Protein 7QCP (pdb70)

InterPro domains:
  IPR001173 Glycosyltransferase 2-like [PF00535] (43-149)
  IPR029044 Nucleotide-diphospho-sugar transferases [G3DSA:3.90.550.10] (3-314)
  IPR029044 Nucleotide-diphospho-sugar transferases [SSF53448] (42-276)
  IPR050256 Glycosyltransferase 2 [PTHR48090] (35-273)

Structure (mmCIF, N/CA/C/O backbone):
data_7QCP
#
_entry.id   7QCP
#
_cell.length_a   71.278
_cell.length_b   90.633
_cell.length_c   95.294
_cell.angle_alpha   90.000
_cell.angle_beta   90.000
_cell.angle_gamma   90.000
#
_symmetry.space_group_name_H-M   'P 21 21 21'
#
loop_
_entity.id
_entity.type
_entity.pdbx_description
1 polymer 'Glucosyl-3-phosphoglycerate synthase'
2 non-polymer 'L(+)-TARTARIC ACID'
3 water water
#
loop_
_atom_site.group_PDB
_atom_site.id
_atom_site.type_symbol
_atom_site.label_atom_id
_atom_site.label_alt_id
_atom_site.label_comp_id
_atom_site.label_asym_id
_atom_site.label_entity_id
_atom_site.label_seq_id
_atom_site.pdbx_PDB_ins_code
_atom_site.Cartn_x
_atom_site.Cartn_y
_atom_site.Cartn_z
_atom_site.occupancy
_atom_site.B_iso_or_equiv
_atom_site.auth_seq_id
_atom_site.auth_comp_id
_atom_site.auth_asym_id
_atom_site.auth_atom_id
_atom_site.pdbx_PDB_model_num
ATOM 1 N N . ASP A 1 6 ? 4.21667 80.51728 36.55874 1.000 44.64661 6 ASP A N 1
ATOM 2 C CA . ASP A 1 6 ? 5.43293 81.05336 35.96128 1.000 43.37868 6 ASP A CA 1
ATOM 3 C C . ASP A 1 6 ? 6.29295 79.93196 35.39834 1.000 39.04503 6 ASP A C 1
ATOM 4 O O . ASP A 1 6 ? 6.04246 78.75595 35.64786 1.000 38.33538 6 ASP A O 1
ATOM 13 N N . LEU A 1 7 ? 7.31660 80.31456 34.64623 1.000 35.88183 7 LEU A N 1
ATOM 14 C CA . LEU A 1 7 ? 8.23554 79.33493 34.08888 1.000 32.93690 7 LEU A CA 1
ATOM 15 C C . LEU A 1 7 ? 9.01472 78.62174 35.19342 1.000 28.41347 7 LEU A C 1
ATOM 16 O O . LEU A 1 7 ? 9.31195 79.19297 36.24480 1.000 29.83241 7 LEU A O 1
ATOM 32 N N . THR A 1 8 ? 9.36368 77.36363 34.93102 1.000 22.47380 8 THR A N 1
ATOM 33 C CA . THR A 1 8 ? 10.24642 76.58123 35.78331 1.000 19.39866 8 THR A CA 1
ATOM 34 C C . THR A 1 8 ? 11.68127 76.65691 35.25617 1.000 14.94312 8 THR A C 1
ATOM 35 O O . THR A 1 8 ? 11.94940 77.09838 34.13413 1.000 14.06606 8 THR A O 1
ATOM 46 N N . ALA A 1 9 ? 12.62055 76.16533 36.06805 1.000 14.39574 9 ALA A N 1
ATOM 47 C CA . ALA A 1 9 ? 13.99493 76.07890 35.59287 1.000 13.01496 9 ALA A CA 1
ATOM 48 C C . ALA A 1 9 ? 14.09802 75.17743 34.36678 1.000 12.51431 9 ALA A C 1
ATOM 49 O O . ALA A 1 9 ? 14.92949 75.43215 33.48143 1.000 12.35033 9 ALA A O 1
ATOM 56 N N . THR A 1 10 ? 13.28097 74.11486 34.30821 1.000 12.75959 10 THR A N 1
ATOM 57 C CA . THR A 1 10 ? 13.24878 73.25184 33.12941 1.000 12.89599 10 THR A CA 1
ATOM 58 C C . THR A 1 10 ? 12.77677 74.03077 31.90999 1.000 12.81789 10 THR A C 1
ATOM 59 O O . THR A 1 10 ? 13.34062 73.88521 30.81928 1.000 13.38341 10 THR A O 1
ATOM 70 N N . ASP A 1 11 ? 11.71933 74.83729 32.07104 1.000 13.16772 11 ASP A N 1
ATOM 71 C CA . ASP A 1 11 ? 11.20379 75.63269 30.95964 1.000 13.60382 11 ASP A CA 1
ATOM 72 C C . ASP A 1 11 ? 12.26860 76.58126 30.42409 1.000 12.82346 11 ASP A C 1
ATOM 73 O O . ASP A 1 11 ? 12.41338 76.75595 29.21009 1.000 13.90089 11 ASP A O 1
ATOM 82 N N . LEU A 1 12 ? 12.96816 77.27150 31.32497 1.000 12.03821 12 LEU A N 1
ATOM 83 C CA . LEU A 1 12 ? 13.96056 78.25494 30.90106 1.000 12.43927 12 LEU A CA 1
ATOM 84 C C . LEU A 1 12 ? 15.09346 77.59149 30.14147 1.000 11.40371 12 LEU A C 1
ATOM 85 O O . LEU A 1 12 ? 15.51780 78.08322 29.08471 1.000 12.06872 12 LEU A O 1
ATOM 101 N N . ALA A 1 13 ? 15.60587 76.47647 30.67132 1.000 10.33746 13 ALA A N 1
ATOM 102 C CA . ALA A 1 13 ? 16.65468 75.75237 29.96586 1.000 10.61230 13 ALA A CA 1
ATOM 103 C C . ALA A 1 13 ? 16.16810 75.25786 28.61536 1.000 10.60285 13 ALA A C 1
ATOM 104 O O . ALA A 1 13 ? 16.90255 75.33526 27.62937 1.000 11.46700 13 ALA A O 1
ATOM 111 N N . ARG A 1 14 ? 14.93501 74.73827 28.54382 1.000 11.42162 14 ARG A N 1
ATOM 112 C CA . ARG A 1 14 ? 14.41675 74.25883 27.26156 1.000 12.81491 14 ARG A CA 1
ATOM 113 C C . ARG A 1 14 ? 14.41054 75.36878 26.23039 1.000 13.86716 14 ARG A C 1
ATOM 114 O O . ARG A 1 14 ? 14.77901 75.16218 25.07361 1.000 14.66529 14 ARG A O 1
ATOM 135 N N . HIS A 1 15 ? 13.92122 76.53945 26.61700 1.000 14.61838 15 HIS A N 1
ATOM 136 C CA . HIS A 1 15 ? 13.79352 77.61852 25.65334 1.000 16.70154 15 HIS A CA 1
ATOM 137 C C . HIS A 1 15 ? 15.14257 77.96857 25.05068 1.000 14.87692 15 HIS A C 1
ATOM 138 O O . HIS A 1 15 ? 15.27746 78.09403 23.83125 1.000 15.62762 15 HIS A O 1
ATOM 152 N N . ARG A 1 16 ? 16.15984 78.12611 25.89218 1.000 13.77838 16 ARG A N 1
ATOM 153 C CA . ARG A 1 16 ? 17.46960 78.48768 25.37747 1.000 13.68502 16 ARG A CA 1
ATOM 154 C C . ARG A 1 16 ? 18.11684 77.33030 24.63042 1.000 12.44612 16 ARG A C 1
ATOM 155 O O . ARG A 1 16 ? 18.83280 77.54702 23.64858 1.000 12.90119 16 ARG A O 1
ATOM 176 N N . TRP A 1 17 ? 17.88882 76.09465 25.07687 1.000 10.99367 17 TRP A N 1
ATOM 177 C CA . TRP A 1 17 ? 18.42187 74.95375 24.34708 1.000 10.80914 17 TRP A CA 1
ATOM 178 C C . TRP A 1 17 ? 17.81799 74.87069 22.95172 1.000 11.28827 17 TRP A C 1
ATOM 179 O O . TRP A 1 17 ? 18.51812 74.57137 21.98484 1.000 11.65848 17 TRP A O 1
ATOM 200 N N . LEU A 1 18 ? 16.52199 75.14851 22.81454 1.000 11.90658 18 LEU A N 1
ATOM 201 C CA . LEU A 1 18 ? 15.92518 75.12339 21.48210 1.000 12.65683 18 LEU A CA 1
ATOM 202 C C . LEU A 1 18 ? 16.53076 76.20557 20.59591 1.000 13.34085 18 LEU A C 1
ATOM 203 O O . LEU A 1 18 ? 16.81038 75.97152 19.41511 1.000 14.35620 18 LEU A O 1
ATOM 219 N N A THR A 1 19 ? 16.77385 77.39754 21.13912 0.420 13.43732 19 THR A N 1
ATOM 220 N N B THR A 1 19 ? 16.73989 77.39603 21.16361 0.580 13.69719 19 THR A N 1
ATOM 221 C CA A THR A 1 19 ? 17.30901 78.45064 20.28196 0.420 13.90187 19 THR A CA 1
ATOM 222 C CA B THR A 1 19 ? 17.33672 78.49688 20.41734 0.580 14.64525 19 THR A CA 1
ATOM 223 C C A THR A 1 19 ? 18.76430 78.22091 19.89600 0.420 13.36566 19 THR A C 1
ATOM 224 C C B THR A 1 19 ? 18.70136 78.11504 19.86168 0.580 14.00128 19 THR A C 1
ATOM 225 O O A THR A 1 19 ? 19.21475 78.78928 18.89440 0.420 13.45055 19 THR A O 1
ATOM 226 O O B THR A 1 19 ? 19.02357 78.43846 18.71209 0.580 15.29568 19 THR A O 1
ATOM 247 N N . ASP A 1 20 ? 19.51358 77.42637 20.66149 1.000 13.03796 20 ASP A N 1
ATOM 248 C CA . ASP A 1 20 ? 20.92191 77.21823 20.36365 1.000 12.66624 20 ASP A CA 1
ATOM 249 C C . ASP A 1 20 ? 21.20370 75.86616 19.72957 1.000 11.00130 20 ASP A C 1
ATOM 250 O O . ASP A 1 20 ? 22.13501 75.75588 18.93070 1.000 11.63505 20 ASP A O 1
ATOM 260 N N . ASN A 1 21 ? 20.44023 74.83171 20.09559 1.000 10.28186 21 ASN A N 1
ATOM 261 C CA . ASN A 1 21 ? 20.79750 73.44398 19.81814 1.000 9.78728 21 ASN A CA 1
ATOM 262 C C . ASN A 1 21 ? 19.71819 72.67959 19.06090 1.000 9.28268 21 ASN A C 1
ATOM 263 O O . ASN A 1 21 ? 19.86268 71.46761 18.88065 1.000 9.81503 21 ASN A O 1
ATOM 274 N N . SER A 1 22 ? 18.67237 73.34746 18.57442 1.000 9.59446 22 SER A N 1
ATOM 275 C CA . SER A 1 22 ? 17.63960 72.68936 17.78519 1.000 9.71319 22 SER A CA 1
ATOM 276 C C . SER A 1 22 ? 17.45036 73.42356 16.46976 1.000 10.22410 22 SER A C 1
ATOM 277 O O . SER A 1 22 ? 17.40484 74.65669 16.45171 1.000 11.18099 22 SER A O 1
ATOM 285 N N . TRP A 1 23 ? 17.30111 72.67076 15.37954 1.000 9.91972 23 TRP A N 1
ATOM 286 C CA . TRP A 1 23 ? 17.10482 73.25110 14.05037 1.000 10.93390 23 TRP A CA 1
ATOM 287 C C . TRP A 1 23 ? 15.87022 72.64832 13.40227 1.000 11.71493 23 TRP A C 1
ATOM 288 O O . TRP A 1 23 ? 15.85983 71.46022 13.05767 1.000 12.41006 23 TRP A O 1
ATOM 309 N N A THR A 1 24 ? 14.85441 73.48933 13.20874 0.550 12.27714 24 THR A N 1
ATOM 310 N N B THR A 1 24 ? 14.83854 73.46407 13.19165 0.450 12.43330 24 THR A N 1
ATOM 311 C CA A THR A 1 24 ? 13.68082 73.11230 12.43122 0.550 12.91303 24 THR A CA 1
ATOM 312 C CA B THR A 1 24 ? 13.70077 73.00131 12.40430 0.450 13.19993 24 THR A CA 1
ATOM 313 C C A THR A 1 24 ? 13.97594 73.09160 10.93344 0.550 11.70278 24 THR A C 1
ATOM 314 C C B THR A 1 24 ? 13.93231 73.12535 10.90421 0.450 11.96621 24 THR A C 1
ATOM 315 O O A THR A 1 24 ? 13.35927 72.31785 10.19170 0.550 12.11432 24 THR A O 1
ATOM 316 O O B THR A 1 24 ? 13.21815 72.47962 10.12977 0.450 12.41511 24 THR A O 1
ATOM 337 N N . ARG A 1 25 ? 14.91262 73.91636 10.47515 1.000 11.20281 25 ARG A N 1
ATOM 338 C CA . ARG A 1 25 ? 15.28847 73.99848 9.06183 1.000 11.26978 25 ARG A CA 1
ATOM 339 C C . ARG A 1 25 ? 16.80435 73.80554 8.95804 1.000 12.72425 25 ARG A C 1
ATOM 340 O O . ARG A 1 25 ? 17.54178 74.75245 8.68556 1.000 15.11047 25 ARG A O 1
ATOM 362 N N . PRO A 1 26 ? 17.30530 72.55309 9.16205 1.000 12.11127 26 PRO A N 1
ATOM 363 C CA . PRO A 1 26 ? 18.75544 72.24949 9.06731 1.000 13.79112 26 PRO A CA 1
ATOM 364 C C . PRO A 1 26 ? 19.21648 72.19114 7.61432 1.000 14.68079 26 PRO A C 1
ATOM 365 O O . PRO A 1 26 ? 19.45655 71.11523 7.06410 1.000 16.92915 26 PRO A O 1
ATOM 376 N N . THR A 1 27 ? 19.34231 73.36799 6.97241 1.000 15.19745 27 THR A N 1
ATOM 377 C CA . THR A 1 27 ? 19.51485 73.49863 5.52865 1.000 17.73543 27 THR A CA 1
ATOM 378 C C . THR A 1 27 ? 20.98310 73.55371 5.06945 1.000 16.84188 27 THR A C 1
ATOM 379 O O . THR A 1 27 ? 21.25032 74.01693 3.95225 1.000 18.05359 27 THR A O 1
ATOM 390 N N . TRP A 1 28 ? 21.93319 73.09424 5.87881 1.000 15.93361 28 TRP A N 1
ATOM 391 C CA . TRP A 1 28 ? 23.33291 73.12136 5.46512 1.000 14.49352 28 TRP A CA 1
ATOM 392 C C . TRP A 1 28 ? 23.50118 72.36348 4.15898 1.000 14.82832 28 TRP A C 1
ATOM 393 O O . TRP A 1 28 ? 22.82236 71.36099 3.90599 1.000 16.06842 28 TRP A O 1
ATOM 414 N N . THR A 1 29 ? 24.44616 72.80909 3.34115 1.000 14.71667 29 THR A N 1
ATOM 415 C CA . THR A 1 29 ? 24.70427 72.10591 2.09476 1.000 14.97017 29 THR A CA 1
ATOM 416 C C . THR A 1 29 ? 25.70695 70.97366 2.30392 1.000 14.14130 29 THR A C 1
ATOM 417 O O . THR A 1 29 ? 26.58060 71.02705 3.17415 1.000 14.62635 29 THR A O 1
ATOM 428 N N . VAL A 1 30 ? 25.61217 69.96595 1.44115 1.000 14.73691 30 VAL A N 1
ATOM 429 C CA . VAL A 1 30 ? 26.59227 68.88596 1.47364 1.000 16.07294 30 VAL A CA 1
ATOM 430 C C . VAL A 1 30 ? 27.99929 69.44021 1.26914 1.000 15.95202 30 VAL A C 1
ATOM 431 O O . VAL A 1 30 ? 28.94759 69.03217 1.94755 1.000 16.54100 30 VAL A O 1
ATOM 444 N N . ALA A 1 31 ? 28.15465 70.39464 0.34608 1.000 16.09864 31 ALA A N 1
ATOM 445 C CA . ALA A 1 31 ? 29.47696 70.94944 0.07475 1.000 16.55060 31 ALA A CA 1
ATOM 446 C C . ALA A 1 31 ? 30.07009 71.62830 1.30435 1.000 16.53116 31 ALA A C 1
ATOM 447 O O . ALA A 1 31 ? 31.25916 71.45823 1.60912 1.000 17.48998 31 ALA A O 1
ATOM 454 N N . GLU A 1 32 ? 29.27619 72.42682 2.01878 1.000 15.91014 32 GLU A N 1
ATOM 455 C CA . GLU A 1 32 ? 29.86939 73.12607 3.15095 1.000 16.34239 32 GLU A CA 1
ATOM 456 C C . GLU A 1 32 ? 30.17055 72.16568 4.28859 1.000 15.02757 32 GLU A C 1
ATOM 457 O O . GLU A 1 32 ? 31.12653 72.37481 5.04255 1.000 15.74967 32 GLU A O 1
ATOM 469 N N . LEU A 1 33 ? 29.37676 71.10464 4.42931 1.000 14.13185 33 LEU A N 1
ATOM 470 C CA . LEU A 1 33 ? 29.67383 70.11811 5.45681 1.000 13.68289 33 LEU A CA 1
ATOM 471 C C . LEU A 1 33 ? 30.95221 69.36214 5.12137 1.000 14.05859 33 LEU A C 1
ATOM 472 O O . LEU A 1 33 ? 31.78953 69.12777 6.00062 1.000 14.74833 33 LEU A O 1
ATOM 488 N N . GLU A 1 34 ? 31.13859 68.97918 3.85482 1.000 15.09440 34 GLU A N 1
ATOM 489 C CA A GLU A 1 34 ? 32.39301 68.34370 3.45652 0.560 16.71857 34 GLU A CA 1
ATOM 490 C CA B GLU A 1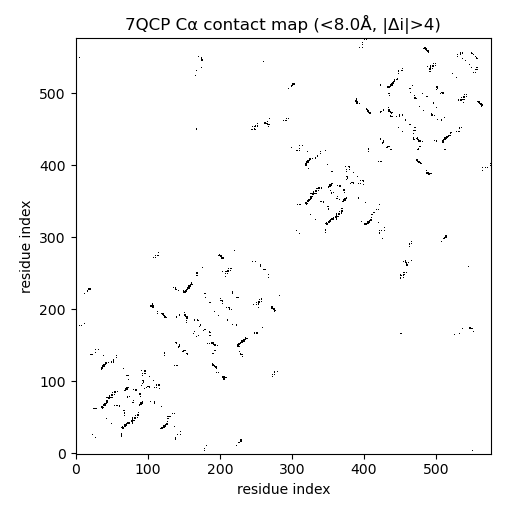 34 ? 32.39028 68.32205 3.51272 0.440 16.93888 34 GLU A CA 1
ATOM 491 C C . GLU A 1 34 ? 33.57799 69.23802 3.78382 1.000 17.04959 34 GLU A C 1
ATOM 492 O O . GLU A 1 34 ? 34.60532 68.77744 4.29551 1.000 18.19046 34 GLU A O 1
ATOM 515 N N . ALA A 1 35 ? 33.44879 70.53465 3.48289 1.000 17.57473 35 ALA A N 1
ATOM 516 C CA . ALA A 1 35 ? 34.54022 71.47303 3.72118 1.000 18.76621 35 ALA A CA 1
ATOM 517 C C . ALA A 1 35 ? 34.84225 71.64603 5.20329 1.000 19.38157 35 ALA A C 1
ATOM 518 O O . ALA A 1 35 ? 35.96102 72.02911 5.55315 1.000 21.72921 35 ALA A O 1
ATOM 525 N N . ALA A 1 36 ? 33.87936 71.37552 6.07640 1.000 17.26311 36 ALA A N 1
ATOM 526 C CA . ALA A 1 36 ? 34.07890 71.49721 7.51339 1.000 16.84215 36 ALA A CA 1
ATOM 527 C C . ALA A 1 36 ? 34.67784 70.25084 8.15401 1.000 16.03060 36 ALA A C 1
ATOM 528 O O . ALA A 1 36 ? 34.99975 70.28362 9.34521 1.000 17.33695 36 ALA A O 1
ATOM 535 N N . LYS A 1 37 ? 34.83042 69.15093 7.41176 1.000 15.91401 37 LYS A N 1
ATOM 536 C CA . LYS A 1 37 ? 35.28641 67.91474 8.03872 1.000 15.67026 37 LYS A CA 1
ATOM 537 C C . LYS A 1 37 ? 36.65945 68.08407 8.67243 1.000 17.14061 37 LYS A C 1
ATOM 538 O O . LYS A 1 37 ? 36.92542 67.52490 9.74363 1.000 17.93483 37 LYS A O 1
ATOM 557 N N . ALA A 1 38 ? 37.54147 68.85141 8.03450 1.000 19.11165 38 ALA A N 1
ATOM 558 C CA . ALA A 1 38 ? 38.84482 69.17334 8.60527 1.000 21.13520 38 ALA A CA 1
ATOM 559 C C . ALA A 1 38 ? 39.59058 67.91863 9.05286 1.000 21.86047 38 ALA A C 1
ATOM 560 O O . ALA A 1 38 ? 40.12863 67.84524 10.16039 1.000 23.76929 38 ALA A O 1
ATOM 567 N N . GLY A 1 39 ? 39.61307 66.91505 8.17721 1.000 21.07107 39 GLY A N 1
ATOM 568 C CA . GLY A 1 39 ? 40.32750 65.68527 8.44183 1.000 20.76711 39 GLY A CA 1
ATOM 569 C C . GLY A 1 39 ? 39.52585 64.62393 9.16322 1.000 19.47627 39 GLY A C 1
ATOM 570 O O . GLY A 1 39 ? 39.96305 63.46562 9.21373 1.000 21.50726 39 GLY A O 1
ATOM 574 N N . ARG A 1 40 ? 38.37702 64.97651 9.72994 1.000 17.76318 40 ARG A N 1
ATOM 575 C CA . ARG A 1 40 ? 37.51407 63.98544 10.35029 1.000 16.84082 40 ARG A CA 1
ATOM 576 C C . ARG A 1 40 ? 36.83037 63.15523 9.27722 1.000 15.64526 40 ARG A C 1
ATOM 577 O O . ARG A 1 40 ? 36.51907 63.63739 8.18724 1.000 16.95516 40 ARG A O 1
ATOM 598 N N . THR A 1 41 ? 36.57739 61.89533 9.60143 1.000 13.80333 41 THR A N 1
ATOM 599 C CA . THR A 1 41 ? 35.83072 61.00901 8.72221 1.000 12.83494 41 THR A CA 1
ATOM 600 C C . THR A 1 41 ? 34.48205 60.64569 9.33979 1.000 11.21912 41 THR A C 1
ATOM 601 O O . THR A 1 41 ? 34.27963 60.74242 10.55803 1.000 12.05772 41 THR A O 1
ATOM 612 N N . ILE A 1 42 ? 33.56279 60.21157 8.47882 1.000 10.64887 42 ILE A N 1
ATOM 613 C CA . ILE A 1 42 ? 32.17408 59.94997 8.85179 1.000 10.31630 42 ILE A CA 1
ATOM 614 C C . ILE A 1 42 ? 31.79735 58.53566 8.42581 1.000 9.89178 42 ILE A C 1
ATOM 615 O O . ILE A 1 42 ? 31.90813 58.18699 7.24179 1.000 10.44731 42 ILE A O 1
ATOM 631 N N . SER A 1 43 ? 31.34257 57.73286 9.38560 1.000 9.42259 43 SER A N 1
ATOM 632 C CA . SER A 1 43 ? 30.80906 56.39970 9.13565 1.000 9.55351 43 SER A CA 1
ATOM 633 C C . SER A 1 43 ? 29.30358 56.42486 9.33619 1.000 9.22310 43 SER A C 1
ATOM 634 O O . SER A 1 43 ? 28.81593 57.00749 10.30672 1.000 10.47860 43 SER A O 1
ATOM 642 N N . VAL A 1 44 ? 28.56597 55.77160 8.44058 1.000 9.37511 44 VAL A N 1
ATOM 643 C CA . VAL A 1 44 ? 27.12712 55.58152 8.57613 1.000 8.97655 44 VAL A CA 1
ATOM 644 C C . VAL A 1 44 ? 26.86462 54.09662 8.76755 1.000 8.85623 44 VAL A C 1
ATOM 645 O O . VAL A 1 44 ? 27.37063 53.26891 7.99893 1.000 10.44675 44 VAL A O 1
ATOM 658 N N . VAL A 1 45 ? 26.07895 53.77455 9.80141 1.000 8.88273 45 VAL A N 1
ATOM 659 C CA . VAL A 1 45 ? 25.75287 52.40977 10.19064 1.000 9.00628 45 VAL A CA 1
ATOM 660 C C . VAL A 1 45 ? 24.24287 52.23418 10.16489 1.000 8.88523 45 VAL A C 1
ATOM 661 O O . VAL A 1 45 ? 23.50960 52.99771 10.80616 1.000 9.67705 45 VAL A O 1
ATOM 674 N N . LEU A 1 46 ? 23.78898 51.20984 9.44591 1.000 8.83700 46 LEU A N 1
ATOM 675 C CA . LEU A 1 46 ? 22.39383 50.78972 9.42751 1.000 9.75434 46 LEU A CA 1
ATOM 676 C C . LEU A 1 46 ? 22.30400 49.46444 10.16530 1.000 10.14358 46 LEU A C 1
ATOM 677 O O . LEU A 1 46 ? 22.75386 48.43701 9.62794 1.000 10.62451 46 LEU A O 1
ATOM 693 N N . PRO A 1 47 ? 21.74642 49.41491 11.37263 1.000 9.64213 47 PRO A N 1
ATOM 694 C CA . PRO A 1 47 ? 21.50935 48.11167 12.00511 1.000 10.16496 47 PRO A CA 1
ATOM 695 C C . PRO A 1 47 ? 20.40809 47.40000 11.24703 1.000 10.83586 47 PRO A C 1
ATOM 696 O O . PRO A 1 47 ? 19.43759 48.03359 10.84059 1.000 12.50726 47 PRO A O 1
ATOM 707 N N . ALA A 1 48 ? 20.53457 46.08409 11.05945 1.000 11.40311 48 ALA A N 1
ATOM 708 C CA . ALA A 1 48 ? 19.50137 45.38429 10.30419 1.000 12.53428 48 ALA A CA 1
ATOM 709 C C . ALA A 1 48 ? 19.26384 43.96647 10.79786 1.000 12.44348 48 ALA A C 1
ATOM 710 O O . ALA A 1 48 ? 20.20983 43.20887 11.02076 1.000 13.32922 48 ALA A O 1
ATOM 717 N N . LEU A 1 49 ? 17.98668 43.59146 10.87860 1.000 13.38548 49 LEU A N 1
ATOM 718 C CA . LEU A 1 49 ? 17.57359 42.20668 11.12729 1.000 14.06074 49 LEU A CA 1
ATOM 719 C C . LEU A 1 49 ? 16.29525 41.97028 10.33716 1.000 13.64224 49 LEU A C 1
ATOM 720 O O . LEU A 1 49 ? 15.23763 42.49573 10.69508 1.000 14.78310 49 LEU A O 1
ATOM 736 N N . ASN A 1 50 ? 16.39251 41.19238 9.26603 1.000 13.08292 50 ASN A N 1
ATOM 737 C CA . ASN A 1 50 ? 15.23688 40.80781 8.45933 1.000 13.69688 50 ASN A CA 1
ATOM 738 C C . ASN A 1 50 ? 14.44379 42.02462 7.99100 1.000 13.93288 50 ASN A C 1
ATOM 739 O O . ASN A 1 50 ? 13.24394 42.15983 8.23493 1.000 15.55777 50 ASN A O 1
ATOM 750 N N . GLU A 1 51 ? 15.13604 42.89462 7.26447 1.000 13.53648 51 GLU A N 1
ATOM 751 C CA . GLU A 1 51 ? 14.56374 44.11955 6.71521 1.000 13.94198 51 GLU A CA 1
ATOM 752 C C . GLU A 1 51 ? 14.67516 44.14179 5.19294 1.000 13.19622 51 GLU A C 1
ATOM 753 O O . GLU A 1 51 ? 14.94022 45.18458 4.59194 1.000 13.26211 51 GLU A O 1
ATOM 765 N N . GLU A 1 52 ? 14.43092 42.99968 4.53823 1.000 13.62200 52 GLU A N 1
ATOM 766 C CA . GLU A 1 52 ? 14.74441 42.91112 3.11627 1.000 13.69451 52 GLU A CA 1
ATOM 767 C C . GLU A 1 52 ? 13.92825 43.87929 2.26770 1.000 14.15250 52 GLU A C 1
ATOM 768 O O . GLU A 1 52 ? 14.38378 44.27252 1.19138 1.000 14.34031 52 GLU A O 1
ATOM 780 N N . GLU A 1 53 ? 12.73089 44.27131 2.71253 1.000 15.19973 53 GLU A N 1
ATOM 781 C CA . GLU A 1 53 ? 11.90032 45.13002 1.87837 1.000 16.93115 53 GLU A CA 1
ATOM 782 C C . GLU A 1 53 ? 12.38943 46.56880 1.84324 1.000 15.32482 53 GLU A C 1
ATOM 783 O O . GLU A 1 53 ? 12.07992 47.28580 0.88592 1.000 17.06149 53 GLU A O 1
ATOM 795 N N . THR A 1 54 ? 13.13815 47.01384 2.85955 1.000 13.89315 54 THR A N 1
ATOM 796 C CA . THR A 1 54 ? 13.48355 48.42162 2.99704 1.000 13.32208 54 THR A CA 1
ATOM 797 C C . THR A 1 54 ? 14.97883 48.72560 3.01604 1.000 12.55147 54 THR A C 1
ATOM 798 O O . THR A 1 54 ? 15.35759 49.86549 2.72294 1.000 12.66341 54 THR A O 1
ATOM 809 N N . VAL A 1 55 ? 15.83991 47.76868 3.36232 1.000 12.07650 55 VAL A N 1
ATOM 810 C CA . VAL A 1 55 ? 17.24556 48.10604 3.60070 1.000 11.85722 55 VAL A CA 1
ATOM 811 C C . VAL A 1 55 ? 17.89078 48.71343 2.35835 1.000 11.78396 55 VAL A C 1
ATOM 812 O O . VAL A 1 55 ? 18.66026 49.67693 2.45670 1.000 12.06805 55 VAL A O 1
ATOM 825 N N . GLY A 1 56 ? 17.61964 48.14873 1.17992 1.000 12.41866 56 GLY A N 1
ATOM 826 C CA . GLY A 1 56 ? 18.23533 48.67273 -0.02584 1.000 13.16837 56 GLY A CA 1
ATOM 827 C C . GLY A 1 56 ? 17.83889 50.10710 -0.29969 1.000 12.94022 56 GLY A C 1
ATOM 828 O O . GLY A 1 56 ? 18.66892 50.91921 -0.71413 1.000 13.30256 56 GLY A O 1
ATOM 832 N N . GLY A 1 57 ? 16.55962 50.43038 -0.08706 1.000 13.79604 57 GLY A N 1
ATOM 833 C CA . GLY A 1 57 ? 16.09685 51.79219 -0.29186 1.000 13.66887 57 GLY A CA 1
ATOM 834 C C . GLY A 1 57 ? 16.77578 52.78160 0.63444 1.000 13.33514 57 GLY A C 1
ATOM 835 O O . GLY A 1 57 ? 17.07027 53.91066 0.23725 1.000 14.46139 57 GLY A O 1
ATOM 839 N N . VAL A 1 58 ? 17.04122 52.38130 1.88143 1.000 12.34818 58 VAL A N 1
ATOM 840 C CA . VAL A 1 58 ? 17.78032 53.27222 2.77369 1.000 11.85675 58 VAL A CA 1
ATOM 841 C C . VAL A 1 58 ? 19.20317 53.46364 2.26485 1.000 11.30963 58 VAL A C 1
ATOM 842 O O . VAL A 1 58 ? 19.69132 54.59310 2.13607 1.000 11.96369 58 VAL A O 1
ATOM 855 N N . VAL A 1 59 ? 19.88365 52.36149 1.94481 1.000 10.67542 59 VAL A N 1
ATOM 856 C CA . VAL A 1 59 ? 21.24513 52.44114 1.42137 1.000 11.04460 59 VAL A CA 1
ATOM 857 C C . VAL A 1 59 ? 21.30292 53.35975 0.21192 1.000 11.63674 59 VAL A C 1
ATOM 858 O O . VAL A 1 59 ? 22.20065 54.19926 0.08810 1.000 12.40668 59 VAL A O 1
ATOM 871 N N . GLU A 1 60 ? 20.34005 53.21530 -0.70046 1.000 12.74790 60 GLU A N 1
ATOM 872 C CA . GLU A 1 60 ? 20.34007 53.99845 -1.93042 1.000 14.34880 60 GLU A CA 1
ATOM 873 C C . GLU A 1 60 ? 20.29688 55.49747 -1.65929 1.000 13.69736 60 GLU A C 1
ATOM 874 O O . GLU A 1 60 ? 20.85442 56.27441 -2.44054 1.000 15.17157 60 GLU A O 1
ATOM 886 N N . THR A 1 61 ? 19.63466 55.93250 -0.58487 1.000 13.18438 61 THR A N 1
ATOM 887 C CA . THR A 1 61 ? 19.56400 57.36389 -0.31018 1.000 13.93771 61 THR A CA 1
ATOM 888 C C . THR A 1 61 ? 20.86170 57.92662 0.24443 1.000 13.77703 61 THR A C 1
ATOM 889 O O . THR A 1 61 ? 21.06148 59.14649 0.19086 1.000 15.39111 61 THR A O 1
ATOM 900 N N . ILE A 1 62 ? 21.74209 57.08304 0.76909 1.000 12.86280 62 ILE A N 1
ATOM 901 C CA . ILE A 1 62 ? 22.97746 57.53537 1.40433 1.000 12.39910 62 ILE A CA 1
ATOM 902 C C . ILE A 1 62 ? 24.15535 57.37428 0.45003 1.000 13.93988 62 ILE A C 1
ATOM 903 O O . ILE A 1 62 ? 25.12405 58.13871 0.50293 1.000 14.37201 62 ILE A O 1
ATOM 919 N N . ARG A 1 63 ? 24.07363 56.37218 -0.42141 1.000 14.63022 63 ARG A N 1
ATOM 920 C CA . ARG A 1 63 ? 25.17322 56.04348 -1.32638 1.000 16.31955 63 ARG A CA 1
ATOM 921 C C . ARG A 1 63 ? 25.72622 57.23110 -2.10449 1.000 16.15154 63 ARG A C 1
ATOM 922 O O . ARG A 1 63 ? 26.94568 57.26267 -2.33116 1.000 16.33658 63 ARG A O 1
ATOM 943 N N . PRO A 1 64 ? 24.93410 58.20441 -2.55403 1.000 16.91338 64 PRO A N 1
ATOM 944 C CA . PRO A 1 64 ? 25.52914 59.32345 -3.30457 1.000 17.47136 64 PRO A CA 1
ATOM 945 C C . PRO A 1 64 ? 26.54451 60.12177 -2.51062 1.000 16.31315 64 PRO A C 1
ATOM 946 O O . PRO A 1 64 ? 27.37508 60.81249 -3.11504 1.000 17.17282 64 PRO A O 1
ATOM 957 N N . LEU A 1 65 ? 26.48800 60.07194 -1.17862 1.000 14.88598 65 LEU A N 1
ATOM 958 C CA . LEU A 1 65 ? 27.43596 60.77682 -0.32884 1.000 13.92077 65 LEU A CA 1
ATOM 959 C C . LEU A 1 65 ? 28.73949 60.02782 -0.15230 1.000 14.09608 65 LEU A C 1
ATOM 960 O O . LEU A 1 65 ? 29.71576 60.59926 0.35357 1.000 13.93672 65 LEU A O 1
ATOM 976 N N . LEU A 1 66 ? 28.76276 58.76217 -0.52561 1.000 15.06800 66 LEU A N 1
ATOM 977 C CA . LEU A 1 66 ? 29.92734 57.93282 -0.30506 1.000 17.23267 66 LEU A CA 1
ATOM 978 C C . LEU A 1 66 ? 31.06582 58.44652 -1.17114 1.000 17.93983 66 LEU A C 1
ATOM 979 O O . LEU A 1 66 ? 30.88591 58.70963 -2.36664 1.000 20.15849 66 LEU A O 1
ATOM 995 N N . GLY A 1 67 ? 32.23047 58.63143 -0.56119 1.000 18.99437 67 GLY A N 1
ATOM 996 C CA . GLY A 1 67 ? 33.36313 59.20317 -1.25029 1.000 19.77222 67 GLY A CA 1
ATOM 997 C C . GLY A 1 67 ? 33.42347 60.71177 -1.19980 1.000 20.13371 67 GLY A C 1
ATOM 998 O O . GLY A 1 67 ? 34.37075 61.30016 -1.72888 1.000 22.18917 67 GLY A O 1
ATOM 1002 N N . GLY A 1 68 ? 32.43975 61.34843 -0.58899 1.000 16.90109 68 GLY A N 1
ATOM 1003 C CA . GLY A 1 68 ? 32.47977 62.76676 -0.32289 1.000 16.27826 68 GLY A CA 1
ATOM 1004 C C . GLY A 1 68 ? 32.24411 62.97570 1.15424 1.000 14.88758 68 GLY A C 1
ATOM 1005 O O . GLY A 1 68 ? 33.13677 62.76830 1.97655 1.000 16.04272 68 GLY A O 1
ATOM 1009 N N . LEU A 1 69 ? 31.02211 63.35797 1.50330 1.000 13.48743 69 LEU A N 1
ATOM 1010 C CA . LEU A 1 69 ? 30.71100 63.60143 2.90357 1.000 12.63882 69 LEU A CA 1
ATOM 1011 C C . LEU A 1 69 ? 30.88220 62.33689 3.73613 1.000 12.13880 69 LEU A C 1
ATOM 1012 O O . LEU A 1 69 ? 31.39317 62.38840 4.85858 1.000 12.45325 69 LEU A O 1
ATOM 1028 N N . VAL A 1 70 ? 30.44299 61.19828 3.21297 1.000 11.93533 70 VAL A N 1
ATOM 1029 C CA . VAL A 1 70 ? 30.43886 59.93300 3.94165 1.000 11.75735 70 VAL A CA 1
ATOM 1030 C C . VAL A 1 70 ? 31.63095 59.08970 3.50721 1.000 11.68646 70 VAL A C 1
ATOM 1031 O O . VAL A 1 70 ? 31.86548 58.88783 2.31089 1.000 12.80167 70 VAL A O 1
ATOM 1044 N N . ASP A 1 71 ? 32.37928 58.58303 4.48570 1.000 11.10470 71 ASP A N 1
ATOM 1045 C CA . ASP A 1 71 ? 33.55698 57.77473 4.21405 1.000 11.33647 71 ASP A CA 1
ATOM 1046 C C . ASP A 1 71 ? 33.28202 56.28315 4.20706 1.000 11.17140 71 ASP A C 1
ATOM 1047 O O . ASP A 1 71 ? 33.97140 55.54239 3.49796 1.000 12.91770 71 ASP A O 1
ATOM 1056 N N . GLU A 1 72 ? 32.29731 55.81676 4.96519 1.000 10.41587 72 GLU A N 1
ATOM 1057 C CA . GLU A 1 72 ? 31.91819 54.41379 4.88137 1.000 11.33303 72 GLU A CA 1
ATOM 1058 C C . GLU A 1 72 ? 30.44417 54.27105 5.21032 1.000 9.76861 72 GLU A C 1
ATOM 1059 O O . GLU A 1 72 ? 29.88401 55.02932 6.01088 1.000 10.36066 72 GLU A O 1
ATOM 1071 N N . LEU A 1 73 ? 29.82572 53.29482 4.54174 1.000 9.58161 73 LEU A N 1
ATOM 1072 C CA . LEU A 1 73 ? 28.39642 53.00574 4.64096 1.000 9.91847 73 LEU A CA 1
ATOM 1073 C C . LEU A 1 73 ? 28.27354 51.51202 4.90852 1.000 9.99506 73 LEU A C 1
ATOM 1074 O O . LEU A 1 73 ? 28.52935 50.69447 4.00923 1.000 11.04330 73 LEU A O 1
ATOM 1090 N N . ILE A 1 74 ? 27.91789 51.16182 6.15069 1.000 9.61978 74 ILE A N 1
ATOM 1091 C CA . ILE A 1 74 ? 27.93354 49.79386 6.64504 1.000 9.69491 74 ILE A CA 1
ATOM 1092 C C . ILE A 1 74 ? 26.53619 49.38900 7.07041 1.000 9.62509 74 ILE A C 1
ATOM 1093 O O . ILE A 1 74 ? 25.85699 50.13800 7.77743 1.000 10.75960 74 ILE A O 1
ATOM 1109 N N . VAL A 1 75 ? 26.11030 48.20896 6.63496 1.000 9.25784 75 VAL A N 1
ATOM 1110 C CA . VAL A 1 75 ? 24.94012 47.53691 7.19157 1.000 9.67208 75 VAL A CA 1
ATOM 1111 C C . VAL A 1 75 ? 25.45685 46.49208 8.16387 1.000 9.54431 75 VAL A C 1
ATOM 1112 O O . VAL A 1 75 ? 26.20472 45.58313 7.77605 1.000 10.32402 75 VAL A O 1
ATOM 1125 N N . LEU A 1 76 ? 25.11047 46.66167 9.43903 1.000 10.00117 76 LEU A N 1
ATOM 1126 C CA . LEU A 1 76 ? 25.53938 45.76740 10.51120 1.000 10.24526 76 LEU A CA 1
ATOM 1127 C C . LEU A 1 76 ? 24.40720 44.77132 10.69023 1.000 10.29864 76 LEU A C 1
ATOM 1128 O O . LEU A 1 76 ? 23.37506 45.07633 11.28667 1.000 10.86496 76 LEU A O 1
ATOM 1144 N N . ASP A 1 77 ? 24.56868 43.60085 10.09247 1.000 11.12952 77 ASP A N 1
ATOM 1145 C CA . ASP A 1 77 ? 23.50076 42.61614 10.08127 1.000 11.32648 77 ASP A CA 1
ATOM 1146 C C . ASP A 1 77 ? 23.52574 41.78807 11.35783 1.000 11.46399 77 ASP A C 1
ATOM 1147 O O . ASP A 1 77 ? 24.59021 41.42334 11.86028 1.000 12.73211 77 ASP A O 1
ATOM 1156 N N . SER A 1 78 ? 22.33187 41.48135 11.87544 1.000 12.42688 78 SER A N 1
ATOM 1157 C CA . SER A 1 78 ? 22.17458 40.80679 13.15874 1.000 13.63251 78 SER A CA 1
ATOM 1158 C C . SER A 1 78 ? 21.78457 39.33709 13.02142 1.000 14.73715 78 SER A C 1
ATOM 1159 O O . SER A 1 78 ? 21.31326 38.73898 13.98800 1.000 17.18296 78 SER A O 1
ATOM 1167 N N . GLY A 1 79 ? 21.97766 38.74184 11.84971 1.000 14.36976 79 GLY A N 1
ATOM 1168 C CA . GLY A 1 79 ? 21.65794 37.34071 11.62659 1.000 15.47246 79 GLY A CA 1
ATOM 1169 C C . GLY A 1 79 ? 20.39706 37.12562 10.81278 1.000 15.20327 79 GLY A C 1
ATOM 1170 O O . GLY A 1 79 ? 19.59510 36.23201 11.10461 1.000 16.47213 79 GLY A O 1
ATOM 1174 N N . SER A 1 80 ? 20.21110 37.94069 9.78246 1.000 13.85302 80 SER A N 1
ATOM 1175 C CA . SER A 1 80 ? 19.01088 37.84651 8.96393 1.000 13.63562 80 SER A CA 1
ATOM 1176 C C . SER A 1 80 ? 18.93782 36.51444 8.23467 1.000 14.71955 80 SER A C 1
ATOM 1177 O O . SER A 1 80 ? 19.94586 35.96057 7.79472 1.000 16.29053 80 SER A O 1
ATOM 1185 N N . THR A 1 81 ? 17.71388 36.03859 8.04657 1.000 15.08778 81 THR A N 1
ATOM 1186 C CA . THR A 1 81 ? 17.46146 34.85725 7.24215 1.000 16.67888 81 THR A CA 1
ATOM 1187 C C . THR A 1 81 ? 16.73220 35.17370 5.94543 1.000 16.49004 81 THR A C 1
ATOM 1188 O O . THR A 1 81 ? 16.55272 34.27131 5.12262 1.000 18.21077 81 THR A O 1
ATOM 1199 N N . ASP A 1 82 ? 16.31847 36.42225 5.74006 1.000 14.98968 82 ASP A N 1
ATOM 1200 C CA . ASP A 1 82 ? 15.74181 36.87016 4.48038 1.000 15.26005 82 ASP A CA 1
ATOM 1201 C C . ASP A 1 82 ? 16.86639 37.38556 3.58025 1.000 13.74867 82 ASP A C 1
ATOM 1202 O O . ASP A 1 82 ? 18.03039 37.04005 3.78415 1.000 14.38709 82 ASP A O 1
ATOM 1211 N N . ASP A 1 83 ? 16.54603 38.22399 2.58958 1.000 13.20581 83 ASP A N 1
ATOM 1212 C CA . ASP A 1 83 ? 17.54169 38.72081 1.64521 1.000 13.19077 83 ASP A CA 1
ATOM 1213 C C . ASP A 1 83 ? 18.14270 40.07607 2.05136 1.000 11.89655 83 ASP A C 1
ATOM 1214 O O . ASP A 1 83 ? 18.67039 40.79557 1.19306 1.000 11.98736 83 ASP A O 1
ATOM 1223 N N . THR A 1 84 ? 18.10591 40.42375 3.34028 1.000 11.86696 84 THR A N 1
ATOM 1224 C CA . THR A 1 84 ? 18.65007 41.70729 3.79030 1.000 11.37467 84 THR A CA 1
ATOM 1225 C C . THR A 1 84 ? 20.08740 41.91015 3.32691 1.000 10.79053 84 THR A C 1
ATOM 1226 O O . THR A 1 84 ? 20.44204 42.97179 2.79753 1.000 11.58294 84 THR A O 1
ATOM 1237 N N . GLU A 1 85 ? 20.94236 40.92449 3.56874 1.000 11.06317 85 GLU A N 1
ATOM 1238 C CA . GLU A 1 85 ? 22.36533 41.13119 3.33912 1.000 11.05234 85 GLU A CA 1
ATOM 1239 C C . GLU A 1 85 ? 22.66261 41.34336 1.85806 1.000 10.70680 85 GLU A C 1
ATOM 1240 O O . GLU A 1 85 ? 23.36251 42.29672 1.48731 1.000 10.81941 85 GLU A O 1
ATOM 1252 N N . ILE A 1 86 ? 22.12255 40.47998 0.98789 1.000 10.70147 86 ILE A N 1
ATOM 1253 C CA . ILE A 1 86 ? 22.45028 40.59527 -0.42541 1.000 10.92588 86 ILE A CA 1
ATOM 1254 C C . ILE A 1 86 ? 21.83048 41.84124 -1.03443 1.000 10.56296 86 ILE A C 1
ATOM 1255 O O . ILE A 1 86 ? 22.43636 42.47897 -1.90141 1.000 11.14835 86 ILE A O 1
ATOM 1271 N N . ARG A 1 87 ? 20.64630 42.24511 -0.56828 1.000 10.89442 87 ARG A N 1
ATOM 1272 C CA . ARG A 1 87 ? 20.06008 43.48713 -1.07295 1.000 11.13607 87 ARG A CA 1
ATOM 1273 C C . ARG A 1 87 ? 20.88205 44.70470 -0.64442 1.000 10.87175 87 ARG A C 1
ATOM 1274 O O . ARG A 1 87 ? 21.04143 45.65376 -1.42253 1.000 11.59709 87 ARG A O 1
ATOM 1295 N N . ALA A 1 88 ? 21.43172 44.68066 0.57545 1.000 10.46773 88 ALA A N 1
ATOM 1296 C CA . ALA A 1 88 ? 22.32419 45.74790 1.01985 1.000 10.43385 88 ALA A CA 1
ATOM 1297 C C . ALA A 1 88 ? 23.59837 45.78735 0.18471 1.000 10.00773 88 ALA A C 1
ATOM 1298 O O . ALA A 1 88 ? 24.08801 46.87069 -0.16029 1.000 11.25380 88 ALA A O 1
ATOM 1305 N N . MET A 1 89 ? 24.13587 44.61332 -0.16501 1.000 10.42069 89 MET A N 1
ATOM 1306 C CA . MET A 1 89 ? 25.31213 44.54897 -1.02857 1.000 10.48124 89 MET A CA 1
ATOM 1307 C C . MET A 1 89 ? 25.03241 45.17808 -2.38945 1.000 10.81851 89 MET A C 1
ATOM 1308 O O . MET A 1 89 ? 25.78422 46.03442 -2.86583 1.000 10.91992 89 MET A O 1
ATOM 1322 N N . ALA A 1 90 ? 23.96124 44.74152 -3.05016 1.000 10.90599 90 ALA A N 1
ATOM 1323 C CA . ALA A 1 90 ? 23.67067 45.24168 -4.38673 1.000 11.45848 90 ALA A CA 1
ATOM 1324 C C . ALA A 1 90 ? 23.39843 46.73720 -4.37117 1.000 11.31490 90 ALA A C 1
ATOM 1325 O O . ALA A 1 90 ? 23.71747 47.43763 -5.33830 1.000 12.29293 90 ALA A O 1
ATOM 1332 N N . ALA A 1 91 ? 22.81727 47.24919 -3.28702 1.000 11.03992 91 ALA A N 1
ATOM 1333 C CA . ALA A 1 91 ? 22.50984 48.67088 -3.18120 1.000 11.79778 91 ALA A CA 1
ATOM 1334 C C . ALA A 1 91 ? 23.73879 49.52261 -2.90154 1.000 11.91527 91 ALA A C 1
ATOM 1335 O O . ALA A 1 91 ? 23.65347 50.74938 -2.99174 1.000 12.72522 91 ALA A O 1
ATOM 1342 N N . GLY A 1 92 ? 24.86858 48.92567 -2.56094 1.000 11.72652 92 GLY A N 1
ATOM 1343 C CA . GLY A 1 92 ? 26.10971 49.65579 -2.43452 1.000 12.16682 92 GLY A CA 1
ATOM 1344 C C . GLY A 1 92 ? 26.67464 49.82861 -1.04342 1.000 10.92101 92 GLY A C 1
ATOM 1345 O O . GLY A 1 92 ? 27.50520 50.71313 -0.85388 1.000 11.90173 92 GLY A O 1
ATOM 1349 N N . ALA A 1 93 ? 26.28065 48.99927 -0.08178 1.000 10.44877 93 ALA A N 1
ATOM 1350 C CA . ALA A 1 93 ? 26.80389 49.04624 1.27685 1.000 10.22018 93 ALA A CA 1
ATOM 1351 C C . ALA A 1 93 ? 27.85009 47.95413 1.51340 1.000 9.74488 93 ALA A C 1
ATOM 1352 O O . ALA A 1 93 ? 27.95795 46.97934 0.75866 1.000 10.40082 93 ALA A O 1
ATOM 1359 N N . ARG A 1 94 ? 28.57459 48.10133 2.61955 1.000 10.01195 94 ARG A N 1
ATOM 1360 C CA . ARG A 1 94 ? 29.44434 47.07811 3.17902 1.000 9.30270 94 ARG A CA 1
ATOM 1361 C C . ARG A 1 94 ? 28.68328 46.33220 4.27469 1.000 9.97892 94 ARG A C 1
ATOM 1362 O O . ARG A 1 94 ? 28.33379 46.91440 5.30478 1.000 11.46371 94 ARG A O 1
ATOM 1383 N N . VAL A 1 95 ? 28.44796 45.04732 4.07496 1.000 9.88710 95 VAL A N 1
ATOM 1384 C CA . VAL A 1 95 ? 27.72272 44.23611 5.04037 1.000 10.16541 95 VAL A CA 1
ATOM 1385 C C . VAL A 1 95 ? 28.72357 43.57115 5.97436 1.000 10.33687 95 VAL A C 1
ATOM 1386 O O . VAL A 1 95 ? 29.64650 42.87842 5.52295 1.000 11.21812 95 VAL A O 1
ATOM 1399 N N . ILE A 1 96 ? 28.54047 43.78631 7.27528 1.000 10.15369 96 ILE A N 1
ATOM 1400 C CA . ILE A 1 96 ? 29.40114 43.23673 8.31533 1.000 10.79351 96 ILE A CA 1
ATOM 1401 C C . ILE A 1 96 ? 28.50838 42.57740 9.35847 1.000 11.03088 96 ILE A C 1
ATOM 1402 O O . ILE A 1 96 ? 27.53577 43.17527 9.82275 1.000 11.12996 96 ILE A O 1
ATOM 1418 N N . SER A 1 97 ? 28.81872 41.33321 9.71021 1.000 11.89593 97 SER A N 1
ATOM 1419 C CA . SER A 1 97 ? 28.05704 40.61251 10.71784 1.000 12.10279 97 SER A CA 1
ATOM 1420 C C . SER A 1 97 ? 28.50321 41.02407 12.11707 1.000 12.21504 97 SER A C 1
ATOM 1421 O O . SER A 1 97 ? 29.56889 41.60350 12.31811 1.000 12.13237 97 SER A O 1
ATOM 1429 N N . ARG A 1 98 ? 27.67047 40.69328 13.10284 1.000 12.32067 98 ARG A N 1
ATOM 1430 C CA . ARG A 1 98 ? 28.05525 40.92390 14.49357 1.000 12.15484 98 ARG A CA 1
ATOM 1431 C C . ARG A 1 98 ? 29.36915 40.22588 14.82097 1.000 13.06586 98 ARG A C 1
ATOM 1432 O O . ARG A 1 98 ? 30.20501 40.76367 15.56081 1.000 13.25665 98 ARG A O 1
ATOM 1453 N N . GLU A 1 99 ? 29.54332 39.00717 14.31300 1.000 13.93263 99 GLU A N 1
ATOM 1454 C CA . GLU A 1 99 ? 30.71404 38.20449 14.64259 1.000 15.29113 99 GLU A CA 1
ATOM 1455 C C . GLU A 1 99 ? 31.99058 38.77656 14.03754 1.000 15.82351 99 GLU A C 1
ATOM 1456 O O . GLU A 1 99 ? 33.05130 38.75556 14.67645 1.000 18.41588 99 GLU A O 1
ATOM 1468 N N . VAL A 1 100 ? 31.92524 39.26470 12.80236 1.000 14.84698 100 VAL A N 1
ATOM 1469 C CA . VAL A 1 100 ? 33.09706 39.88362 12.19443 1.000 15.59097 100 VAL A CA 1
ATOM 1470 C C . VAL A 1 100 ? 33.39118 41.23731 12.84147 1.000 15.24119 100 VAL A C 1
ATOM 1471 O O . VAL A 1 100 ? 34.55436 41.62572 13.00054 1.000 16.48501 100 VAL A O 1
ATOM 1484 N N . ALA A 1 101 ? 32.35157 41.97655 13.22757 1.000 13.38918 101 ALA A N 1
ATOM 1485 C CA . ALA A 1 101 ? 32.56331 43.28213 13.85082 1.000 13.04781 101 ALA A CA 1
ATOM 1486 C C . ALA A 1 101 ? 33.38060 43.18369 15.13209 1.000 13.98515 101 ALA A C 1
ATOM 1487 O O . ALA A 1 101 ? 34.20450 44.06106 15.42308 1.000 15.11997 101 ALA A O 1
ATOM 1494 N N . LEU A 1 102 ? 33.13219 42.15467 15.93125 1.000 14.00283 102 LEU A N 1
ATOM 1495 C CA . LEU A 1 102 ? 33.74844 42.03278 17.25313 1.000 15.44583 102 LEU A CA 1
ATOM 1496 C C . LEU A 1 102 ? 33.92418 40.55397 17.56400 1.000 17.27190 102 LEU A C 1
ATOM 1497 O O . LEU A 1 102 ? 33.11689 39.93932 18.27249 1.000 16.98686 102 LEU A O 1
ATOM 1513 N N . PRO A 1 103 ? 34.97137 39.93343 17.02309 1.000 19.68458 103 PRO A N 1
ATOM 1514 C CA . PRO A 1 103 ? 35.07991 38.47158 17.14182 1.000 22.00578 103 PRO A CA 1
ATOM 1515 C C . PRO A 1 103 ? 35.24774 37.96943 18.56541 1.000 24.00194 103 PRO A C 1
ATOM 1516 O O . PRO A 1 103 ? 34.84641 36.83533 18.85123 1.000 25.60696 103 PRO A O 1
ATOM 1527 N N . GLU A 1 104 ? 35.80925 38.77437 19.46880 1.000 24.98637 104 GLU A N 1
ATOM 1528 C CA . GLU A 1 104 ? 36.21414 38.29160 20.78533 1.000 27.39432 104 GLU A CA 1
ATOM 1529 C C . GLU A 1 104 ? 35.07376 38.21911 21.79417 1.000 26.96148 104 GLU A C 1
ATOM 1530 O O . GLU A 1 104 ? 35.30073 37.74693 22.91462 1.000 28.62273 104 GLU A O 1
ATOM 1542 N N . VAL A 1 105 ? 33.86740 38.65343 21.43921 1.000 25.38794 105 VAL A N 1
ATOM 1543 C CA . VAL A 1 105 ? 32.72548 38.64622 22.34592 1.000 23.80217 105 VAL A CA 1
ATOM 1544 C C . VAL A 1 105 ? 31.56930 37.93607 21.65463 1.000 22.35517 105 VAL A C 1
ATOM 1545 O O . VAL A 1 105 ? 31.22505 38.26634 20.51707 1.000 20.99127 105 VAL A O 1
ATOM 1558 N N . ALA A 1 106 ? 30.98420 36.94944 22.32851 1.000 22.76372 106 ALA A N 1
ATOM 1559 C CA . ALA A 1 106 ? 29.83047 36.26191 21.76270 1.000 22.95228 106 ALA A CA 1
ATOM 1560 C C . ALA A 1 106 ? 28.64499 37.22406 21.66773 1.000 22.24204 106 ALA A C 1
ATOM 1561 O O . ALA A 1 106 ? 28.40944 38.00498 22.58844 1.000 21.67145 106 ALA A O 1
ATOM 1568 N N . PRO A 1 107 ? 27.88519 37.20100 20.57180 1.000 22.06944 107 PRO A N 1
ATOM 1569 C CA . PRO A 1 107 ? 26.72646 38.09698 20.46917 1.000 21.75628 107 PRO A CA 1
ATOM 1570 C C . PRO A 1 107 ? 25.61273 37.75163 21.44975 1.000 21.98850 107 PRO A C 1
ATOM 1571 O O . PRO A 1 107 ? 25.46637 36.61404 21.90802 1.000 23.44903 107 PRO A O 1
ATOM 1582 N N . GLN A 1 108 ? 24.82317 38.76582 21.77304 1.000 21.89305 108 GLN A N 1
ATOM 1583 C CA . GLN A 1 108 ? 23.52059 38.60871 22.39964 1.000 22.50237 108 GLN A CA 1
ATOM 1584 C C . GLN A 1 108 ? 22.49867 39.36780 21.56898 1.000 20.73696 108 GLN A C 1
ATOM 1585 O O . GLN A 1 108 ? 22.87060 40.23376 20.77253 1.000 20.09416 108 GLN A O 1
ATOM 1599 N N . PRO A 1 109 ? 21.20895 39.04497 21.69784 1.000 20.22258 109 PRO A N 1
ATOM 1600 C CA . PRO A 1 109 ? 20.20731 39.64338 20.80315 1.000 19.93111 109 PRO A CA 1
ATOM 1601 C C . PRO A 1 109 ? 19.99055 41.12582 21.05961 1.000 17.80194 109 PRO A C 1
ATOM 1602 O O . PRO A 1 109 ? 20.26361 41.64834 22.13977 1.000 18.52700 109 PRO A O 1
ATOM 1613 N N . GLY A 1 110 ? 19.46541 41.79581 20.04214 1.000 17.84146 110 GLY A N 1
ATOM 1614 C CA . GLY A 1 110 ? 18.90561 43.12390 20.18708 1.000 16.69673 110 GLY A CA 1
ATOM 1615 C C . GLY A 1 110 ? 19.67960 44.18228 19.41546 1.000 15.46484 110 GLY A C 1
ATOM 1616 O O . GLY A 1 110 ? 20.84458 44.01057 19.05127 1.000 15.28290 110 GLY A O 1
ATOM 1620 N N . LYS A 1 111 ? 19.01429 45.32583 19.22346 1.000 15.25457 111 LYS A N 1
ATOM 1621 C CA A LYS A 1 111 ? 19.59638 46.39888 18.43597 0.520 15.48075 111 LYS A CA 1
ATOM 1622 C CA B LYS A 1 111 ? 19.60359 46.40418 18.42345 0.480 14.91697 111 LYS A CA 1
ATOM 1623 C C . LYS A 1 111 ? 20.79289 47.03377 19.13527 1.000 14.04175 111 LYS A C 1
ATOM 1624 O O . LYS A 1 111 ? 21.77462 47.40350 18.48744 1.000 13.67642 111 LYS A O 1
ATOM 1659 N N . GLY A 1 112 ? 20.71534 47.21969 20.45611 1.000 13.24597 112 GLY A N 1
ATOM 1660 C CA . GLY A 1 112 ? 21.82292 47.86331 21.14997 1.000 12.80958 112 GLY A CA 1
ATOM 1661 C C . GLY A 1 112 ? 23.13522 47.13342 20.93268 1.000 12.18846 112 GLY A C 1
ATOM 1662 O O . GLY A 1 112 ? 24.18750 47.75708 20.76380 1.000 11.72464 112 GLY A O 1
ATOM 1666 N N . GLU A 1 113 ? 23.08253 45.79963 20.91461 1.000 11.90227 113 GLU A N 1
ATOM 1667 C CA . GLU A 1 113 ? 24.27803 44.99783 20.66291 1.000 12.11139 113 GLU A CA 1
ATOM 1668 C C . GLU A 1 113 ? 24.89615 45.35912 19.32506 1.000 11.45876 113 GLU A C 1
ATOM 1669 O O . GLU A 1 113 ? 26.12301 45.43646 19.18590 1.000 11.83869 113 GLU A O 1
ATOM 1681 N N . VA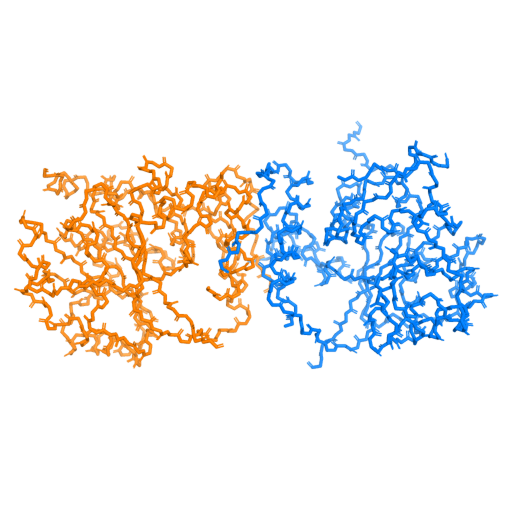L A 1 114 ? 24.04842 45.50163 18.31417 1.000 11.25120 114 VAL A N 1
ATOM 1682 C CA . VAL A 1 114 ? 24.50266 45.77249 16.95957 1.000 11.71525 114 VAL A CA 1
ATOM 1683 C C . VAL A 1 114 ? 25.19334 47.12607 16.88572 1.000 10.80880 114 VAL A C 1
ATOM 1684 O O . VAL A 1 114 ? 26.26021 47.26629 16.27856 1.000 11.17887 114 VAL A O 1
ATOM 1697 N N . LEU A 1 115 ? 24.57574 48.14778 17.46929 1.000 10.38851 115 LEU A N 1
ATOM 1698 C CA . LEU A 1 115 ? 25.18651 49.47236 17.41523 1.000 10.15408 115 LEU A CA 1
ATOM 1699 C C . LEU A 1 115 ? 26.49740 49.51338 18.18437 1.000 9.88376 115 LEU A C 1
ATOM 1700 O O . LEU A 1 115 ? 27.47018 50.12413 17.72875 1.000 10.56662 115 LEU A O 1
ATOM 1716 N N . TRP A 1 116 ? 26.55447 48.84785 19.33635 1.000 10.10969 116 TRP A N 1
ATOM 1717 C CA . TRP A 1 116 ? 27.79662 48.77574 20.09580 1.000 9.95751 116 TRP A CA 1
ATOM 1718 C C . TRP A 1 116 ? 28.89305 48.12520 19.25956 1.000 10.48542 116 TRP A C 1
ATOM 1719 O O . TRP A 1 116 ? 29.99971 48.66216 19.12106 1.000 10.90413 116 TRP A O 1
ATOM 1740 N N . ARG A 1 117 ? 28.59713 46.95685 18.68734 1.000 10.48890 117 ARG A N 1
ATOM 1741 C CA . ARG A 1 117 ? 29.58564 46.26139 17.87785 1.000 10.71524 117 ARG A CA 1
ATOM 1742 C C . ARG A 1 117 ? 30.03636 47.09713 16.68836 1.000 10.66058 117 ARG A C 1
ATOM 1743 O O . ARG A 1 117 ? 31.18741 46.99138 16.25720 1.000 11.55953 117 ARG A O 1
ATOM 1764 N N . SER A 1 118 ? 29.15124 47.92814 16.13283 1.000 10.04456 118 SER A N 1
ATOM 1765 C CA . SER A 1 118 ? 29.53499 48.74663 14.98841 1.000 10.44751 118 SER A CA 1
ATOM 1766 C C . SER A 1 118 ? 30.64774 49.72313 15.32592 1.000 10.66891 118 SER A C 1
ATOM 1767 O O . SER A 1 118 ? 31.36942 50.15265 14.41689 1.000 11.50279 118 SER A O 1
ATOM 1775 N N . LEU A 1 119 ? 30.81940 50.07838 16.59974 1.000 10.32789 119 LEU A N 1
ATOM 1776 C CA . LEU A 1 119 ? 31.92688 50.94240 16.97171 1.000 10.79939 119 LEU A CA 1
ATOM 1777 C C . LEU A 1 119 ? 33.26850 50.27608 16.72861 1.000 11.90256 119 LEU A C 1
ATOM 1778 O O . LEU A 1 119 ? 34.25896 50.97103 16.48929 1.000 12.49438 119 LEU A O 1
ATOM 1794 N N . ALA A 1 120 ? 33.33537 48.94468 16.82104 1.000 11.45145 120 ALA A N 1
ATOM 1795 C CA . ALA A 1 120 ? 34.56824 48.22245 16.54716 1.000 12.79832 120 ALA A CA 1
ATOM 1796 C C . ALA A 1 120 ? 34.78711 48.01513 15.05910 1.000 13.88636 120 ALA A C 1
ATOM 1797 O O . ALA A 1 120 ? 35.93369 47.84014 14.63997 1.000 18.06562 120 ALA A O 1
ATOM 1804 N N . ALA A 1 121 ? 33.72964 48.06584 14.25247 1.000 12.81308 121 ALA A N 1
ATOM 1805 C CA . ALA A 1 121 ? 33.79729 47.81061 12.82194 1.000 13.58906 121 ALA A CA 1
ATOM 1806 C C . ALA A 1 121 ? 33.97987 49.06513 11.98521 1.000 13.88029 121 ALA A C 1
ATOM 1807 O O . ALA A 1 121 ? 34.26942 48.95156 10.80312 1.000 17.35242 121 ALA A O 1
ATOM 1814 N N . THR A 1 122 ? 33.78790 50.24243 12.55535 1.000 12.39159 122 THR A N 1
ATOM 1815 C CA . THR A 1 122 ? 33.88262 51.51775 11.86391 1.000 11.00669 122 THR A CA 1
ATOM 1816 C C . THR A 1 122 ? 35.15894 52.22945 12.27239 1.000 11.30091 122 THR A C 1
ATOM 1817 O O . THR A 1 122 ? 35.74643 51.94751 13.32060 1.000 13.41234 122 THR A O 1
ATOM 1828 N N . THR A 1 123 ? 35.55840 53.19527 11.45242 1.000 11.33629 123 THR A N 1
ATOM 1829 C CA . THR A 1 123 ? 36.71198 54.02228 11.75012 1.000 12.87631 123 THR A CA 1
ATOM 1830 C C . THR A 1 123 ? 36.39719 55.51211 11.79692 1.000 11.90830 123 THR A C 1
ATOM 1831 O O . THR A 1 123 ? 37.29035 56.29232 12.13258 1.000 13.55958 123 THR A O 1
ATOM 1842 N N . GLY A 1 124 ? 35.16828 55.93539 11.50561 1.000 11.30493 124 GLY A N 1
ATOM 1843 C CA . GLY A 1 124 ? 34.88053 57.36011 11.44307 1.000 11.87052 124 GLY A CA 1
ATOM 1844 C C . GLY A 1 124 ? 34.98933 58.04139 12.79251 1.000 11.15813 124 GLY A C 1
ATOM 1845 O O . GLY A 1 124 ? 34.64488 57.48100 13.82553 1.000 11.43972 124 GLY A O 1
ATOM 1849 N N . ASP A 1 125 ? 35.45158 59.29643 12.76272 1.000 11.06318 125 ASP A N 1
ATOM 1850 C CA . ASP A 1 125 ? 35.42035 60.16356 13.93867 1.000 11.48570 125 ASP A CA 1
ATOM 1851 C C . ASP A 1 125 ? 34.00679 60.55734 14.33065 1.000 10.67347 125 ASP A C 1
ATOM 1852 O O . ASP A 1 125 ? 33.78489 60.94185 15.48739 1.000 11.55389 125 ASP A O 1
ATOM 1861 N N . ILE A 1 126 ? 33.07516 60.48542 13.39021 1.000 10.37846 126 ILE A N 1
ATOM 1862 C CA . ILE A 1 126 ? 31.65571 60.68399 13.60786 1.000 10.52311 126 ILE A CA 1
ATOM 1863 C C . ILE A 1 126 ? 30.96943 59.42024 13.10875 1.000 9.98053 126 ILE A C 1
ATOM 1864 O O . ILE A 1 126 ? 31.30248 58.92541 12.02409 1.000 10.78664 126 ILE A O 1
ATOM 1880 N N . ILE A 1 127 ? 30.02219 58.89806 13.89701 1.000 10.00976 127 ILE A N 1
ATOM 1881 C CA . ILE A 1 127 ? 29.23322 57.73342 13.52548 1.000 9.63794 127 ILE A CA 1
ATOM 1882 C C . ILE A 1 127 ? 27.76565 58.13956 13.49741 1.000 9.62418 127 ILE A C 1
ATOM 1883 O O . ILE A 1 127 ? 27.24839 58.71284 14.46612 1.000 10.24566 127 ILE A O 1
ATOM 1899 N N . VAL A 1 128 ? 27.10596 57.83314 12.38789 1.000 9.25441 128 VAL A N 1
ATOM 1900 C CA . VAL A 1 128 ? 25.70221 58.14334 12.15883 1.000 9.10197 128 VAL A CA 1
ATOM 1901 C C . VAL A 1 128 ? 24.93706 56.83388 12.11964 1.000 9.28917 128 VAL A C 1
ATOM 1902 O O . VAL A 1 128 ? 25.30617 55.93392 11.36524 1.000 10.88031 128 VAL A O 1
ATOM 1915 N N . PHE A 1 129 ? 23.84762 56.75265 12.86479 1.000 9.17105 129 PHE A N 1
ATOM 1916 C CA . PHE A 1 129 ? 22.96545 55.59256 12.87458 1.000 9.32824 129 PHE A CA 1
ATOM 1917 C C . PHE A 1 129 ? 21.65440 55.95566 12.19600 1.000 9.22799 129 PHE A C 1
ATOM 1918 O O . PHE A 1 129 ? 21.07515 57.00861 12.48058 1.000 9.81864 129 PHE A O 1
ATOM 1935 N N . ILE A 1 130 ? 21.20012 55.08964 11.29474 1.000 9.63480 130 ILE A N 1
ATOM 1936 C CA A ILE A 1 130 ? 19.93568 55.24296 10.57626 0.620 10.08984 130 ILE A CA 1
ATOM 1937 C CA B ILE A 1 130 ? 19.92905 55.24966 10.59787 0.380 9.96932 130 ILE A CA 1
ATOM 1938 C C . ILE A 1 130 ? 19.23997 53.88807 10.57480 1.000 9.98016 130 ILE A C 1
ATOM 1939 O O . ILE A 1 130 ? 19.85675 52.88619 10.21205 1.000 10.67017 130 ILE A O 1
ATOM 1969 N N . ASP A 1 131 ? 17.96424 53.84228 10.96139 1.000 10.63719 131 ASP A N 1
ATOM 1970 C CA . ASP A 1 131 ? 17.24233 52.57124 10.95058 1.000 10.9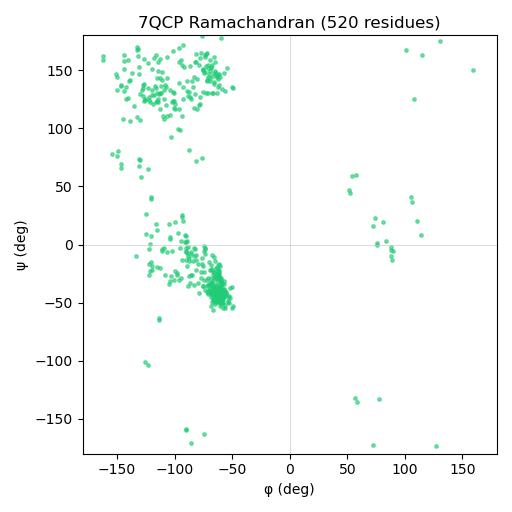7383 131 ASP A CA 1
ATOM 1971 C C . ASP A 1 131 ? 17.07186 52.03586 9.52557 1.000 11.35191 131 ASP A C 1
ATOM 1972 O O . ASP A 1 131 ? 16.90032 52.77893 8.55594 1.000 12.09631 131 ASP A O 1
ATOM 1981 N N . SER A 1 132 ? 17.07962 50.71108 9.40531 1.000 11.29938 132 SER A N 1
ATOM 1982 C CA A SER A 1 132 ? 16.98301 50.07337 8.10078 0.680 11.78745 132 SER A CA 1
ATOM 1983 C CA B SER A 1 132 ? 16.97940 50.05696 8.10640 0.320 11.88800 132 SER A CA 1
ATOM 1984 C C . SER A 1 132 ? 15.55501 49.73327 7.70414 1.000 12.26721 132 SER A C 1
ATOM 1985 O O . SER A 1 132 ? 15.35062 49.22224 6.59443 1.000 12.62584 132 SER A O 1
ATOM 1999 N N . ASP A 1 133 ? 14.57835 49.98872 8.58042 1.000 13.31839 133 ASP A N 1
ATOM 2000 C CA . ASP A 1 133 ? 13.17392 49.71179 8.32721 1.000 15.23874 133 ASP A CA 1
ATOM 2001 C C . ASP A 1 133 ? 12.42150 50.93543 7.83013 1.000 15.77781 133 ASP A C 1
ATOM 2002 O O . ASP A 1 133 ? 11.19382 50.89356 7.73050 1.000 17.67100 133 ASP A O 1
ATOM 2011 N N . LEU A 1 134 ? 13.12692 52.01154 7.50050 1.000 15.21567 134 LEU A N 1
ATOM 2012 C CA . LEU A 1 134 ? 12.46025 53.23503 7.08425 1.000 15.94775 134 LEU A CA 1
ATOM 2013 C C . LEU A 1 134 ? 11.88995 53.06725 5.68848 1.000 18.42288 134 LEU A C 1
ATOM 2014 O O . LEU A 1 134 ? 12.58610 52.63186 4.76493 1.000 18.13729 134 LEU A O 1
ATOM 2030 N N . ILE A 1 135 ? 10.61945 53.43262 5.53735 1.000 22.21008 135 ILE A N 1
ATOM 2031 C CA . ILE A 1 135 ? 9.94327 53.29635 4.25493 1.000 26.19157 135 ILE A CA 1
ATOM 2032 C C . ILE A 1 135 ? 10.24420 54.48332 3.35443 1.000 28.22024 135 ILE A C 1
ATOM 2033 O O . ILE A 1 135 ? 10.33176 54.33796 2.12979 1.000 30.04683 135 ILE A O 1
ATOM 2049 N N . ASP A 1 136 ? 10.37644 55.67610 3.93308 1.000 28.16301 136 ASP A N 1
ATOM 2050 C CA . ASP A 1 136 ? 10.55362 56.91403 3.17900 1.000 30.88310 136 ASP A CA 1
ATOM 2051 C C . ASP A 1 136 ? 11.83234 57.61008 3.62602 1.000 28.02206 136 ASP A C 1
ATOM 2052 O O . ASP A 1 136 ? 11.78553 58.71542 4.18095 1.000 29.29354 136 ASP A O 1
ATOM 2061 N N . PRO A 1 137 ? 12.99564 57.00362 3.40048 1.000 23.20514 137 PRO A N 1
ATOM 2062 C CA . PRO A 1 137 ? 14.23701 57.70918 3.72965 1.000 21.42234 137 PRO A CA 1
ATOM 2063 C C . PRO A 1 137 ? 14.47837 58.85288 2.75194 1.000 20.34199 137 PRO A C 1
ATOM 2064 O O . PRO A 1 137 ? 14.17140 58.75089 1.56510 1.000 21.44020 137 PRO A O 1
ATOM 2075 N N . ASP A 1 138 ? 15.02599 59.94361 3.26186 1.000 19.73409 138 ASP A N 1
ATOM 2076 C CA A ASP A 1 138 ? 15.34759 61.12288 2.48199 0.690 18.89594 138 ASP A CA 1
ATOM 2077 C CA B ASP A 1 138 ? 15.34670 61.13559 2.49290 0.310 19.10958 138 ASP A CA 1
ATOM 2078 C C . ASP A 1 138 ? 16.85843 61.28284 2.38738 1.000 17.54037 138 ASP A C 1
ATOM 2079 O O . ASP A 1 138 ? 17.55546 61.07974 3.38184 1.000 15.94719 138 ASP A O 1
ATOM 2095 N N . PRO A 1 139 ? 17.39591 61.64966 1.21457 1.000 16.91118 139 PRO A N 1
ATOM 2096 C CA . PRO A 1 139 ? 18.85978 61.73393 1.07681 1.000 16.57053 139 PRO A CA 1
ATOM 2097 C C . PRO A 1 139 ? 19.53877 62.75167 1.96953 1.000 14.13626 139 PRO A C 1
ATOM 2098 O O . PRO A 1 139 ? 20.76129 62.65482 2.14764 1.000 14.05672 139 PRO A O 1
ATOM 2109 N N . MET A 1 140 ? 18.82230 63.72023 2.53417 1.000 13.78503 140 MET A N 1
ATOM 2110 C CA . MET A 1 140 ? 19.46853 64.71188 3.39036 1.000 13.66809 140 MET A CA 1
ATOM 2111 C C . MET A 1 140 ? 19.51669 64.32106 4.86922 1.000 11.97763 140 MET A C 1
ATOM 2112 O O . MET A 1 140 ? 19.98443 65.12303 5.68863 1.000 11.95757 140 MET A O 1
ATOM 2126 N N . PHE A 1 141 ? 19.12259 63.09454 5.23149 1.000 11.97646 141 PHE A N 1
ATOM 2127 C CA . PHE A 1 141 ? 19.21186 62.69366 6.63845 1.000 11.43419 141 PHE A CA 1
ATOM 2128 C C . PHE A 1 141 ? 20.63501 62.83823 7.17826 1.000 10.76387 141 PHE A C 1
ATOM 2129 O O . PHE A 1 141 ? 20.85102 63.43734 8.23873 1.000 11.03418 141 PHE A O 1
ATOM 2146 N N . VAL A 1 142 ? 21.61699 62.21868 6.51299 1.000 10.96478 142 VAL A N 1
ATOM 2147 C CA . VAL A 1 142 ? 22.98154 62.23720 7.04785 1.000 11.15877 142 VAL A CA 1
ATOM 2148 C C . VAL A 1 142 ? 23.52508 63.65721 7.14376 1.000 11.06380 142 VAL A C 1
ATOM 2149 O O . VAL A 1 142 ? 24.05042 64.02710 8.20848 1.000 10.93383 142 VAL A O 1
ATOM 2162 N N . PRO A 1 143 ? 23.43141 64.49032 6.10721 1.000 11.68255 143 PRO A N 1
ATOM 2163 C CA . PRO A 1 143 ? 23.88774 65.87947 6.24219 1.000 11.71785 143 PRO A CA 1
ATOM 2164 C C . PRO A 1 143 ? 23.27410 66.60572 7.43364 1.000 11.14651 143 PRO A C 1
ATOM 2165 O O . PRO A 1 143 ? 23.97236 67.31047 8.17186 1.000 11.83187 143 PRO A O 1
ATOM 2176 N N . LYS A 1 144 ? 21.96915 66.45592 7.63231 1.000 10.64763 144 LYS A N 1
ATOM 2177 C CA . LYS A 1 144 ? 21.31081 67.15409 8.73287 1.000 10.26673 144 LYS A CA 1
ATOM 2178 C C . LYS A 1 144 ? 21.81460 66.66180 10.08278 1.000 10.05544 144 LYS A C 1
ATOM 2179 O O . LYS A 1 144 ? 22.00279 67.45365 11.01592 1.000 10.69187 144 LYS A O 1
ATOM 2198 N N . LEU A 1 145 ? 22.02691 65.35665 10.21539 1.000 9.92123 145 LEU A N 1
ATOM 2199 C CA . LEU A 1 145 ? 22.48383 64.79694 11.48692 1.000 9.43756 145 LEU A CA 1
ATOM 2200 C C . LEU A 1 145 ? 23.90776 65.21474 11.82572 1.000 9.56838 145 LEU A C 1
ATOM 2201 O O . LEU A 1 145 ? 24.23046 65.39346 13.00330 1.000 10.47554 145 LEU A O 1
ATOM 2217 N N . VAL A 1 146 ? 24.78253 65.35623 10.82263 1.000 9.88861 146 VAL A N 1
ATOM 2218 C CA . VAL A 1 146 ? 26.17226 65.69306 11.11589 1.000 10.53005 146 VAL A CA 1
ATOM 2219 C C . VAL A 1 146 ? 26.41962 67.18633 11.21532 1.000 10.57262 146 VAL A C 1
ATOM 2220 O O . VAL A 1 146 ? 27.46800 67.59118 11.73601 1.000 11.35834 146 VAL A O 1
ATOM 2233 N N . GLY A 1 147 ? 25.48358 68.01721 10.76723 1.000 10.53217 147 GLY A N 1
ATOM 2234 C CA . GLY A 1 147 ? 25.68988 69.44915 10.76314 1.000 11.40517 147 GLY A CA 1
ATOM 2235 C C . GLY A 1 147 ? 26.16748 69.99986 12.09106 1.000 11.67358 147 GLY A C 1
ATOM 2236 O O . GLY A 1 147 ? 27.17936 70.70653 12.15263 1.000 12.77516 147 GLY A O 1
ATOM 2240 N N . PRO A 1 148 ? 25.43305 69.73449 13.17954 1.000 10.61578 148 PRO A N 1
ATOM 2241 C CA . PRO A 1 148 ? 25.85669 70.31011 14.46878 1.000 11.28004 148 PRO A CA 1
ATOM 2242 C C . PRO A 1 148 ? 27.18188 69.76177 14.96021 1.000 11.69231 148 PRO A C 1
ATOM 2243 O O . PRO A 1 148 ? 27.89573 70.44854 15.70563 1.000 13.21694 148 PRO A O 1
ATOM 2254 N N . LEU A 1 149 ? 27.51666 68.52455 14.59004 1.000 11.83173 149 LEU A N 1
ATOM 2255 C CA . LEU A 1 149 ? 28.81330 67.96822 14.97463 1.000 12.58768 149 LEU A CA 1
ATOM 2256 C C . LEU A 1 149 ? 29.95077 68.65661 14.23880 1.000 13.99124 149 LEU A C 1
ATOM 2257 O O . LEU A 1 149 ? 31.03445 68.84236 14.80390 1.000 15.74976 149 LEU A O 1
ATOM 2273 N N . LEU A 1 150 ? 29.72824 69.04920 12.98819 1.000 13.57768 150 LEU A N 1
ATOM 2274 C CA . LEU A 1 150 ? 30.79033 69.63867 12.18937 1.000 14.84834 150 LEU A CA 1
ATOM 2275 C C . LEU A 1 150 ? 30.89463 71.13453 12.37662 1.000 17.77254 150 LEU A C 1
ATOM 2276 O O . LEU A 1 150 ? 31.98274 71.69582 12.20919 1.000 19.24467 150 LEU A O 1
ATOM 2292 N N . LEU A 1 151 ? 29.79324 71.78704 12.72617 1.000 19.12829 151 LEU A N 1
ATOM 2293 C CA . LEU A 1 151 ? 29.74370 73.23470 12.77789 1.000 21.62875 151 LEU A CA 1
ATOM 2294 C C . LEU A 1 151 ? 29.52088 73.82344 14.16845 1.000 23.52652 151 LEU A C 1
ATOM 2295 O O . LEU A 1 151 ? 29.81443 75.00683 14.35599 1.000 25.18672 151 LEU A O 1
ATOM 2311 N N . SER A 1 152 ? 29.01699 73.06586 15.14394 1.000 23.45108 152 SER A N 1
ATOM 2312 C CA . SER A 1 152 ? 28.63239 73.63384 16.44109 1.000 24.40058 152 SER A CA 1
ATOM 2313 C C . SER A 1 152 ? 29.53503 73.14478 17.56606 1.000 25.36102 152 SER A C 1
ATOM 2314 O O . SER A 1 152 ? 29.50120 71.96407 17.93759 1.000 26.16621 152 SER A O 1
ATOM 2322 N N . GLU A 1 153 ? 30.25396 74.06762 18.18086 1.000 25.61850 153 GLU A N 1
ATOM 2323 C CA . GLU A 1 153 ? 31.19339 73.67850 19.21538 1.000 26.69828 153 GLU A CA 1
ATOM 2324 C C . GLU A 1 153 ? 30.47100 73.00706 20.37380 1.000 21.76442 153 GLU A C 1
ATOM 2325 O O . GLU A 1 153 ? 29.37630 73.41586 20.79087 1.000 21.26184 153 GLU A O 1
ATOM 2337 N N . GLY A 1 154 ? 31.07078 71.93270 20.86149 1.000 19.04025 154 GLY A N 1
ATOM 2338 C CA . GLY A 1 154 ? 30.62622 71.30944 22.07917 1.000 15.86882 154 GLY A CA 1
ATOM 2339 C C . GLY A 1 154 ? 29.55493 70.26461 21.91663 1.000 13.23988 154 GLY A C 1
ATOM 2340 O O . GLY A 1 154 ? 29.18238 69.63896 22.91140 1.000 12.93635 154 GLY A O 1
ATOM 2344 N N . VAL A 1 155 ? 29.03869 70.05754 20.71171 1.000 11.89377 155 VAL A N 1
ATOM 2345 C CA . VAL A 1 155 ? 27.97090 69.08427 20.49900 1.000 10.83551 155 VAL A CA 1
ATOM 2346 C C . VAL A 1 155 ? 28.58809 67.72716 20.19393 1.000 10.40048 155 VAL A C 1
ATOM 2347 O O . VAL A 1 155 ? 29.47767 67.61547 19.34688 1.000 11.46921 155 VAL A O 1
ATOM 2360 N N . HIS A 1 156 ? 28.09482 66.68939 20.88009 1.000 9.72553 156 HIS A N 1
ATOM 2361 C CA . HIS A 1 156 ? 28.56282 65.32598 20.68595 1.000 10.02117 156 HIS A CA 1
ATOM 2362 C C . HIS A 1 156 ? 27.48698 64.34908 20.24934 1.000 9.41121 156 HIS A C 1
ATOM 2363 O O . HIS A 1 156 ? 27.84165 63.24801 19.82256 1.000 10.00950 156 HIS A O 1
ATOM 2377 N N . LEU A 1 157 ? 26.20303 64.69359 20.37535 1.000 8.84909 157 LEU A N 1
ATOM 2378 C CA . LEU A 1 157 ? 25.10037 63.80445 20.04597 1.000 8.22494 157 LEU A CA 1
ATOM 2379 C C . LEU A 1 157 ? 24.01150 64.62151 19.37384 1.000 8.82326 157 LEU A C 1
ATOM 2380 O O . LEU A 1 157 ? 23.56371 65.62964 19.93541 1.000 9.48746 157 LEU A O 1
ATOM 2396 N N . VAL A 1 158 ? 23.57832 64.18816 18.18899 1.000 8.59003 158 VAL A N 1
ATOM 2397 C CA . VAL A 1 158 ? 22.53075 64.86907 17.43570 1.000 8.10277 158 VAL A CA 1
ATOM 2398 C C . VAL A 1 158 ? 21.38879 63.89848 17.21159 1.000 8.74661 158 VAL A C 1
ATOM 2399 O O . VAL A 1 158 ? 21.59013 62.84469 16.59799 1.000 9.47625 158 VAL A O 1
ATOM 2412 N N . LYS A 1 159 ? 20.19117 64.26779 17.66424 1.000 8.58217 159 LYS A N 1
ATOM 2413 C CA . LYS A 1 159 ? 18.99034 63.45387 17.52439 1.000 8.61405 159 LYS A CA 1
ATOM 2414 C C . LYS A 1 159 ? 18.13494 63.98243 16.37243 1.000 9.06872 159 LYS A C 1
ATOM 2415 O O . LYS A 1 159 ? 17.72624 65.14784 16.37463 1.000 10.23567 159 LYS A O 1
ATOM 2434 N N . GLY A 1 160 ? 17.82177 63.12837 15.39996 1.000 9.03051 160 GLY A N 1
ATOM 2435 C CA . GLY A 1 160 ? 16.93471 63.51780 14.31407 1.000 9.45680 160 GLY A CA 1
ATOM 2436 C C . GLY A 1 160 ? 15.48405 63.26046 14.66414 1.000 9.94995 160 GLY A C 1
ATOM 2437 O O . GLY A 1 160 ? 15.12336 62.14736 15.06517 1.000 11.18575 160 GLY A O 1
ATOM 2441 N N . PHE A 1 161 ? 14.64646 64.28917 14.50912 1.000 10.27134 161 PHE A N 1
ATOM 2442 C CA . PHE A 1 161 ? 13.22002 64.17284 14.75569 1.000 10.61539 161 PHE A CA 1
ATOM 2443 C C . PHE A 1 161 ? 12.43583 64.43593 13.47850 1.000 11.56902 161 PHE A C 1
ATOM 2444 O O . PHE A 1 161 ? 12.93980 65.03359 12.52141 1.000 12.37432 161 PHE A O 1
ATOM 2461 N N . TYR A 1 162 ? 11.19046 63.97171 13.47433 1.000 12.54341 162 TYR A N 1
ATOM 2462 C CA . TYR A 1 162 ? 10.29869 64.16664 12.34640 1.000 13.26542 162 TYR A CA 1
ATOM 2463 C C . TYR A 1 162 ? 9.12373 65.03811 12.74848 1.000 16.12968 162 TYR A C 1
ATOM 2464 O O . TYR A 1 162 ? 8.59643 64.92667 13.85395 1.000 16.58990 162 TYR A O 1
ATOM 2482 N N . ARG A 1 163 ? 8.69663 65.88458 11.82670 1.000 20.35333 163 ARG A N 1
ATOM 2483 C CA . ARG A 1 163 ? 7.39196 66.50524 11.93392 1.000 25.37851 163 ARG A CA 1
ATOM 2484 C C . ARG A 1 163 ? 6.33441 65.50749 11.49109 1.000 27.34350 163 ARG A C 1
ATOM 2485 O O . ARG A 1 163 ? 6.60409 64.58198 10.72096 1.000 27.07536 163 ARG A O 1
ATOM 2506 N N . ARG A 1 164 ? 5.13486 65.69036 11.99507 1.000 30.64790 164 ARG A N 1
ATOM 2507 C CA . ARG A 1 164 ? 4.06537 64.77142 11.67233 1.000 34.87575 164 ARG A CA 1
ATOM 2508 C C . ARG A 1 164 ? 3.01816 65.47841 10.82241 1.000 38.20484 164 ARG A C 1
ATOM 2509 O O . ARG A 1 164 ? 2.75432 66.66731 11.03327 1.000 38.87563 164 ARG A O 1
ATOM 2530 N N . PRO A 1 165 ? 2.41469 64.78810 9.84354 1.000 40.44040 165 PRO A N 1
ATOM 2531 C CA . PRO A 1 165 ? 1.41320 65.45030 8.99901 1.000 41.79130 165 PRO A CA 1
ATOM 2532 C C . PRO A 1 165 ? 0.15754 65.83516 9.77497 1.000 42.52096 165 PRO A C 1
ATOM 2533 O O . PRO A 1 165 ? 0.07702 65.53428 10.96782 1.000 42.92045 165 PRO A O 1
ATOM 2544 N N . GLY A 1 177 ? 0.57821 55.91105 17.25951 1.000 38.91690 177 GLY A N 1
ATOM 2545 C CA . GLY A 1 177 ? 1.80608 56.59152 16.89446 1.000 37.21426 177 GLY A CA 1
ATOM 2546 C C . GLY A 1 177 ? 2.41961 57.39390 18.02828 1.000 34.61087 177 GLY A C 1
ATOM 2547 O O . GLY A 1 177 ? 1.76284 58.24648 18.62512 1.000 35.95548 177 GLY A O 1
ATOM 2550 N N . GLY A 1 178 ? 3.68936 57.11826 18.32105 1.000 29.78246 178 GLY A N 1
ATOM 2551 C CA . GLY A 1 178 ? 4.40738 57.85833 19.33886 1.000 23.28723 178 GLY A CA 1
ATOM 2552 C C . GLY A 1 178 ? 3.99010 57.55899 20.76138 1.000 18.65924 178 GLY A C 1
ATOM 2553 O O . GLY A 1 178 ? 4.32299 58.32578 21.67204 1.000 17.60245 178 GLY A O 1
ATOM 2557 N N . ARG A 1 179 ? 3.27923 56.45105 20.98393 1.000 16.95797 179 ARG A N 1
ATOM 2558 C CA . ARG A 1 179 ? 2.72539 56.17853 22.30386 1.000 15.63879 179 ARG A CA 1
ATOM 2559 C C . ARG A 1 179 ? 3.80873 55.88749 23.32680 1.000 13.59601 179 ARG A C 1
ATOM 2560 O O . ARG A 1 179 ? 3.68725 56.30153 24.48068 1.000 13.75361 179 ARG A O 1
ATOM 2564 N N . VAL A 1 180 ? 4.83986 55.13191 22.95933 1.000 12.88759 180 VAL A N 1
ATOM 2565 C CA . VAL A 1 180 ? 5.88332 54.88185 23.94297 1.000 12.29710 180 VAL A CA 1
ATOM 2566 C C . VAL A 1 180 ? 6.61030 56.17762 24.27151 1.000 11.34186 180 VAL A C 1
ATOM 2567 O O . VAL A 1 180 ? 6.93923 56.44901 25.43224 1.000 11.45513 180 VAL A O 1
ATOM 2580 N N . THR A 1 181 ? 6.85541 57.00789 23.26152 1.000 11.62333 181 THR A N 1
ATOM 2581 C CA . THR A 1 181 ? 7.53565 58.27414 23.50127 1.000 11.43203 181 THR A CA 1
ATOM 2582 C C . THR A 1 181 ? 6.72506 59.16724 24.43206 1.000 11.21495 181 THR A C 1
ATOM 2583 O O . THR A 1 181 ? 7.26412 59.74305 25.38835 1.000 11.45585 181 THR A O 1
ATOM 2594 N N . GLU A 1 182 ? 5.43080 59.32023 24.15607 1.000 11.64175 182 GLU A N 1
ATOM 2595 C CA . GLU A 1 182 ? 4.64109 60.31181 24.87859 1.000 11.75383 182 GLU A CA 1
ATOM 2596 C C . GLU A 1 182 ? 4.08159 59.79592 26.19275 1.000 11.26661 182 GLU A C 1
ATOM 2597 O O . GLU A 1 182 ? 3.82755 60.59814 27.08960 1.000 11.39785 182 GLU A O 1
ATOM 2609 N N . LEU A 1 183 ? 3.87627 58.48778 26.33902 1.000 10.71752 183 LEU A N 1
ATOM 2610 C CA . LEU A 1 183 ? 3.33025 57.94685 27.57643 1.000 10.90180 183 LEU A CA 1
ATOM 2611 C C . LEU A 1 183 ? 4.40031 57.40994 28.50847 1.000 10.25726 183 LEU A C 1
ATOM 2612 O O . LEU A 1 183 ? 4.16606 57.34890 29.71862 1.000 11.14140 183 LEU A O 1
ATOM 2628 N N . VAL A 1 184 ? 5.55163 56.98367 27.97819 1.000 10.41406 184 VAL A N 1
ATOM 2629 C CA . VAL A 1 184 ? 6.58188 56.31711 28.77374 1.000 10.16164 184 VAL A CA 1
ATOM 2630 C C . VAL A 1 184 ? 7.84549 57.15824 28.86527 1.000 9.88032 184 VAL A C 1
ATOM 2631 O O . VAL A 1 184 ? 8.22663 57.60408 29.94701 1.000 10.43457 184 VAL A O 1
ATOM 2644 N N . ALA A 1 185 ? 8.50191 57.40309 27.73298 1.000 10.03053 185 ALA A N 1
ATOM 2645 C CA . ALA A 1 185 ? 9.81299 58.03065 27.77656 1.000 10.34757 185 ALA A CA 1
ATOM 2646 C C . ALA A 1 185 ? 9.75003 59.46659 28.28501 1.000 9.87401 185 ALA A C 1
ATOM 2647 O O . ALA A 1 185 ? 10.49703 59.83721 29.20047 1.000 10.36546 185 ALA A O 1
ATOM 2654 N N A ARG A 1 186 ? 8.90996 60.31349 27.67096 0.610 10.12507 186 ARG A N 1
ATOM 2655 N N B ARG A 1 186 ? 8.86673 60.28656 27.72165 0.390 10.10316 186 ARG A N 1
ATOM 2656 C CA A ARG A 1 186 ? 8.88190 61.71353 28.09184 0.610 10.34538 186 ARG A CA 1
ATOM 2657 C CA B ARG A 1 186 ? 8.87628 61.69947 28.08200 0.390 10.18897 186 ARG A CA 1
ATOM 2658 C C A ARG A 1 186 ? 8.40418 61.85809 29.52899 0.610 10.13653 186 ARG A C 1
ATOM 2659 C C B ARG A 1 186 ? 8.35421 61.92176 29.50487 0.390 9.98373 186 ARG A C 1
ATOM 2660 O O A ARG A 1 186 ? 9.05209 62.58722 30.30136 0.610 9.78733 186 ARG A O 1
ATOM 2661 O O B ARG A 1 186 ? 8.91110 62.75836 30.22834 0.390 9.75790 186 ARG A O 1
ATOM 2702 N N . PRO A 1 187 ? 7.33266 61.18784 29.97006 1.000 9.75492 187 PRO A N 1
ATOM 2703 C CA . PRO A 1 187 ? 6.93036 61.33981 31.37874 1.000 9.87341 187 PRO A CA 1
ATOM 2704 C C . PRO A 1 187 ? 7.97883 60.84625 32.36016 1.000 9.16671 187 PRO A C 1
ATOM 2705 O O . PRO A 1 187 ? 8.16461 61.45954 33.41593 1.000 9.66488 187 PRO A O 1
ATOM 2716 N N . LEU A 1 188 ? 8.67846 59.74982 32.05425 1.000 9.22697 188 LEU A N 1
ATOM 2717 C CA . LEU A 1 188 ? 9.73062 59.29306 32.95346 1.000 9.30314 188 LEU A CA 1
ATOM 2718 C C . LEU A 1 188 ? 10.90142 60.26701 32.97698 1.000 8.78907 188 LEU A C 1
ATOM 2719 O O . LEU A 1 188 ? 11.48301 60.52161 34.03794 1.000 9.40980 188 LEU A O 1
ATOM 2735 N N . LEU A 1 189 ? 11.27771 60.82479 31.82076 1.000 8.96681 189 LEU A N 1
ATOM 2736 C CA . LEU A 1 189 ? 12.31168 61.85646 31.81963 1.000 8.64784 189 LEU A CA 1
ATOM 2737 C C . LEU A 1 189 ? 11.85796 63.07461 32.61570 1.000 8.82363 189 LEU A C 1
ATOM 2738 O O . LEU A 1 189 ? 12.65155 63.66513 33.34948 1.000 9.09292 189 LEU A O 1
ATOM 2754 N N . ALA A 1 190 ? 10.58298 63.45764 32.50233 1.000 9.33882 190 ALA A N 1
ATOM 2755 C CA . ALA A 1 190 ? 10.09728 64.57723 33.29845 1.000 9.32823 190 ALA A CA 1
ATOM 2756 C C . ALA A 1 190 ? 10.34945 64.33258 34.78017 1.000 9.05406 190 ALA A C 1
ATOM 2757 O O . ALA A 1 190 ? 10.77558 65.23955 35.49942 1.000 10.17916 190 ALA A O 1
ATOM 2764 N N . ALA A 1 191 ? 10.09963 63.10791 35.24895 1.000 9.55100 191 ALA A N 1
ATOM 2765 C CA . ALA A 1 191 ? 10.29968 62.76188 36.65203 1.000 9.76728 191 ALA A CA 1
ATOM 2766 C C . ALA A 1 191 ? 11.78060 62.70091 37.03813 1.000 9.24776 191 ALA A C 1
ATOM 2767 O O . ALA A 1 191 ? 12.15227 63.16215 38.12856 1.000 10.30594 191 ALA A O 1
ATOM 2774 N N . LEU A 1 192 ? 12.62791 62.10511 36.18011 1.000 9.01568 192 LEU A N 1
ATOM 2775 C CA . LEU A 1 192 ? 13.97927 61.68122 36.54239 1.000 9.30042 192 LEU A CA 1
ATOM 2776 C C . LEU A 1 192 ? 15.09059 62.58131 36.01126 1.000 8.68332 192 LEU A C 1
ATOM 2777 O O . LEU A 1 192 ? 16.14641 62.68346 36.65472 1.000 9.51164 192 LEU A O 1
ATOM 2793 N N . ARG A 1 193 ? 14.89369 63.16193 34.82343 1.000 8.76383 193 ARG A N 1
ATOM 2794 C CA . ARG A 1 193 ? 15.89504 63.99033 34.14642 1.000 9.07724 193 ARG A CA 1
ATOM 2795 C C . ARG A 1 193 ? 15.13822 65.06658 33.37265 1.000 8.62016 193 ARG A C 1
ATOM 2796 O O . ARG A 1 193 ? 15.16155 65.10284 32.13980 1.000 8.85087 193 ARG A O 1
ATOM 2817 N N . PRO A 1 194 ? 14.45645 65.97942 34.07228 1.000 8.80358 194 PRO A N 1
ATOM 2818 C CA . PRO A 1 194 ? 13.49840 66.84888 33.36601 1.000 9.16368 194 PRO A CA 1
ATOM 2819 C C . PRO A 1 194 ? 14.10926 67.72319 32.29366 1.000 8.86714 194 PRO A C 1
ATOM 2820 O O . PRO A 1 194 ? 13.41275 68.06162 31.33659 1.000 9.46735 194 PRO A O 1
ATOM 2831 N N . GLU A 1 195 ? 15.37762 68.11264 32.39299 1.000 8.58832 195 GLU A N 1
ATOM 2832 C CA . GLU A 1 195 ? 15.93120 68.90358 31.29276 1.000 8.81283 195 GLU A CA 1
ATOM 2833 C C . GLU A 1 195 ? 15.81487 68.18438 29.95455 1.000 9.34322 195 GLU A C 1
ATOM 2834 O O . GLU A 1 195 ? 15.68760 68.84214 28.91403 1.000 9.83129 195 GLU A O 1
ATOM 2846 N N . LEU A 1 196 ? 15.88215 66.84570 29.95786 1.000 9.02436 196 LEU A N 1
ATOM 2847 C CA . LEU A 1 196 ? 15.85517 66.08292 28.71919 1.000 9.05492 196 LEU A CA 1
ATOM 2848 C C . LEU A 1 196 ? 14.48627 66.01320 28.06999 1.000 9.38544 196 LEU A C 1
ATOM 2849 O O . LEU A 1 196 ? 14.39639 65.51005 26.94023 1.000 10.10098 196 LEU A O 1
ATOM 2865 N N . THR A 1 197 ? 13.43093 66.52955 28.71102 1.000 9.81964 197 THR A N 1
ATOM 2866 C CA . THR A 1 197 ? 12.14228 66.60628 28.03825 1.000 10.68406 197 THR A CA 1
ATOM 2867 C C . THR A 1 197 ? 12.16993 67.59396 26.87703 1.000 12.13004 197 THR A C 1
ATOM 2868 O O . THR A 1 197 ? 11.22135 67.61085 26.09391 1.000 14.06522 197 THR A O 1
ATOM 2879 N N . CYS A 1 198 ? 13.24246 68.38790 26.72572 1.000 11.73545 198 CYS A N 1
ATOM 2880 C CA . CYS A 1 198 ? 13.40307 69.24883 25.55548 1.000 12.89740 198 CYS A CA 1
ATOM 2881 C C . CYS A 1 198 ? 13.58906 68.45255 24.26498 1.000 11.85036 198 CYS A C 1
ATOM 2882 O O . CYS A 1 198 ? 13.32827 68.97821 23.17652 1.000 12.88710 198 CYS A O 1
ATOM 2890 N N . VAL A 1 199 ? 14.05192 67.21056 24.35010 1.000 10.83315 199 VAL A N 1
ATOM 2891 C CA . VAL A 1 199 ? 14.31025 66.39464 23.17028 1.000 10.14857 199 VAL A CA 1
ATOM 2892 C C . VAL A 1 199 ? 12.98025 65.84292 22.65935 1.000 10.36676 199 VAL A C 1
ATOM 2893 O O . VAL A 1 199 ? 12.26498 65.14006 23.37789 1.000 11.50330 199 VAL A O 1
ATOM 2906 N N . LEU A 1 200 ? 12.62800 66.18146 21.41929 1.000 10.54685 200 LEU A N 1
ATOM 2907 C CA . LEU A 1 200 ? 11.29063 65.86212 20.93184 1.000 11.69515 200 LEU A CA 1
ATOM 2908 C C . LEU A 1 200 ? 11.07083 64.36379 20.79941 1.000 12.43815 200 LEU A C 1
ATOM 2909 O O . LEU A 1 200 ? 10.00231 63.85976 21.16141 1.000 14.22590 200 LEU A O 1
ATOM 2925 N N . GLN A 1 201 ? 12.04950 63.64032 20.26904 1.000 11.67697 201 GLN A N 1
ATOM 2926 C CA . GLN A 1 201 ? 11.89602 62.21748 19.94658 1.000 10.91347 201 GLN A CA 1
ATOM 2927 C C . GLN A 1 201 ? 13.08044 61.43795 20.51906 1.000 10.50598 201 GLN A C 1
ATOM 2928 O O . GLN A 1 201 ? 13.97730 60.99928 19.79113 1.000 10.74995 201 GLN A O 1
ATOM 2942 N N . PRO A 1 202 ? 13.10925 61.25321 21.84543 1.000 10.10339 202 PRO A N 1
ATOM 2943 C CA . PRO A 1 202 ? 14.26871 60.61819 22.48621 1.000 10.47288 202 PRO A CA 1
ATOM 2944 C C . PRO A 1 202 ? 14.52030 59.18667 22.03925 1.000 10.36486 202 PRO A C 1
ATOM 2945 O O . PRO A 1 202 ? 15.66680 58.72516 22.11481 1.000 11.77585 202 PRO A O 1
ATOM 2956 N N . LEU A 1 203 ? 13.49197 58.47712 21.58799 1.000 10.30983 203 LEU A N 1
ATOM 2957 C CA . LEU A 1 203 ? 13.63269 57.08719 21.17681 1.000 10.73981 203 LEU A CA 1
ATOM 2958 C C . LEU A 1 203 ? 13.99671 56.94392 19.70541 1.000 11.26887 203 LEU A C 1
ATOM 2959 O O . LEU A 1 203 ? 14.11957 55.81542 19.22169 1.000 12.77811 203 LEU A O 1
ATOM 2975 N N . GLY A 1 204 ? 14.19691 58.04821 18.98539 1.000 10.93939 204 GLY A N 1
ATOM 2976 C CA . GLY A 1 204 ? 14.43398 57.96429 17.55231 1.000 10.82283 204 GLY A CA 1
ATOM 2977 C C . GLY A 1 204 ? 15.69348 57.19288 17.20944 1.000 10.42278 204 GLY A C 1
ATOM 2978 O O . GLY A 1 204 ? 16.70090 57.24980 17.91071 1.000 10.48619 204 GLY A O 1
ATOM 2982 N N . GLY A 1 205 ? 15.63402 56.48003 16.08401 1.000 10.30665 205 GLY A N 1
ATOM 2983 C CA . GLY A 1 205 ? 16.72996 55.67587 15.59121 1.000 10.17196 205 GLY A CA 1
ATOM 2984 C C . GLY A 1 205 ? 17.69601 56.37217 14.66793 1.000 10.23481 205 GLY A C 1
ATOM 2985 O O . GLY A 1 205 ? 18.68783 55.76196 14.25269 1.000 11.18930 205 GLY A O 1
ATOM 2989 N N . GLU A 1 206 ? 17.44442 57.63509 14.32813 1.000 9.30767 206 GLU A N 1
ATOM 2990 C CA . GLU A 1 206 ? 18.32130 58.40746 13.45417 1.000 9.57920 206 GLU A CA 1
ATOM 2991 C C . GLU A 1 206 ? 19.05599 59.41531 14.32802 1.000 8.91834 206 GLU A C 1
ATOM 2992 O O . GLU A 1 206 ? 18.44081 60.34972 14.85673 1.000 9.57339 206 GLU A O 1
ATOM 3004 N N . TYR A 1 207 ? 20.35574 59.22446 14.49652 1.000 9.05414 207 TYR A N 1
ATOM 3005 C CA . TYR A 1 207 ? 21.15026 60.09168 15.35358 1.000 9.13972 207 TYR A CA 1
ATOM 3006 C C . TYR A 1 207 ? 22.61591 59.90820 15.00930 1.000 8.81459 207 TYR A C 1
ATOM 3007 O O . TYR A 1 207 ? 23.00247 58.92585 14.38403 1.000 10.68143 207 TYR A O 1
ATOM 3025 N N . ALA A 1 208 ? 23.42990 60.86203 15.42576 1.000 9.36516 208 ALA A N 1
ATOM 3026 C CA . ALA A 1 208 ? 24.85819 60.82976 15.15493 1.000 9.35731 208 ALA A CA 1
ATOM 3027 C C . ALA A 1 208 ? 25.61765 61.23231 16.40948 1.000 8.99976 208 ALA A C 1
ATOM 3028 O O . ALA A 1 208 ? 25.14414 62.06472 17.19227 1.000 9.98023 208 ALA A O 1
ATOM 3035 N N . GLY A 1 209 ? 26.80192 60.65816 16.59143 1.000 9.32085 209 GLY A N 1
ATOM 3036 C CA . GLY A 1 209 ? 27.64036 61.01729 17.70951 1.000 9.85492 209 GLY A CA 1
ATOM 3037 C C . GLY A 1 209 ? 29.10645 61.00708 17.33864 1.000 9.73233 209 GLY A C 1
ATOM 3038 O O . GLY A 1 209 ? 29.52044 60.40236 16.34853 1.000 10.67237 209 GLY A O 1
ATOM 3042 N N . THR A 1 210 ? 29.89920 61.65164 18.17790 1.000 9.90244 210 THR A N 1
ATOM 3043 C CA . THR A 1 210 ? 31.33801 61.55256 18.02344 1.000 10.24874 210 THR A CA 1
ATOM 3044 C C . THR A 1 210 ? 31.84437 60.20300 18.52155 1.000 10.28009 210 THR A C 1
ATOM 3045 O O . THR A 1 210 ? 31.28148 59.59459 19.43713 1.000 10.48079 210 THR A O 1
ATOM 3056 N N . ARG A 1 211 ? 32.94203 59.74505 17.91568 1.000 11.09732 211 ARG A N 1
ATOM 3057 C CA . ARG A 1 211 ? 33.59239 58.54127 18.41060 1.000 11.30069 211 ARG A CA 1
ATOM 3058 C C . ARG A 1 211 ? 34.02184 58.72977 19.85460 1.000 11.56740 211 ARG A C 1
ATOM 3059 O O . ARG A 1 211 ? 33.90319 57.81310 20.66745 1.000 12.07024 211 ARG A O 1
ATOM 3080 N N . GLU A 1 212 ? 34.53482 59.91090 20.18904 1.000 11.94435 212 GLU A N 1
ATOM 3081 C CA . GLU A 1 212 ? 34.98638 60.15394 21.55514 1.000 13.43446 212 GLU A CA 1
ATOM 3082 C C . GLU A 1 212 ? 33.86496 59.91386 22.56521 1.000 12.22432 212 GLU A C 1
ATOM 3083 O O . GLU A 1 212 ? 34.09370 59.31850 23.62567 1.000 13.56592 212 GLU A O 1
ATOM 3095 N N . LEU A 1 213 ? 32.65705 60.39396 22.27932 1.000 10.90498 213 LEU A N 1
ATOM 3096 C CA . LEU A 1 213 ? 31.53047 60.11794 23.16530 1.000 10.75664 213 LEU A CA 1
ATOM 3097 C C . LEU A 1 213 ? 31.15171 58.64551 23.12620 1.000 10.62556 213 LEU A C 1
ATOM 3098 O O . LEU A 1 213 ? 31.05017 57.98939 24.16918 1.000 11.05032 213 LEU A O 1
ATOM 3114 N N . LEU A 1 214 ? 30.92130 58.11146 21.92766 1.000 10.40571 214 LEU A N 1
ATOM 3115 C CA . LEU A 1 214 ? 30.29117 56.80185 21.82941 1.000 10.41021 214 LEU A CA 1
ATOM 3116 C C . LEU A 1 214 ? 31.17476 55.67687 22.35818 1.000 11.16056 214 LEU A C 1
ATOM 3117 O O . LEU A 1 214 ? 30.64258 54.69353 22.87811 1.000 11.70933 214 LEU A O 1
ATOM 3133 N N . MET A 1 215 ? 32.50434 55.78374 22.22659 1.000 10.97893 215 MET A N 1
ATOM 3134 C CA . MET A 1 215 ? 33.40794 54.76259 22.75927 1.000 12.03919 215 MET A CA 1
ATOM 3135 C C . MET A 1 215 ? 33.45194 54.76366 24.27892 1.000 12.01520 215 MET A C 1
ATOM 3136 O O . MET A 1 215 ? 33.97709 53.81200 24.86737 1.000 13.57821 215 MET A O 1
ATOM 3150 N N . SER A 1 216 ? 32.94996 55.82435 24.92100 1.000 12.42316 216 SER A N 1
ATOM 3151 C CA . SER A 1 216 ? 33.16108 56.04280 26.34696 1.000 13.81487 216 SER A CA 1
ATOM 3152 C C . SER A 1 216 ? 31.95639 55.68689 27.20442 1.000 13.29856 216 SER A C 1
ATOM 3153 O O . SER A 1 216 ? 32.06094 55.72999 28.43675 1.000 14.80668 216 SER A O 1
ATOM 3161 N N . VAL A 1 217 ? 30.83043 55.32912 26.59987 1.000 12.52277 217 VAL A N 1
ATOM 3162 C CA . VAL A 1 217 ? 29.60817 55.05633 27.34341 1.000 12.62089 217 VAL A CA 1
ATOM 3163 C C . VAL A 1 217 ? 29.23656 53.58389 27.20590 1.000 12.47528 217 VAL A C 1
ATOM 3164 O O . VAL A 1 217 ? 29.48015 52.96459 26.15727 1.000 12.92220 217 VAL A O 1
ATOM 3177 N N . PRO A 1 218 ? 28.60110 52.99543 28.21102 1.000 13.43880 218 PRO A N 1
ATOM 3178 C CA . PRO A 1 218 ? 28.02124 51.66363 28.02922 1.000 13.87115 218 PRO A CA 1
ATOM 3179 C C . PRO A 1 218 ? 26.88865 51.73662 27.01994 1.000 13.17877 218 PRO A C 1
ATOM 3180 O O . PRO A 1 218 ? 26.36660 52.81310 26.72317 1.000 13.76977 218 PRO A O 1
ATOM 3191 N N . PHE A 1 219 ? 26.52860 50.58251 26.45866 1.000 12.31171 219 PHE A N 1
ATOM 3192 C CA . PHE A 1 219 ? 25.39964 50.47595 25.53928 1.000 11.81458 219 PHE A CA 1
ATOM 3193 C C . PHE A 1 219 ? 24.33253 49.58052 26.14814 1.000 11.89308 219 PHE A C 1
ATOM 3194 O O . PHE A 1 219 ? 24.60174 48.42059 26.48574 1.000 12.95588 219 PHE A O 1
ATOM 3211 N N . ALA A 1 220 ? 23.13029 50.12534 26.28268 1.000 12.41504 220 ALA A N 1
ATOM 3212 C CA . ALA A 1 220 ? 22.00220 49.36376 26.75168 1.000 13.46597 220 ALA A CA 1
ATOM 3213 C C . ALA A 1 220 ? 21.52500 48.38901 25.67907 1.000 13.77315 220 ALA A C 1
ATOM 3214 O O . ALA A 1 220 ? 21.69942 48.61632 24.47395 1.000 14.19359 220 ALA A O 1
ATOM 3221 N N . PRO A 1 221 ? 20.89795 47.30277 26.09362 1.000 15.38873 221 PRO A N 1
ATOM 3222 C CA . PRO A 1 221 ? 20.47010 46.28489 25.14035 1.000 16.30818 221 PRO A CA 1
ATOM 3223 C C . PRO A 1 221 ? 19.15049 46.63128 24.47095 1.000 16.35851 221 PRO A C 1
ATOM 3224 O O . PRO A 1 221 ? 18.34068 47.40860 24.97403 1.000 16.22188 221 PRO A O 1
ATOM 3235 N N . GLY A 1 222 ? 18.95742 46.03393 23.30461 1.000 17.26746 222 GLY A N 1
ATOM 3236 C CA . GLY A 1 222 ? 17.63890 45.99794 22.69164 1.000 17.25614 222 GLY A CA 1
ATOM 3237 C C . GLY A 1 222 ? 17.04695 47.37436 22.47644 1.000 16.86848 222 GLY A C 1
ATOM 3238 O O . GLY A 1 222 ? 17.68873 48.28462 21.93714 1.000 17.43102 222 GLY A O 1
ATOM 3242 N N . TYR A 1 223 ? 15.78671 47.52102 22.88721 1.000 14.87614 223 TYR A N 1
ATOM 3243 C CA . TYR A 1 223 ? 15.02221 48.75145 22.72336 1.000 15.44735 223 TYR A CA 1
ATOM 3244 C C . TYR A 1 223 ? 15.45682 49.85834 23.66105 1.000 14.05936 223 TYR A C 1
ATOM 3245 O O . TYR A 1 223 ? 14.87189 50.94958 23.60176 1.000 15.66675 223 TYR A O 1
ATOM 3263 N N . GLY A 1 224 ? 16.41716 49.60192 24.54805 1.000 13.51269 224 GLY A N 1
ATOM 3264 C CA . GLY A 1 224 ? 16.88609 50.63882 25.43770 1.000 12.85806 224 GLY A CA 1
ATOM 3265 C C . GLY A 1 224 ? 18.01920 51.46647 24.89261 1.000 11.86176 224 GLY A C 1
ATOM 3266 O O . GLY A 1 224 ? 18.37597 52.46647 25.51331 1.000 12.08072 224 GLY A O 1
ATOM 3270 N N . VAL A 1 225 ? 18.59779 51.10927 23.74380 1.000 11.24473 225 VAL A N 1
ATOM 3271 C CA . VAL A 1 225 ? 19.87243 51.71151 23.35889 1.000 11.01663 225 VAL A CA 1
ATOM 3272 C C . VAL A 1 225 ? 19.74567 53.22201 23.17397 1.000 10.44209 225 VAL A C 1
ATOM 3273 O O . VAL A 1 225 ? 20.61506 53.98087 23.61822 1.000 11.02975 225 VAL A O 1
ATOM 3286 N N . GLU A 1 226 ? 18.69690 53.68312 22.48448 1.000 10.50441 226 GLU A N 1
ATOM 3287 C CA . GLU A 1 226 ? 18.62468 55.10992 22.15626 1.000 11.40016 226 GLU A CA 1
ATOM 3288 C C . GLU A 1 226 ? 18.51787 55.96563 23.40873 1.000 11.39447 226 GLU A C 1
ATOM 3289 O O . GLU A 1 226 ? 19.23269 56.96772 23.55729 1.000 11.73238 226 GLU A O 1
ATOM 3301 N N . ILE A 1 227 ? 17.59851 55.61313 24.30720 1.000 12.22882 227 ILE A N 1
ATOM 3302 C CA A ILE A 1 227 ? 17.40435 56.43748 25.49144 0.640 12.70416 227 ILE A CA 1
ATOM 3303 C CA B ILE A 1 227 ? 17.38944 56.40847 25.51357 0.360 12.62114 227 ILE A CA 1
ATOM 3304 C C . ILE A 1 227 ? 18.57711 56.28353 26.45118 1.000 11.51232 227 ILE A C 1
ATOM 3305 O O . ILE A 1 227 ? 18.93172 57.23643 27.15289 1.000 11.54300 227 ILE A O 1
ATOM 3335 N N . GLY A 1 228 ? 19.22223 55.11690 26.47725 1.000 11.40468 228 GLY A N 1
ATOM 3336 C CA . GLY A 1 228 ? 20.39745 54.96348 27.31340 1.000 10.92011 228 GLY A CA 1
ATOM 3337 C C . GLY A 1 228 ? 21.52103 55.88264 26.88498 1.000 9.79847 228 GLY A C 1
ATOM 3338 O O . GLY A 1 228 ? 22.18452 56.51246 27.71547 1.000 10.14327 228 GLY A O 1
ATOM 3342 N N . LEU A 1 229 ? 21.73544 55.99707 25.57240 1.000 9.77110 229 LEU A N 1
ATOM 3343 C CA . LEU A 1 229 ? 22.77883 56.88526 25.07786 1.000 9.63698 229 LEU A CA 1
ATOM 3344 C C . LEU A 1 229 ? 22.44237 58.33914 25.38843 1.000 9.44444 229 LEU A C 1
ATOM 3345 O O . LEU A 1 229 ? 23.32380 59.12702 25.76027 1.000 9.56163 229 LEU A O 1
ATOM 3361 N N . LEU A 1 230 ? 21.17164 58.70855 25.25231 1.000 9.69938 230 LEU A N 1
ATOM 3362 C CA . LEU A 1 230 ? 20.76531 60.07922 25.54258 1.000 9.06486 230 LEU A CA 1
ATOM 3363 C C . LEU A 1 230 ? 21.04294 60.43184 26.99789 1.000 9.20277 230 LEU A C 1
ATOM 3364 O O . LEU A 1 230 ? 21.62018 61.48673 27.29931 1.000 9.65115 230 LEU A O 1
ATOM 3380 N N . VAL A 1 231 ? 20.63312 59.56147 27.91593 1.000 9.35145 231 VAL A N 1
ATOM 3381 C CA . VAL A 1 231 ? 20.81014 59.83186 29.33667 1.000 9.24793 231 VAL A CA 1
ATOM 3382 C C . VAL A 1 231 ? 22.27680 59.76969 29.73780 1.000 9.43153 231 VAL A C 1
ATOM 3383 O O . VAL A 1 231 ? 22.74692 60.60902 30.51309 1.000 10.00116 231 VAL A O 1
ATOM 3396 N N . ASP A 1 232 ? 23.03965 58.79806 29.21941 1.000 9.75308 232 ASP A N 1
ATOM 3397 C CA . ASP A 1 232 ? 24.45355 58.75476 29.56832 1.000 10.13380 232 ASP A CA 1
ATOM 3398 C C . ASP A 1 232 ? 25.18390 59.99032 29.06203 1.000 9.68913 232 ASP A C 1
ATOM 3399 O O . ASP A 1 232 ? 26.06636 60.51354 29.74142 1.000 10.15582 232 ASP A O 1
ATOM 3408 N N . THR A 1 233 ? 24.81841 60.49180 27.87959 1.000 9.72702 233 THR A N 1
ATOM 3409 C CA . THR A 1 233 ? 25.43326 61.70656 27.36556 1.000 9.46851 233 THR A CA 1
ATOM 3410 C C . THR A 1 233 ? 25.09209 62.88740 28.26649 1.000 9.11786 233 THR A C 1
ATOM 3411 O O . THR A 1 233 ? 25.96452 63.67475 28.63750 1.000 9.83338 233 THR A O 1
ATOM 3422 N N . TYR A 1 234 ? 23.81330 63.01443 28.63800 1.000 8.77660 234 TYR A N 1
ATOM 3423 C CA . TYR A 1 234 ? 23.37997 64.09030 29.52387 1.000 8.93466 234 TYR A CA 1
ATOM 3424 C C . TYR A 1 234 ? 24.08669 64.02904 30.86599 1.000 8.64973 234 TYR A C 1
ATOM 3425 O O . TYR A 1 234 ? 24.53533 65.05409 31.39551 1.000 9.41454 234 TYR A O 1
ATOM 3443 N N . ASP A 1 235 ? 24.19783 62.83580 31.44353 1.000 9.21277 235 ASP A N 1
ATOM 3444 C CA . ASP A 1 235 ? 24.77870 62.74397 32.77518 1.000 9.76292 235 ASP A CA 1
ATOM 3445 C C . ASP A 1 235 ? 26.25191 63.11238 32.75315 1.000 10.53902 235 ASP A C 1
ATOM 3446 O O . ASP A 1 235 ? 26.79553 63.55293 33.77043 1.000 12.46011 235 ASP A O 1
ATOM 3455 N N . ARG A 1 236 ? 26.91180 62.94710 31.61828 1.000 10.56505 236 ARG A N 1
ATOM 3456 C CA . ARG A 1 236 ? 28.31947 63.29088 31.48012 1.000 13.05512 236 ARG A CA 1
ATOM 3457 C C . ARG A 1 236 ? 28.56987 64.73320 31.06174 1.000 12.08633 236 ARG A C 1
ATOM 3458 O O . ARG A 1 236 ? 29.54451 65.33872 31.51613 1.000 15.17522 236 ARG A O 1
ATOM 3479 N N . LEU A 1 237 ? 27.71015 65.29431 30.20779 1.000 10.07401 237 LEU A N 1
ATOM 3480 C CA . LEU A 1 237 ? 27.99424 66.55056 29.51778 1.000 10.12087 237 LEU A CA 1
ATOM 3481 C C . LEU A 1 237 ? 26.84780 67.54945 29.55482 1.000 9.96575 237 LEU A C 1
ATOM 3482 O O . LEU A 1 237 ? 27.04755 68.70967 29.15779 1.000 10.42307 237 LEU A O 1
ATOM 3498 N N . GLY A 1 238 ? 25.66662 67.14494 30.00616 1.000 9.56084 238 GLY A N 1
ATOM 3499 C CA . GLY A 1 238 ? 24.51514 68.02589 30.06044 1.000 9.51619 238 GLY A CA 1
ATOM 3500 C C . GLY A 1 238 ? 23.92282 68.34511 28.69082 1.000 9.05884 238 GLY A C 1
ATOM 3501 O O . GLY A 1 238 ? 24.28155 67.78020 27.65719 1.000 9.77171 238 GLY A O 1
ATOM 3505 N N . LEU A 1 239 ? 22.96295 69.28732 28.71721 1.000 9.11563 239 LEU A N 1
ATOM 3506 C CA . LEU A 1 239 ? 22.24880 69.66668 27.50192 1.000 8.80984 239 LEU A CA 1
ATOM 3507 C C . LEU A 1 239 ? 23.16269 70.26509 26.44608 1.000 8.66930 239 LEU A C 1
ATOM 3508 O O . LEU A 1 239 ? 22.84444 70.19124 25.25462 1.000 9.38845 239 LEU A O 1
ATOM 3524 N N . ASP A 1 240 ? 24.25709 70.91493 26.84960 1.000 8.93956 240 ASP A N 1
ATOM 3525 C CA . ASP A 1 240 ? 25.06236 71.64018 25.87103 1.000 9.55419 240 ASP A CA 1
ATOM 3526 C C . ASP A 1 240 ? 25.58853 70.71135 24.78236 1.000 9.62657 240 ASP A C 1
ATOM 3527 O O . ASP A 1 240 ? 25.83532 71.15526 23.65425 1.000 10.80488 240 ASP A O 1
ATOM 3536 N N . ALA A 1 241 ? 25.79173 69.43813 25.10704 1.000 9.31783 241 ALA A N 1
ATOM 3537 C CA . ALA A 1 241 ? 26.39377 68.47108 24.19564 1.000 9.86865 241 ALA A CA 1
ATOM 3538 C C . ALA A 1 241 ? 25.38478 67.77103 23.30188 1.000 8.69914 241 ALA A C 1
ATOM 3539 O O . ALA A 1 241 ? 25.79462 66.95879 22.47049 1.000 9.66085 241 ALA A O 1
ATOM 3546 N N . ILE A 1 242 ? 24.09790 68.05555 23.45278 1.000 8.58065 242 ILE A N 1
ATOM 3547 C CA . ILE A 1 242 ? 23.03975 67.35634 22.73933 1.000 8.42953 242 ILE A CA 1
ATOM 3548 C C . ILE A 1 242 ? 22.33042 68.35346 21.83587 1.000 8.81256 242 ILE A C 1
ATOM 3549 O O . ILE A 1 242 ? 22.01490 69.46342 22.26747 1.000 9.34924 242 ILE A O 1
ATOM 3565 N N . ALA A 1 243 ? 22.07497 67.96219 20.59244 1.000 8.65565 243 ALA A N 1
ATOM 3566 C CA . ALA A 1 243 ? 21.34478 68.79430 19.64928 1.000 8.50058 243 ALA A CA 1
ATOM 3567 C C . ALA A 1 243 ? 20.26044 67.95812 18.98865 1.000 8.54036 243 ALA A C 1
ATOM 3568 O O . ALA A 1 243 ? 20.24983 66.72924 19.08914 1.000 8.95660 243 ALA A O 1
ATOM 3575 N N . GLN A 1 244 ? 19.34806 68.62057 18.27434 1.000 8.73339 244 GLN A N 1
ATOM 3576 C CA . GLN A 1 244 ? 18.34293 67.90538 17.49838 1.000 8.77112 244 GLN A CA 1
ATOM 3577 C C . GLN A 1 244 ? 18.07062 68.66123 16.20501 1.000 8.64983 244 GLN A C 1
ATOM 3578 O O . GLN A 1 244 ? 18.20537 69.88713 16.13575 1.000 9.63797 244 GLN A O 1
ATOM 3592 N N . VAL A 1 245 ? 17.69077 67.90769 15.18129 1.000 8.50955 245 VAL A N 1
ATOM 3593 C CA . VAL A 1 245 ? 17.45043 68.44882 13.84350 1.000 9.13909 245 VAL A CA 1
ATOM 3594 C C . VAL A 1 245 ? 16.20848 67.80675 13.24101 1.000 9.64631 245 VAL A C 1
ATOM 3595 O O . VAL A 1 245 ? 15.98169 66.60239 13.38336 1.000 10.22109 245 VAL A O 1
ATOM 3608 N N . ASN A 1 246 ? 15.42636 68.60896 12.52937 1.000 10.51251 246 ASN A N 1
ATOM 3609 C CA . ASN A 1 246 ? 14.22278 68.14547 11.84955 1.000 11.07163 246 ASN A CA 1
ATOM 3610 C C . ASN A 1 246 ? 14.59453 67.48072 10.53524 1.000 11.38623 246 ASN A C 1
ATOM 3611 O O . ASN A 1 246 ? 15.12547 68.12910 9.63005 1.000 12.65691 246 ASN A O 1
ATOM 3622 N N . LEU A 1 247 ? 14.29816 66.19385 10.42643 1.000 11.76795 247 LEU A N 1
ATOM 3623 C CA . LEU A 1 247 ? 14.59114 65.41180 9.23858 1.000 12.92035 247 LEU A CA 1
ATOM 3624 C C . LEU A 1 247 ? 13.49110 65.46597 8.19517 1.000 15.24497 247 LEU A C 1
ATOM 3625 O O . LEU A 1 247 ? 13.70485 64.99488 7.06956 1.000 18.09627 247 LEU A O 1
ATOM 3641 N N . GLY A 1 248 ? 12.32973 65.99162 8.54092 1.000 15.44630 248 GLY A N 1
ATOM 3642 C CA . GLY A 1 248 ? 11.22453 66.12802 7.62240 1.000 17.67421 248 GLY A CA 1
ATOM 3643 C C . GLY A 1 248 ? 9.96999 65.51371 8.17622 1.000 18.04880 248 GLY A C 1
ATOM 3644 O O . GLY A 1 248 ? 9.90480 65.09633 9.33152 1.000 17.20977 248 GLY A O 1
ATOM 3648 N N . VAL A 1 249 ? 8.93907 65.46437 7.34787 1.000 20.90612 249 VAL A N 1
ATOM 3649 C CA . VAL A 1 249 ? 7.64045 64.95865 7.77093 1.000 24.76267 249 VAL A CA 1
ATOM 3650 C C . VAL A 1 249 ? 7.61716 63.45478 7.56070 1.000 27.62237 249 VAL A C 1
ATOM 3651 O O . VAL A 1 249 ? 7.97526 62.96118 6.48619 1.000 29.69007 249 VAL A O 1
ATOM 3664 N N . ARG A 1 250 ? 7.18886 62.72552 8.58417 1.000 28.31710 250 ARG A N 1
ATOM 3665 C CA . ARG A 1 250 ? 7.01383 61.28604 8.48863 1.000 30.40893 250 ARG A CA 1
ATOM 3666 C C . ARG A 1 250 ? 5.83328 60.89742 9.36297 1.000 33.16975 250 ARG A C 1
ATOM 3667 O O . ARG A 1 250 ? 5.69701 61.39147 10.48489 1.000 32.97849 250 ARG A O 1
ATOM 3671 N N . ALA A 1 251 ? 4.97917 60.02310 8.84486 1.000 36.68746 251 ALA A N 1
ATOM 3672 C CA . ALA A 1 251 ? 3.86762 59.52435 9.63646 1.000 40.01616 251 ALA A CA 1
ATOM 3673 C C . ALA A 1 251 ? 4.36778 58.50902 10.65659 1.000 42.81391 251 ALA A C 1
ATOM 3674 O O . ALA A 1 251 ? 5.36681 57.81735 10.44000 1.000 42.45436 251 ALA A O 1
ATOM 3681 N N . HIS A 1 252 ? 3.66601 58.43236 11.78455 1.000 45.80585 252 HIS A N 1
ATOM 3682 C CA . HIS A 1 252 ? 4.01554 57.45604 12.80609 1.000 48.70394 252 HIS A CA 1
ATOM 3683 C C . HIS A 1 252 ? 3.86942 56.04386 12.25478 1.000 50.80910 252 HIS A C 1
ATOM 3684 O O . HIS A 1 252 ? 2.95144 55.75164 11.48321 1.000 51.04789 252 HIS A O 1
ATOM 3698 N N . ARG A 1 253 ? 4.78667 55.16568 12.65072 1.000 52.26043 253 ARG A N 1
ATOM 3699 C CA . ARG A 1 253 ? 4.66265 53.75036 12.33555 1.000 53.36303 253 ARG A CA 1
ATOM 3700 C C . ARG A 1 253 ? 3.70190 53.09533 13.31869 1.000 53.59652 253 ARG A C 1
ATOM 3701 O O . ARG A 1 253 ? 3.68358 53.43087 14.50612 1.000 53.95120 253 ARG A O 1
ATOM 3705 N N . ASN A 1 254 ? 2.89633 52.16120 12.81654 1.000 53.05569 254 ASN A N 1
ATOM 3706 C CA . ASN A 1 254 ? 1.84892 51.51403 13.60826 1.000 52.13133 254 ASN A CA 1
ATOM 3707 C C . ASN A 1 254 ? 2.33293 50.12144 14.00259 1.000 50.39320 254 ASN A C 1
ATOM 3708 O O . ASN A 1 254 ? 2.15230 49.14938 13.26831 1.000 50.83876 254 ASN A O 1
ATOM 3712 N N . ARG A 1 255 ? 2.96565 50.02284 15.22004 1.000 48.01149 255 ARG A N 1
ATOM 3713 C CA . ARG A 1 255 ? 3.45247 48.73639 15.69567 1.000 45.42510 255 ARG A CA 1
ATOM 3714 C C . ARG A 1 255 ? 2.40230 48.06101 16.57482 1.000 43.20408 255 ARG A C 1
ATOM 3715 O O . ARG A 1 255 ? 1.56357 48.73456 17.18182 1.000 42.78515 255 ARG A O 1
ATOM 3736 N N . PRO A 1 256 ? 2.42650 46.73385 16.67558 1.000 41.62113 256 PRO A N 1
ATOM 3737 C CA . PRO A 1 256 ? 1.45835 46.04916 17.53825 1.000 40.15909 256 PRO A CA 1
ATOM 3738 C C . PRO A 1 256 ? 1.72113 46.34994 19.00347 1.000 38.23275 256 PRO A C 1
ATOM 3739 O O . PRO A 1 256 ? 2.85044 46.63045 19.41370 1.000 36.82589 256 PRO A O 1
ATOM 3750 N N . LEU A 1 257 ? 0.65427 46.27768 19.80193 1.000 38.20429 257 LEU A N 1
ATOM 3751 C CA . LEU A 1 257 ? 0.76882 46.66684 21.20373 1.000 38.07553 257 LEU A CA 1
ATOM 3752 C C . LEU A 1 257 ? 1.78602 45.80676 21.94132 1.000 36.19684 257 LEU A C 1
ATOM 3753 O O . LEU A 1 257 ? 2.48372 46.29586 22.83470 1.000 34.64178 257 LEU A O 1
ATOM 3769 N N . THR A 1 258 ? 1.87489 44.51765 21.60426 1.000 35.47702 258 THR A N 1
ATOM 3770 C CA . THR A 1 258 ? 2.81899 43.66078 22.31595 1.000 34.99618 258 THR A CA 1
ATOM 3771 C C . THR A 1 258 ? 4.25155 44.13692 22.10542 1.000 31.70375 258 THR A C 1
ATOM 3772 O O . THR A 1 258 ? 5.06120 44.11369 23.03892 1.000 31.31382 258 THR A O 1
ATOM 3783 N N . ASP A 1 259 ? 4.57655 44.58647 20.88843 1.000 29.10827 259 ASP A N 1
ATOM 3784 C CA . ASP A 1 259 ? 5.90091 45.14323 20.63383 1.000 27.32981 259 ASP A CA 1
ATOM 3785 C C . ASP A 1 259 ? 6.09090 46.45691 21.37579 1.000 22.60923 259 ASP A C 1
ATOM 3786 O O . ASP A 1 259 ? 7.16313 46.71058 21.93554 1.000 21.75792 259 ASP A O 1
ATOM 3795 N N . LEU A 1 260 ? 5.06750 47.31257 21.38091 1.000 19.37455 260 LEU A N 1
ATOM 3796 C CA . LEU A 1 260 ? 5.17066 48.56219 22.12687 1.000 17.23308 260 LEU A CA 1
ATOM 3797 C C . LEU A 1 260 ? 5.35933 48.30353 23.61452 1.000 15.74284 260 LEU A C 1
ATOM 3798 O O . LEU A 1 260 ? 6.13266 49.00168 24.27453 1.000 15.06065 260 LEU A O 1
ATOM 3814 N N . ALA A 1 261 ? 4.66140 47.30799 24.16677 1.000 16.37469 261 ALA A N 1
ATOM 3815 C CA . ALA A 1 261 ? 4.82130 47.02073 25.58897 1.000 17.17259 261 ALA A CA 1
ATOM 3816 C C . ALA A 1 261 ? 6.22264 46.50245 25.89842 1.000 16.50507 261 ALA A C 1
ATOM 3817 O O . ALA A 1 261 ? 6.80243 46.86651 26.92753 1.000 16.72177 261 ALA A O 1
ATOM 3824 N N . ALA A 1 262 ? 6.78207 45.65014 25.02967 1.000 17.64327 262 ALA A N 1
ATOM 3825 C CA . ALA A 1 262 ? 8.15760 45.20039 25.22482 1.000 18.31303 262 ALA A CA 1
ATOM 3826 C C . ALA A 1 262 ? 9.13271 46.36667 25.13214 1.000 16.97279 262 ALA A C 1
ATOM 3827 O O . ALA A 1 262 ? 10.08988 46.45411 25.91048 1.000 18.11764 262 ALA A O 1
ATOM 3834 N N A MET A 1 263 ? 8.92956 47.25008 24.14719 0.560 16.60458 263 MET A N 1
ATOM 3835 N N B MET A 1 263 ? 8.89731 47.28338 24.19812 0.440 15.71660 263 MET A N 1
ATOM 3836 C CA A MET A 1 263 ? 9.73595 48.46186 24.04567 0.560 16.70946 263 MET A CA 1
ATOM 3837 C CA B MET A 1 263 ? 9.73715 48.46946 24.11278 0.440 14.92943 263 MET A CA 1
ATOM 3838 C C A MET A 1 263 ? 9.68551 49.23205 25.35219 0.560 14.30254 263 MET A C 1
ATOM 3839 C C B MET A 1 263 ? 9.60836 49.31603 25.37157 0.440 13.49836 263 MET A C 1
ATOM 3840 O O A MET A 1 263 ? 10.71878 49.60751 25.92011 0.560 14.24135 263 MET A O 1
ATOM 3841 O O B MET A 1 263 ? 10.60258 49.84810 25.88323 0.440 13.39415 263 MET A O 1
ATOM 3868 N N A SER A 1 264 ? 8.47271 49.49114 25.83430 0.560 12.55986 264 SER A N 1
ATOM 3869 N N B SER A 1 264 ? 8.38465 49.46303 25.87858 0.440 12.61402 264 SER A N 1
ATOM 3870 C CA A SER A 1 264 ? 8.31502 50.26177 27.05578 0.560 11.83671 264 SER A CA 1
ATOM 3871 C CA B SER A 1 264 ? 8.17492 50.24376 27.09128 0.440 12.29258 264 SER A CA 1
ATOM 3872 C C A SER A 1 264 ? 9.05098 49.61223 28.21734 0.560 11.79088 264 SER A C 1
ATOM 3873 C C B SER A 1 264 ? 8.91064 49.63191 28.27644 0.440 11.80813 264 SER A C 1
ATOM 3874 O O A SER A 1 264 ? 9.78258 50.27805 28.95457 0.560 11.71441 264 SER A O 1
ATOM 3875 O O B SER A 1 264 ? 9.52921 50.34472 29.07130 0.440 11.51621 264 SER A O 1
ATOM 3890 N N . ARG A 1 265 ? 8.85445 48.30647 28.40835 1.000 12.29157 265 ARG A N 1
ATOM 3891 C CA . ARG A 1 265 ? 9.48718 47.63715 29.53866 1.000 12.43263 265 ARG A CA 1
ATOM 3892 C C . ARG A 1 265 ? 10.99969 47.81155 29.52139 1.000 12.38713 265 ARG A C 1
ATOM 3893 O O . ARG A 1 265 ? 11.62074 47.99607 30.57643 1.000 12.30496 265 ARG A O 1
ATOM 3915 N N . GLN A 1 266 ? 11.61485 47.74316 28.33698 1.000 12.47774 266 GLN A N 1
ATOM 3916 C CA . GLN A 1 266 ? 13.06110 47.92000 28.23906 1.000 13.05609 266 GLN A CA 1
ATOM 3917 C C . GLN A 1 266 ? 13.47418 49.38320 28.38615 1.000 12.28218 266 GLN A C 1
ATOM 3918 O O . GLN A 1 266 ? 14.52674 49.67264 28.96816 1.000 12.75651 266 GLN A O 1
ATOM 3932 N N . VAL A 1 267 ? 12.67601 50.31841 27.86716 1.000 11.75924 267 VAL A N 1
ATOM 3933 C CA . VAL A 1 267 ? 12.93420 51.73392 28.13017 1.000 11.75164 267 VAL A CA 1
ATOM 3934 C C . VAL A 1 267 ? 12.94610 51.99915 29.63366 1.000 11.02601 267 VAL A C 1
ATOM 3935 O O . VAL A 1 267 ? 13.82522 52.69499 30.15681 1.000 10.94766 267 VAL A O 1
ATOM 3948 N N . ILE A 1 268 ? 11.96393 51.44395 30.34863 1.000 11.04798 268 ILE A N 1
ATOM 3949 C CA . ILE A 1 268 ? 11.91827 51.56109 31.80959 1.000 10.91667 268 ILE A CA 1
ATOM 3950 C C . ILE A 1 268 ? 13.17656 50.98461 32.43851 1.000 10.47110 268 ILE A C 1
ATOM 3951 O O . ILE A 1 268 ? 13.80749 51.62383 33.28513 1.000 10.47083 268 ILE A O 1
ATOM 3967 N N . ALA A 1 269 ? 13.55094 49.75852 32.04711 1.000 11.04364 269 ALA A N 1
ATOM 3968 C CA . ALA A 1 269 ? 14.71701 49.12870 32.65022 1.000 11.62471 269 ALA A CA 1
ATOM 3969 C C . ALA A 1 269 ? 15.96142 49.96760 32.43971 1.000 10.91940 269 ALA A C 1
ATOM 3970 O O . ALA A 1 269 ? 16.77444 50.13094 33.35560 1.000 11.84357 269 ALA A O 1
ATOM 3977 N N . THR A 1 270 ? 16.14441 50.48429 31.22361 1.000 10.88747 270 THR A N 1
ATOM 3978 C CA . THR A 1 270 ? 17.33936 51.25249 30.91009 1.000 10.89389 270 THR A CA 1
ATOM 3979 C C . THR A 1 270 ? 17.36010 52.58773 31.65373 1.000 11.01077 270 THR A C 1
ATOM 3980 O O . THR A 1 270 ? 18.39809 52.98442 32.20155 1.000 11.68086 270 THR A O 1
ATOM 3991 N N . LEU A 1 271 ? 16.22374 53.28413 31.71657 1.000 10.41382 271 LEU A N 1
ATOM 3992 C CA . LEU A 1 271 ? 16.17718 54.51568 32.49354 1.000 10.74722 271 LEU A CA 1
ATOM 3993 C C . LEU A 1 271 ? 16.44959 54.24511 33.96109 1.000 10.32809 271 LEU A C 1
ATOM 3994 O O . LEU A 1 271 ? 17.20838 54.97855 34.61150 1.000 11.30022 271 LEU A O 1
ATOM 4010 N N . PHE A 1 272 ? 15.82866 53.19920 34.50774 1.000 10.37716 272 PHE A N 1
ATOM 4011 C CA . PHE A 1 272 ? 16.01654 52.89698 35.91833 1.000 10.32330 272 PHE A CA 1
ATOM 4012 C C . PHE A 1 272 ? 17.48028 52.60712 36.23042 1.000 11.00247 272 PHE A C 1
ATOM 4013 O O . PHE A 1 272 ? 18.00335 53.05774 37.25678 1.000 12.10773 272 PHE A O 1
ATOM 4030 N N . SER A 1 273 ? 18.15987 51.86049 35.34805 1.000 11.64281 273 SER A N 1
ATOM 4031 C CA . SER A 1 273 ? 19.55532 51.51406 35.59104 1.000 13.83512 273 SER A CA 1
ATOM 4032 C C . SER A 1 273 ? 20.45871 52.74198 35.60985 1.000 13.66505 273 SER A C 1
ATOM 4033 O O . SER A 1 273 ? 21.50895 52.72770 36.26479 1.000 16.59059 273 SER A O 1
ATOM 4041 N N . ARG A 1 274 ? 20.08987 53.80054 34.88861 1.000 12.79143 274 ARG A N 1
ATOM 4042 C CA . ARG A 1 274 ? 20.89351 55.01596 34.86524 1.000 13.14091 274 ARG A CA 1
ATOM 4043 C C . ARG A 1 274 ? 20.51943 55.99766 35.95215 1.000 12.72481 274 ARG A C 1
ATOM 4044 O O . ARG A 1 274 ? 21.31671 56.88439 36.27347 1.000 14.80625 274 ARG A O 1
ATOM 4065 N N . CYS A 1 275 ? 19.32984 55.86062 36.52409 1.000 11.89832 275 CYS A N 1
ATOM 4066 C CA . CYS A 1 275 ? 18.76823 56.87901 37.40083 1.000 12.18685 275 CYS A CA 1
ATOM 4067 C C . CYS A 1 275 ? 18.58578 56.39096 38.82979 1.000 13.59386 275 CYS A C 1
ATOM 4068 O O . CYS A 1 275 ? 17.85044 57.01095 39.59098 1.000 14.82096 275 CYS A O 1
ATOM 4076 N N . GLY A 1 276 ? 19.24961 55.30521 39.21276 1.000 13.87896 276 GLY A N 1
ATOM 4077 C CA . GLY A 1 276 ? 19.26917 54.90880 40.60803 1.000 14.08268 276 GLY A CA 1
ATOM 4078 C C . GLY A 1 276 ? 18.05623 54.14767 41.08551 1.000 13.22623 276 GLY A C 1
ATOM 4079 O O . GLY A 1 276 ? 17.81675 54.08133 42.30134 1.000 14.59751 276 GLY A O 1
ATOM 4083 N N . VAL A 1 277 ? 17.27844 53.56649 40.18562 1.000 12.05326 277 VAL A N 1
ATOM 4084 C CA . VAL A 1 277 ? 16.07444 52.82220 40.54328 1.000 12.23497 277 VAL A CA 1
ATOM 4085 C C . VAL A 1 277 ? 16.36995 51.34812 40.30209 1.000 12.82035 277 VAL A C 1
ATOM 4086 O O . VAL A 1 277 ? 16.76874 50.97915 39.18881 1.000 13.86714 277 VAL A O 1
ATOM 4099 N N . PRO A 1 278 ? 16.19474 50.48466 41.29285 1.000 13.37232 278 PRO A N 1
ATOM 4100 C CA . PRO A 1 278 ? 16.34600 49.05783 41.04301 1.000 14.75993 278 PRO A CA 1
ATOM 4101 C C . PRO A 1 278 ? 15.16068 48.53698 40.22611 1.000 14.46177 278 PRO A C 1
ATOM 4102 O O . PRO A 1 278 ? 14.09206 49.15533 40.13926 1.000 16.06637 278 PRO A O 1
ATOM 4113 N N . ASP A 1 279 ? 15.35492 47.35215 39.67001 1.000 17.30885 279 ASP A N 1
ATOM 4114 C CA . ASP A 1 279 ? 14.42038 46.76730 38.72262 1.000 17.15717 279 ASP A CA 1
ATOM 4115 C C . ASP A 1 279 ? 14.39682 45.27208 38.97760 1.000 16.45208 279 ASP A C 1
ATOM 4116 O O . ASP A 1 279 ? 15.44985 44.65526 39.13103 1.000 16.75596 279 ASP A O 1
ATOM 4125 N N . SER A 1 280 ? 13.19862 44.71728 39.06469 1.000 17.99745 280 SER A N 1
ATOM 4126 C CA . SER A 1 280 ? 13.03459 43.31869 39.40737 1.000 17.13804 280 SER A CA 1
ATOM 4127 C C . SER A 1 280 ? 13.64553 42.36689 38.40174 1.000 17.29090 280 SER A C 1
ATOM 4128 O O . SER A 1 280 ? 13.83202 41.19492 38.73927 1.000 18.24964 280 SER A O 1
ATOM 4136 N N . GLY A 1 281 ? 13.88399 42.81508 37.16986 1.000 19.14214 281 GLY A N 1
ATOM 4137 C CA . GLY A 1 281 ? 14.24165 41.94114 36.07566 1.000 21.12743 281 GLY A CA 1
ATOM 4138 C C . GLY A 1 281 ? 13.08777 41.15464 35.49874 1.000 21.29947 281 GLY A C 1
ATOM 4139 O O . GLY A 1 281 ? 13.29451 40.38017 34.55502 1.000 24.46770 281 GLY A O 1
ATOM 4143 N N . VAL A 1 282 ? 11.88103 41.35302 36.01083 1.000 20.15641 282 VAL A N 1
ATOM 4144 C CA . VAL A 1 282 ? 10.70793 40.60610 35.57002 1.000 21.73975 282 VAL A CA 1
ATOM 4145 C C . VAL A 1 282 ? 10.15424 41.26165 34.31095 1.000 23.65062 282 VAL A C 1
ATOM 4146 O O . VAL A 1 282 ? 9.73662 42.42155 34.33308 1.000 22.61989 282 VAL A O 1
ATOM 4159 N N . GLY A 1 283 ? 10.14978 40.51681 33.20769 1.000 27.76118 283 GLY A N 1
ATOM 4160 C CA . GLY A 1 283 ? 9.61749 41.01196 31.95829 1.000 32.57235 283 GLY A CA 1
ATOM 4161 C C . GLY A 1 283 ? 8.10383 41.01952 31.95550 1.000 37.37573 283 GLY A C 1
ATOM 4162 O O . GLY A 1 283 ? 7.43996 40.62556 32.91558 1.000 38.06236 283 GLY A O 1
ATOM 4166 N N . LEU A 1 284 ? 7.55274 41.47910 30.83646 1.000 41.35983 284 LEU A N 1
ATOM 4167 C CA . LEU A 1 284 ? 6.11135 41.64517 30.72116 1.000 45.38219 284 LEU A CA 1
ATOM 4168 C C . LEU A 1 284 ? 5.40058 40.32081 30.95705 1.000 49.16636 284 LEU A C 1
ATOM 4169 O O . LEU A 1 284 ? 5.79360 39.28201 30.41796 1.000 48.99892 284 LEU A O 1
ATOM 4173 N N . THR A 1 285 ? 4.35090 40.36383 31.77182 1.000 52.90813 285 THR A N 1
ATOM 4174 C CA . THR A 1 285 ? 3.51231 39.20072 32.03083 1.000 56.37774 285 THR A CA 1
ATOM 4175 C C . THR A 1 285 ? 2.34181 39.23648 31.05563 1.000 58.82788 285 THR A C 1
ATOM 4176 O O . THR A 1 285 ? 1.46761 40.10340 31.15561 1.000 59.19913 285 THR A O 1
ATOM 4187 N N . GLN A 1 286 ? 2.32752 38.30403 30.11138 1.000 60.61929 286 GLN A N 1
ATOM 4188 C CA . GLN A 1 286 ? 1.24276 38.20429 29.14942 1.000 62.23434 286 GLN A CA 1
ATOM 4189 C C . GLN A 1 286 ? 0.19637 37.20621 29.63432 1.000 63.54650 286 GLN A C 1
ATOM 4190 O O . GLN A 1 286 ? 0.46347 36.34534 30.47654 1.000 63.76232 286 GLN A O 1
ATOM 4194 N N . PHE A 1 287 ? -1.01103 37.34007 29.09378 1.000 64.37642 287 PHE A N 1
ATOM 4195 C CA . PHE A 1 287 ? -2.08049 36.38446 29.35808 1.000 65.03440 287 PHE A CA 1
ATOM 4196 C C . PHE A 1 287 ? -2.60780 35.83174 28.03896 1.000 65.57615 287 PHE A C 1
ATOM 4197 O O . PHE A 1 287 ? -2.16714 36.24334 26.96608 1.000 65.89720 287 PHE A O 1
ATOM 4214 N N . ASP A 1 305 ? 23.93192 45.52348 30.24045 1.000 25.70415 305 ASP A N 1
ATOM 4215 C CA . ASP A 1 305 ? 24.59283 46.48857 29.36360 1.000 23.52541 305 ASP A CA 1
ATOM 4216 C C . ASP A 1 305 ? 25.95199 45.99378 28.91825 1.000 20.77538 305 ASP A C 1
ATOM 4217 O O . ASP A 1 305 ? 26.60304 45.21368 29.59975 1.000 22.77607 305 ASP A O 1
ATOM 4226 N N . ARG A 1 306 ? 26.36680 46.45933 27.76258 1.000 16.12254 306 ARG A N 1
ATOM 4227 C CA . ARG A 1 306 ? 27.72741 46.25377 27.30583 1.000 15.02256 306 ARG A CA 1
ATOM 4228 C C . ARG A 1 306 ? 28.60692 47.40342 27.78929 1.000 14.59462 306 ARG A C 1
ATOM 4229 O O . ARG A 1 306 ? 28.15839 48.55586 27.84468 1.000 14.92541 306 ARG A O 1
ATOM 4250 N N . PRO A 1 307 ? 29.83273 47.11046 28.19450 1.000 15.53931 307 PRO A N 1
ATOM 4251 C CA . PRO A 1 307 ? 30.70706 48.15171 28.71519 1.000 15.68992 307 PRO A CA 1
ATOM 4252 C C . PRO A 1 307 ? 31.16859 49.06838 27.59881 1.000 14.59833 307 PRO A C 1
ATOM 4253 O O . PRO A 1 307 ? 31.06465 48.72470 26.40921 1.000 14.66186 307 PRO A O 1
ATOM 4264 N N . PRO A 1 308 ? 31.70349 50.23695 27.94587 1.000 14.18719 308 PRO A N 1
ATOM 4265 C CA . PRO A 1 308 ? 32.25863 51.12248 26.91850 1.000 13.79375 308 PRO A CA 1
ATOM 4266 C C . PRO A 1 308 ? 33.22274 50.37753 26.00647 1.000 14.22558 308 PRO A C 1
ATOM 4267 O O . PRO A 1 308 ? 34.07718 49.61506 26.46359 1.000 15.47806 308 PRO A O 1
ATOM 4278 N N . MET A 1 309 ? 33.09414 50.62291 24.70013 1.000 13.33714 309 MET A N 1
ATOM 4279 C CA . MET A 1 309 ? 33.96537 49.95994 23.73971 1.000 14.04405 309 MET A CA 1
ATOM 4280 C C . MET A 1 309 ? 35.43486 50.30967 23.95502 1.000 15.42977 309 MET A C 1
ATOM 4281 O O . MET A 1 309 ? 36.30410 49.52844 23.55575 1.000 16.09414 309 MET A O 1
ATOM 4295 N N A ASN A 1 310 ? 35.72385 51.45517 24.58723 0.420 16.74407 310 ASN A N 1
ATOM 4296 N N B ASN A 1 310 ? 35.74565 51.44408 24.58528 0.580 16.04932 310 ASN A N 1
ATOM 4297 C CA A ASN A 1 310 ? 37.09821 51.79321 24.94775 0.420 18.53757 310 ASN A CA 1
ATOM 4298 C CA B ASN A 1 310 ? 37.14961 51.74190 24.85881 0.580 17.61584 310 ASN A CA 1
ATOM 4299 C C A ASN A 1 310 ? 37.77231 50.67076 25.72440 0.420 19.07319 310 ASN A C 1
ATOM 4300 C C B ASN A 1 310 ? 37.77101 50.79924 25.88715 0.580 18.62343 310 ASN A C 1
ATOM 4301 O O A ASN A 1 310 ? 38.99778 50.51744 25.65586 0.420 19.29304 310 ASN A O 1
ATOM 4302 O O B ASN A 1 310 ? 38.97545 50.90792 26.14675 0.580 19.16450 310 ASN A O 1
ATOM 4323 N N . THR A 1 311 ? 36.99946 49.88122 26.47294 1.000 19.50657 311 THR A N 1
ATOM 4324 C CA . THR A 1 311 ? 37.58951 48.80807 27.26386 1.000 20.96748 311 THR A CA 1
ATOM 4325 C C . THR A 1 311 ? 38.11572 47.66897 26.40173 1.000 21.76580 311 THR A C 1
ATOM 4326 O O . THR A 1 311 ? 38.84492 46.81412 26.91886 1.000 23.49396 311 THR A O 1
ATOM 4338 N N . LEU A 1 312 ? 37.77374 47.63889 25.11534 1.000 21.64762 312 LEU A N 1
ATOM 4339 C CA . LEU A 1 312 ? 38.16510 46.56788 24.21156 1.000 21.98928 312 LEU A CA 1
ATOM 4340 C C . LEU A 1 312 ? 38.95878 47.04026 23.00536 1.000 23.98513 312 LEU A C 1
ATOM 4341 O O . LEU A 1 312 ? 39.72716 46.25164 22.44701 1.000 24.77043 312 LEU A O 1
ATOM 4357 N N . ARG A 1 313 ? 38.78902 48.29535 22.58735 1.000 25.97900 313 ARG A N 1
ATOM 4358 C CA . ARG A 1 313 ? 39.39666 48.81362 21.37114 1.000 29.05619 313 ARG A CA 1
ATOM 4359 C C . ARG A 1 313 ? 39.79017 50.26560 21.59820 1.000 32.57693 313 ARG A C 1
ATOM 4360 O O . ARG A 1 313 ? 39.25106 50.94337 22.47273 1.000 33.02728 313 ARG A O 1
ATOM 4381 N N . GLY A 1 314 ? 40.73735 50.74178 20.79790 1.000 36.06041 314 GLY A N 1
ATOM 4382 C CA . GLY A 1 314 ? 41.13905 52.13755 20.85106 1.000 38.57946 314 GLY A CA 1
ATOM 4383 C C . GLY A 1 314 ? 42.03936 52.46249 22.02834 1.000 40.25500 314 GLY A C 1
ATOM 4384 O O . GLY A 1 314 ? 42.30377 51.60775 22.87441 1.000 41.09910 314 GLY A O 1
ATOM 4388 N N . HIS A 1 322 ? 36.19957 66.35721 29.43490 1.000 43.88046 322 HIS A N 1
ATOM 4389 C CA . HIS A 1 322 ? 35.97030 66.50486 30.86964 1.000 43.49058 322 HIS A CA 1
ATOM 4390 C C . HIS A 1 322 ? 34.83221 67.47850 31.15888 1.000 40.27356 322 HIS A C 1
ATOM 4391 O O . HIS A 1 322 ? 34.66252 68.48021 30.46384 1.000 40.66207 322 HIS A O 1
ATOM 4404 N N . HIS A 1 323 ? 34.06056 67.17179 32.21026 1.000 36.11398 323 HIS A N 1
ATOM 4405 C CA . HIS A 1 323 ? 32.86949 67.93931 32.59646 1.000 32.17759 323 HIS A CA 1
ATOM 4406 C C . HIS A 1 323 ? 32.74256 67.79868 34.11834 1.000 30.63906 323 HIS A C 1
ATOM 4407 O O . HIS A 1 323 ? 31.90968 67.05598 34.64604 1.000 30.40391 323 HIS A O 1
ATOM 4421 N N . HIS A 1 324 ? 33.58720 68.54242 34.83019 1.000 28.87010 324 HIS A N 1
ATOM 4422 C CA . HIS A 1 324 ? 33.86425 68.24964 36.23176 1.000 28.99303 324 HIS A CA 1
ATOM 4423 C C . HIS A 1 324 ? 32.69125 68.58844 37.13791 1.000 27.57953 324 HIS A C 1
ATOM 4424 O O . HIS A 1 324 ? 32.02091 69.61046 36.97035 1.000 25.65224 324 HIS A O 1
ATOM 4438 N N . HIS A 1 325 ? 32.46782 67.73066 38.12632 1.000 28.38976 325 HIS A N 1
ATOM 4439 C CA . HIS A 1 325 ? 31.55562 68.03076 39.22112 1.000 29.01982 325 HIS A CA 1
ATOM 4440 C C . HIS A 1 325 ? 32.25536 68.61998 40.43470 1.000 29.35583 325 HIS A C 1
ATOM 4441 O O . HIS A 1 325 ? 31.59662 68.86317 41.45127 1.000 27.47493 325 HIS A O 1
ATOM 4455 N N . HIS A 1 326 ? 33.56189 68.85330 40.35433 1.000 31.78437 326 HIS A N 1
ATOM 4456 C CA . HIS A 1 326 ? 34.31846 69.49377 41.41616 1.000 36.03003 326 HIS A CA 1
ATOM 4457 C C . HIS A 1 326 ? 35.18281 70.58577 40.81019 1.000 37.35701 326 HIS A C 1
ATOM 4458 O O . HIS A 1 326 ? 35.31798 70.70004 39.58935 1.000 35.86454 326 HIS A O 1
ATOM 4472 N N . HIS A 1 327 ? 35.76779 71.39384 41.68581 1.000 39.88930 327 HIS A N 1
ATOM 4473 C CA . HIS A 1 327 ? 36.47390 72.59288 41.26760 1.000 43.00544 327 HIS A CA 1
ATOM 4474 C C . HIS A 1 327 ? 37.72057 72.77682 42.12442 1.000 43.82881 327 HIS A C 1
ATOM 4475 O O . HIS A 1 327 ? 37.68629 72.55433 43.33507 1.000 43.75769 327 HIS A O 1
ATOM 4490 N N . THR B 1 10 ? 7.23208 32.07296 40.04628 1.000 54.00737 10 THR B N 1
ATOM 4491 C CA . THR B 1 10 ? 6.83312 33.45353 39.79303 1.000 54.05838 10 THR B CA 1
ATOM 4492 C C . THR B 1 10 ? 5.39530 33.49804 39.29323 1.000 54.04637 10 THR B C 1
ATOM 4493 O O . THR B 1 10 ? 4.53768 34.16168 39.88050 1.000 53.99146 10 THR B O 1
ATOM 4497 N N . ASP B 1 11 ? 5.13525 32.78905 38.19514 1.000 53.78098 11 ASP B N 1
ATOM 4498 C CA . ASP B 1 11 ? 3.77647 32.68998 37.68249 1.000 53.43252 11 ASP B CA 1
ATOM 4499 C C . ASP B 1 11 ? 2.94428 31.67042 38.44613 1.000 51.36251 11 ASP B C 1
ATOM 4500 O O . ASP B 1 11 ? 1.71502 31.69223 38.33942 1.000 51.60088 11 ASP B O 1
ATOM 4509 N N . LEU B 1 12 ? 3.58167 30.77714 39.20594 1.000 48.93122 12 LEU B N 1
ATOM 4510 C CA . LEU B 1 12 ? 2.83040 29.93693 40.13209 1.000 46.19950 12 LEU B CA 1
ATOM 4511 C C . LEU B 1 12 ? 2.04906 30.79835 41.11672 1.000 42.73318 12 LEU B C 1
ATOM 4512 O O . LEU B 1 12 ? 0.86816 30.54521 41.38199 1.000 42.34522 12 LEU B O 1
ATOM 4516 N N . ALA B 1 13 ? 2.69503 31.83035 41.66222 1.000 39.55743 13 ALA B N 1
ATOM 4517 C CA . ALA B 1 13 ? 1.99860 32.77991 42.52455 1.000 36.61038 13 ALA B CA 1
ATOM 4518 C C . ALA B 1 13 ? 0.86818 33.47216 41.77255 1.000 33.00353 13 ALA B C 1
ATOM 4519 O O . ALA B 1 13 ? -0.25115 33.60269 42.28386 1.000 30.49369 13 ALA B O 1
ATOM 4526 N N . ARG B 1 14 ? 1.14958 33.94005 40.55685 1.000 32.25439 14 ARG B N 1
ATOM 4527 C CA . ARG B 1 14 ? 0.10012 34.56092 39.76003 1.000 32.79635 14 ARG B CA 1
ATOM 4528 C C . ARG B 1 14 ? -0.98858 33.55525 39.41246 1.000 31.11945 14 ARG B C 1
ATOM 4529 O O . ARG B 1 14 ? -2.17266 33.91069 39.37444 1.000 29.39383 14 ARG B O 1
ATOM 4550 N N . HIS B 1 15 ? -0.61243 32.29200 39.19444 1.000 31.76905 15 HIS B N 1
ATOM 4551 C CA . HIS B 1 15 ? -1.59344 31.26001 38.87137 1.000 32.25190 15 HIS B CA 1
ATOM 4552 C C . HIS B 1 15 ? -2.51874 30.97989 40.05086 1.000 29.02125 15 HIS B C 1
ATOM 4553 O O . HIS B 1 15 ? -3.74011 30.88674 39.88179 1.000 28.85945 15 HIS B O 1
ATOM 4567 N N . ARG B 1 16 ? -1.95461 30.80500 41.24938 1.000 26.48744 16 ARG B N 1
ATOM 4568 C CA . ARG B 1 16 ? -2.78557 30.54000 42.42110 1.000 25.33910 16 ARG B CA 1
ATOM 4569 C C . ARG B 1 16 ? -3.73207 31.70586 42.69516 1.000 19.97886 16 ARG B C 1
ATOM 4570 O O . ARG B 1 16 ? -4.90900 31.50120 43.02100 1.000 19.27898 16 ARG B O 1
ATOM 4591 N N . TRP B 1 17 ? -3.24047 32.93940 42.56091 1.000 17.40377 17 TRP B N 1
ATOM 4592 C CA . TRP B 1 17 ? -4.09366 34.09219 42.81709 1.000 15.53410 17 TRP B CA 1
ATOM 4593 C C . TRP B 1 17 ? -5.22780 34.16590 41.80900 1.000 15.27463 17 TRP B C 1
ATOM 4594 O O . TRP B 1 17 ? -6.36891 34.45284 42.17638 1.000 14.99932 17 TRP B O 1
ATOM 4615 N N . LEU B 1 18 ? -4.94855 33.91241 40.53215 1.000 15.95212 18 LEU B N 1
ATOM 4616 C CA . LEU B 1 18 ? -6.03736 33.95426 39.56215 1.000 17.87429 18 LEU B CA 1
ATOM 4617 C C . LEU B 1 18 ? -7.07744 32.89091 39.88711 1.000 18.69853 18 LEU B C 1
ATOM 4618 O O . LEU B 1 18 ? -8.28731 33.12665 39.76715 1.000 20.12096 18 LEU B O 1
ATOM 4634 N N . THR B 1 19 ? -6.62145 31.71444 40.31794 1.000 18.97182 19 THR B N 1
ATOM 4635 C CA . THR B 1 19 ? -7.53666 30.61825 40.60515 1.000 19.83455 19 THR B CA 1
ATOM 4636 C C . THR B 1 19 ? -8.49430 30.96163 41.73923 1.000 17.61969 19 THR B C 1
ATOM 4637 O O . THR B 1 19 ? -9.67567 30.59535 41.69553 1.000 19.28113 19 THR B O 1
ATOM 4648 N N . ASP B 1 20 ? -8.00606 31.65658 42.76387 1.000 16.08745 20 ASP B N 1
ATOM 4649 C CA . ASP B 1 20 ? -8.78212 31.89182 43.97435 1.000 16.38348 20 ASP B CA 1
ATOM 4650 C C . ASP B 1 20 ? -9.36927 33.28996 44.07204 1.000 13.76218 20 ASP B C 1
ATOM 4651 O O . ASP B 1 20 ? -10.40577 33.46028 44.72005 1.000 14.71051 20 ASP B O 1
ATOM 4660 N N . ASN B 1 21 ? -8.74202 34.28239 43.44136 1.000 11.98555 21 ASN B N 1
ATOM 4661 C CA . ASN B 1 21 ? -9.06814 35.68584 43.67137 1.000 10.96085 21 ASN B CA 1
ATOM 4662 C C . ASN B 1 21 ? -9.51643 36.42098 42.41802 1.000 10.68534 21 ASN B C 1
ATOM 4663 O O . ASN B 1 21 ? -9.70046 37.64149 42.46923 1.000 10.71905 21 ASN B O 1
ATOM 4674 N N . SER B 1 22 ? -9.70759 35.72425 41.30668 1.000 11.04089 22 SER B N 1
ATOM 4675 C CA . SER B 1 22 ? -10.17897 36.33811 40.07516 1.000 10.95439 22 SER B CA 1
ATOM 4676 C C . SER B 1 22 ? -11.39434 35.57422 39.57442 1.000 11.32398 22 SER B C 1
ATOM 4677 O O . SER B 1 22 ? -11.39796 34.34336 39.54821 1.000 11.98406 22 SER B O 1
ATOM 4685 N N . TRP B 1 23 ? -12.41973 36.31210 39.16741 1.000 10.76166 23 TRP B N 1
ATOM 4686 C CA . TRP B 1 23 ? -13.66322 35.73235 38.66591 1.000 11.75170 23 TRP B CA 1
ATOM 4687 C C . TRP B 1 23 ? -13.97641 36.32553 37.30040 1.000 12.11897 23 TRP B C 1
ATOM 4688 O O . TRP B 1 23 ? -14.32911 37.50692 37.19768 1.000 13.01854 23 TRP B O 1
ATOM 4709 N N A THR B 1 24 ? -13.90007 35.49319 36.26300 0.580 12.78430 24 THR B N 1
ATOM 4710 N N B THR B 1 24 ? -13.89269 35.50009 36.25376 0.420 12.53052 24 THR B N 1
ATOM 4711 C CA A THR B 1 24 ? -14.30593 35.91866 34.93485 0.580 13.49800 24 THR B CA 1
ATOM 4712 C CA B THR B 1 24 ? -14.31964 35.94646 34.93616 0.420 12.90324 24 THR B CA 1
ATOM 4713 C C A THR B 1 24 ? -15.81009 35.80767 34.72262 0.580 12.06690 24 THR B C 1
ATOM 4714 C C B THR B 1 24 ? -15.82415 35.83336 34.74095 0.420 11.78844 24 THR B C 1
ATOM 4715 O O A THR B 1 24 ? -16.34816 36.50033 33.85107 0.580 13.33275 24 THR B O 1
ATOM 4716 O O B THR B 1 24 ? -16.37749 36.54743 33.89638 0.420 12.67369 24 THR B O 1
ATOM 4737 N N . ARG B 1 25 ? -16.49627 34.96057 35.49131 1.000 11.24709 25 ARG B N 1
ATOM 4738 C CA . ARG B 1 25 ? -17.94159 34.76866 35.36642 1.000 11.47392 25 ARG B CA 1
ATOM 4739 C C . ARG B 1 25 ? -18.55946 34.63812 36.74967 1.000 13.27807 25 ARG B C 1
ATOM 4740 O O . ARG B 1 25 ? -19.07951 33.58435 37.12582 1.000 15.72374 25 ARG B O 1
ATOM 4762 N N . PRO B 1 26 ? -18.55093 35.69590 37.52567 1.000 14.94936 26 PRO B N 1
ATOM 4763 C CA . PRO B 1 26 ? -19.13611 35.59854 38.87383 1.000 16.88560 26 PRO B CA 1
ATOM 4764 C C . PRO B 1 26 ? -20.59647 35.13603 38.83660 1.000 17.09133 26 PRO B C 1
ATOM 4765 O O . PRO B 1 26 ? -21.40100 35.64980 38.07081 1.000 19.56071 26 PRO B O 1
ATOM 4776 N N . THR B 1 27 ? -20.94400 34.15167 39.67720 1.000 18.33972 27 THR B N 1
ATOM 4777 C CA . THR B 1 27 ? -22.29440 33.59111 39.64501 1.000 18.99722 27 THR B CA 1
ATOM 4778 C C . THR B 1 27 ? -23.27313 34.30501 40.57056 1.000 18.96293 27 THR B C 1
ATOM 4779 O O . THR B 1 27 ? -24.47538 34.03112 40.50398 1.000 20.83804 27 THR B O 1
ATOM 4790 N N . TRP B 1 28 ? -22.80999 35.24173 41.38668 1.000 18.11315 28 TRP B N 1
ATOM 4791 C CA . TRP B 1 28 ? -23.60061 35.69092 42.52327 1.000 15.76629 28 TRP B CA 1
ATOM 4792 C C . TRP B 1 28 ? -24.87673 36.41270 42.11083 1.000 15.35081 28 TRP B C 1
ATOM 4793 O O . TRP B 1 28 ? -24.89071 37.23974 41.19507 1.000 17.24700 28 TRP B O 1
ATOM 4814 N N . THR B 1 29 ? -25.94284 36.13645 42.84563 1.000 14.97978 29 THR B N 1
ATOM 4815 C CA . THR B 1 29 ? -27.18978 36.87371 42.73643 1.000 15.06137 29 THR B CA 1
ATOM 4816 C C . THR B 1 29 ? -27.25586 37.96031 43.80354 1.000 15.00991 29 THR B C 1
ATOM 4817 O O . THR B 1 29 ? -26.61904 37.87585 44.85473 1.000 14.67571 29 THR B O 1
ATOM 4828 N N . VAL B 1 30 ? -28.06680 38.98021 43.52545 1.000 14.76203 30 VAL B N 1
ATOM 4829 C CA . VAL B 1 30 ? -28.31207 40.02019 44.51666 1.000 15.08167 30 VAL B CA 1
ATOM 4830 C C . VAL B 1 30 ? -28.83180 39.41429 45.81693 1.000 15.27222 30 VAL B C 1
ATOM 4831 O O . VAL B 1 30 ? -28.41224 39.80566 46.91181 1.000 16.21311 30 VAL B O 1
ATOM 4844 N N . ALA B 1 31 ? -29.75551 38.45255 45.72265 1.000 16.42961 31 ALA B N 1
ATOM 4845 C CA . ALA B 1 31 ? -30.33970 37.88856 46.93774 1.000 17.50456 31 ALA B CA 1
ATOM 4846 C C . ALA B 1 31 ? -29.28832 37.18806 47.78554 1.000 17.33630 31 ALA B C 1
ATOM 4847 O O . ALA B 1 31 ? -29.28358 37.31012 49.01692 1.000 18.62436 31 ALA B O 1
ATOM 4854 N N . GLU B 1 32 ? -28.40599 36.42703 47.14157 1.000 17.05942 32 GLU B N 1
ATOM 4855 C CA . GLU B 1 32 ? -27.35638 35.72132 47.86075 1.000 17.08828 32 GLU B CA 1
ATOM 4856 C C . GLU B 1 32 ? -26.42143 36.70609 48.55510 1.000 15.51302 32 GLU B C 1
ATOM 4857 O O . GLU B 1 32 ? -25.98676 36.48052 49.69217 1.000 16.37215 32 GLU B O 1
ATOM 4869 N N . LEU B 1 33 ? -26.11332 37.81743 47.89148 1.000 14.53676 33 LEU B N 1
ATOM 4870 C CA . LEU B 1 33 ? -25.22094 38.80851 48.48912 1.000 14.18889 33 LEU B CA 1
ATOM 4871 C C . LEU B 1 33 ? -25.89652 39.54130 49.64571 1.000 14.95305 33 LEU B C 1
ATOM 4872 O O . LEU B 1 33 ? -25.27399 39.77662 50.68704 1.000 15.04489 33 LEU B O 1
ATOM 4888 N N . GLU B 1 34 ? -27.17209 39.89423 49.49543 1.000 16.42841 34 GLU B N 1
ATOM 4889 C CA . GLU B 1 34 ? -27.88664 40.50113 50.61221 1.000 18.24733 34 GLU B CA 1
ATOM 4890 C C . GLU B 1 34 ? -27.86293 39.59308 51.82938 1.000 18.62435 34 GLU B C 1
ATOM 4891 O O . GLU B 1 34 ? -27.65980 40.05836 52.95872 1.000 19.79926 34 GLU B O 1
ATOM 4903 N N . ALA B 1 35 ? -28.06837 38.29191 51.61644 1.000 19.35964 35 ALA B N 1
ATOM 4904 C CA . ALA B 1 35 ? -28.11086 37.34801 52.72246 1.000 19.79831 35 ALA B CA 1
ATOM 4905 C C . ALA B 1 35 ? -26.75490 37.17630 53.38973 1.000 20.11565 35 ALA B C 1
ATOM 4906 O O . ALA B 1 35 ? -26.69742 36.68180 54.52146 1.000 22.10295 35 ALA B O 1
ATOM 4913 N N . ALA B 1 36 ? -25.67315 37.56894 52.72336 1.000 18.60526 36 ALA B N 1
ATOM 4914 C CA . ALA B 1 36 ? -24.32830 37.44709 53.26745 1.000 18.78187 36 ALA B CA 1
ATOM 4915 C C . ALA B 1 36 ? -23.83678 38.71593 53.95212 1.000 18.03105 36 ALA B C 1
ATOM 4916 O O . ALA B 1 36 ? -22.72454 38.71856 54.48945 1.000 19.09671 36 ALA B O 1
ATOM 4923 N N . LYS B 1 37 ? -24.61747 39.79913 53.94313 1.000 16.93882 37 LYS B N 1
ATOM 4924 C CA . LYS B 1 37 ? -24.12386 41.06226 54.49833 1.000 16.76112 37 LYS B CA 1
ATOM 4925 C C . LYS B 1 37 ? -23.76339 40.93151 55.97504 1.000 17.82600 37 LYS B C 1
ATOM 4926 O O . LYS B 1 37 ? -22.80331 41.55583 56.43913 1.000 18.58350 37 LYS B O 1
ATOM 4945 N N . ALA B 1 38 ? -24.51428 40.12956 56.73057 1.000 19.74016 38 ALA B N 1
ATOM 4946 C CA . ALA B 1 38 ? -24.18383 39.84596 58.12829 1.000 21.86786 38 ALA B CA 1
ATOM 4947 C C . ALA B 1 38 ? -23.97227 41.12880 58.92668 1.000 22.43831 38 ALA B C 1
ATOM 4948 O O . ALA B 1 38 ? -23.02655 41.25389 59.71039 1.000 24.11825 38 ALA B O 1
ATOM 4955 N N . GLY B 1 39 ? -24.86575 42.09254 58.72440 1.000 21.71134 39 GLY B N 1
ATOM 4956 C CA . GLY B 1 39 ? -24.83076 43.33427 59.46501 1.000 21.65468 39 GLY B CA 1
ATOM 4957 C C . GLY B 1 39 ? -23.95920 44.41866 58.86776 1.000 20.96513 39 GLY B C 1
ATOM 4958 O O . GLY B 1 39 ? -24.02107 45.56233 59.33337 1.000 22.47701 39 GLY B O 1
ATOM 4962 N N . ARG B 1 40 ? -23.15408 44.09885 57.85740 1.000 18.71972 40 ARG B N 1
ATOM 4963 C CA . ARG B 1 40 ? -22.34585 45.09969 57.18125 1.000 17.16821 40 ARG B CA 1
ATOM 4964 C C . ARG B 1 40 ? -23.23450 45.94509 56.28176 1.000 16.42130 40 ARG B C 1
ATOM 4965 O O . ARG B 1 40 ? -24.22568 45.46572 55.72751 1.000 17.75952 40 ARG B O 1
ATOM 4986 N N . THR B 1 41 ? -22.87089 47.21344 56.13057 1.000 14.49567 41 THR B N 1
ATOM 4987 C CA . THR B 1 41 ? -23.57958 48.10333 55.22541 1.000 14.19384 41 THR B CA 1
ATOM 4988 C C . THR B 1 41 ? -22.66100 48.51524 54.08852 1.000 12.34228 41 THR B C 1
ATOM 4989 O O . THR B 1 41 ? -21.43100 48.45368 54.19637 1.000 12.54488 41 THR B O 1
ATOM 5000 N N . ILE B 1 42 ? -23.28675 48.90456 52.97887 1.000 11.53546 42 ILE B N 1
ATOM 5001 C CA . ILE B 1 42 ? -22.59338 49.16759 51.72194 1.000 11.36855 42 ILE B CA 1
ATOM 5002 C C . ILE B 1 42 ? -22.94341 50.57269 51.25330 1.000 10.80819 42 ILE B C 1
ATOM 5003 O O . ILE B 1 42 ? -24.12441 50.89085 51.06404 1.000 11.80715 42 ILE B O 1
ATOM 5019 N N . SER B 1 43 ? -21.91613 51.39664 51.03648 1.000 10.59218 43 SER B N 1
ATOM 5020 C CA . SER B 1 43 ? -22.06235 52.71553 50.44444 1.000 10.42689 43 SER B CA 1
ATOM 5021 C C . SER B 1 43 ? -21.51031 52.69606 49.02792 1.000 10.22488 43 SER B C 1
ATOM 5022 O O . SER B 1 43 ? -20.42447 52.16605 48.79337 1.000 11.64967 43 SER B O 1
ATOM 5030 N N . VAL B 1 44 ? -22.23364 53.29267 48.08713 1.000 10.07740 44 VAL B N 1
ATOM 5031 C CA . VAL B 1 44 ? -21.76339 53.45165 46.71559 1.000 10.17358 44 VAL B CA 1
ATOM 5032 C C . VAL B 1 44 ? -21.52909 54.93200 46.46156 1.000 10.02868 44 VAL B C 1
ATOM 5033 O O . VAL B 1 44 ? -22.40830 55.75895 46.73114 1.000 11.02768 44 VAL B O 1
ATOM 5046 N N . VAL B 1 45 ? -20.34934 55.25176 45.93007 1.000 10.02947 45 VAL B N 1
ATOM 5047 C CA . VAL B 1 45 ? -19.90355 56.61744 45.68833 1.000 9.87996 45 VAL B CA 1
ATOM 5048 C C . VAL B 1 45 ? -19.50771 56.75499 44.23053 1.000 9.69411 45 VAL B C 1
ATOM 5049 O O . VAL B 1 45 ? -18.66044 55.99816 43.73510 1.000 10.15891 45 VAL B O 1
ATOM 5062 N N . LEU B 1 46 ? -20.11470 57.73398 43.55329 1.000 10.42884 46 LEU B N 1
ATOM 5063 C CA . LEU B 1 46 ? -19.77607 58.07752 42.17804 1.000 11.56163 46 LEU B CA 1
ATOM 5064 C C . LEU B 1 46 ? -19.08882 59.43394 42.17857 1.000 11.43279 46 LEU B C 1
ATOM 5065 O O . LEU B 1 46 ? -19.75357 60.45110 42.43790 1.000 12.24485 46 LEU B O 1
ATOM 5081 N N . PRO B 1 47 ? -17.79512 59.52557 41.89142 1.000 11.44445 47 PRO B N 1
ATOM 5082 C CA . PRO B 1 47 ? -17.17945 60.84551 41.72287 1.000 11.83281 47 PRO B CA 1
ATOM 5083 C C . PRO B 1 47 ? -17.70788 61.46900 40.44721 1.000 12.63400 47 PRO B C 1
ATOM 5084 O O . PRO B 1 47 ? -17.90051 60.76852 39.45743 1.000 13.23690 47 PRO B O 1
ATOM 5095 N N . ALA B 1 48 ? -17.92261 62.78459 40.44709 1.000 13.05674 48 ALA B N 1
ATOM 5096 C CA . ALA B 1 48 ? -18.42810 63.44014 39.24164 1.000 14.32505 48 ALA B CA 1
ATOM 5097 C C . ALA B 1 48 ? -17.94505 64.87893 39.11963 1.000 14.87303 48 ALA B C 1
ATOM 5098 O O . ALA B 1 48 ? -18.04935 65.66347 40.06250 1.000 16.01798 48 ALA B O 1
ATOM 5105 N N . LEU B 1 49 ? -17.46658 65.23245 37.92863 1.000 15.44710 49 LEU B N 1
ATOM 5106 C CA . LEU B 1 49 ? -17.18651 66.61998 37.57016 1.000 15.79314 49 LEU B CA 1
ATOM 5107 C C . LEU B 1 49 ? -17.67737 66.80629 36.14029 1.000 16.56503 49 LEU B C 1
ATOM 5108 O O . LEU B 1 49 ? -17.05487 66.30451 35.19961 1.000 17.05746 49 LEU B O 1
ATOM 5124 N N . ASN B 1 50 ? -18.80054 67.50160 35.98121 1.000 16.96809 50 ASN B N 1
ATOM 5125 C CA . ASN B 1 50 ? -19.34475 67.84857 34.66771 1.000 17.64216 50 ASN B CA 1
ATOM 5126 C C . ASN B 1 50 ? -19.59218 66.60177 33.81913 1.000 18.30403 50 ASN B C 1
ATOM 5127 O O . ASN B 1 50 ? -19.04545 66.43435 32.72234 1.000 19.50326 50 ASN B O 1
ATOM 5138 N N . GLU B 1 51 ? -20.45203 65.73377 34.33872 1.000 17.99269 51 GLU B N 1
ATOM 5139 C CA . GLU B 1 51 ? -20.81527 64.48793 33.67543 1.000 18.69279 51 GLU B CA 1
ATOM 5140 C C . GLU B 1 51 ? -22.31773 64.41250 33.40777 1.000 19.24275 51 GLU B C 1
ATOM 5141 O O . GLU B 1 51 ? -22.93658 63.35552 33.53912 1.000 19.55205 51 GLU B O 1
ATOM 5153 N N . GLU B 1 52 ? -22.93145 65.53379 33.01640 1.000 20.61183 52 GLU B N 1
ATOM 5154 C CA . GLU B 1 52 ? -24.39245 65.57960 32.95743 1.000 21.79872 52 GLU B CA 1
ATOM 5155 C C . GLU B 1 52 ? -24.97296 64.56586 31.97511 1.000 22.44421 52 GLU B C 1
ATOM 5156 O O . GLU B 1 52 ? -26.11859 64.13557 32.13794 1.000 22.74937 52 GLU B O 1
ATOM 5168 N N . GLU B 1 53 ? -24.22344 64.17837 30.95022 1.000 22.18961 53 GLU B N 1
ATOM 5169 C CA . GLU B 1 53 ? -24.79705 63.28873 29.94839 1.000 24.59472 53 GLU B CA 1
ATOM 5170 C C . GLU B 1 53 ? -24.88840 61.84157 30.41022 1.000 22.31161 53 GLU B C 1
ATOM 5171 O O . GLU B 1 53 ? -25.71815 61.09257 29.88808 1.000 23.28390 53 GLU B O 1
ATOM 5183 N N . THR B 1 54 ? -24.07168 61.43094 31.37677 1.000 19.91411 54 THR B N 1
ATOM 5184 C CA . THR B 1 54 ? -23.99165 60.03088 31.76450 1.000 18.15440 54 THR B CA 1
ATOM 5185 C C . THR B 1 54 ? -24.35163 59.75262 33.21666 1.000 17.00217 54 THR B C 1
ATOM 5186 O O . THR B 1 54 ? -24.68340 58.60775 33.53606 1.000 17.58854 54 THR B O 1
ATOM 5197 N N . VAL B 1 55 ? -24.27687 60.74279 34.10979 1.000 16.37620 55 VAL B N 1
ATOM 5198 C CA . VAL B 1 55 ? -24.37019 60.43969 35.53695 1.000 15.73433 55 VAL B CA 1
ATOM 5199 C C . VAL B 1 55 ? -25.71924 59.81875 35.88408 1.000 15.84771 55 VAL B C 1
ATOM 5200 O O . VAL B 1 55 ? -25.80199 58.88611 36.69502 1.000 15.99000 55 VAL B O 1
ATOM 5213 N N . GLY B 1 56 ? -26.79796 60.33628 35.30364 1.000 16.91167 56 GLY B N 1
ATOM 5214 C CA . GLY B 1 56 ? -28.10948 59.79080 35.60755 1.000 17.68773 56 GLY B CA 1
ATOM 5215 C C . GLY B 1 56 ? -28.23118 58.33588 35.20310 1.000 18.03397 56 GLY B C 1
ATOM 5216 O O . GLY B 1 56 ? -28.79603 57.51961 35.93793 1.000 17.96141 56 GLY B O 1
ATOM 5220 N N . GLY B 1 57 ? -27.69370 57.98975 34.03031 1.000 18.26722 57 GLY B N 1
ATOM 5221 C CA . GLY B 1 57 ? -27.75345 56.61189 33.57863 1.000 18.20052 57 GLY B CA 1
ATOM 5222 C C . GLY B 1 57 ? -27.01527 55.66698 34.50873 1.000 17.49521 57 GLY B C 1
ATOM 5223 O O . GLY B 1 57 ? -27.46659 54.54547 34.75944 1.000 18.50217 57 GLY B O 1
ATOM 5227 N N . VAL B 1 58 ? -25.87307 56.10160 35.04676 1.000 16.53157 58 VAL B N 1
ATOM 5228 C CA . VAL B 1 58 ? -25.16026 55.25001 35.99436 1.000 15.34116 58 VAL B CA 1
ATOM 5229 C C . VAL B 1 58 ? -25.96974 55.09565 37.27863 1.000 15.03328 58 VAL B C 1
ATOM 5230 O O . VAL B 1 58 ? -26.18659 53.98002 37.76159 1.000 15.40951 58 VAL B O 1
ATOM 5243 N N . VAL B 1 59 ? -26.44410 56.21207 37.83931 1.000 15.05939 59 VAL B N 1
ATOM 5244 C CA . VAL B 1 59 ? -27.22786 56.15732 39.07227 1.000 15.56768 59 VAL B CA 1
ATOM 5245 C C . VAL B 1 59 ? -28.44004 55.25160 38.90457 1.000 15.81158 59 VAL B C 1
ATOM 5246 O O . VAL B 1 59 ? -28.76097 54.45382 39.79446 1.000 15.76859 59 VAL B O 1
ATOM 5259 N N . GLU B 1 60 ? -29.11991 55.34276 37.75188 1.000 17.02527 60 GLU B N 1
ATOM 5260 C CA . GLU B 1 60 ? -30.31667 54.53850 37.51714 1.000 19.45714 60 GLU B CA 1
ATOM 5261 C C . GLU B 1 60 ? -30.03412 53.04392 37.58422 1.000 17.90387 60 GLU B C 1
ATOM 5262 O O . GLU B 1 60 ? -30.92542 52.26584 37.93959 1.000 18.56627 60 GLU B O 1
ATOM 5274 N N . THR B 1 61 ? -28.82435 52.61054 37.22678 1.000 16.63188 61 THR B N 1
ATOM 5275 C CA . THR B 1 61 ? -28.52839 51.18207 37.29510 1.000 16.28419 61 THR B CA 1
ATOM 5276 C C . THR B 1 61 ? -28.29320 50.68688 38.71970 1.000 15.76530 61 THR B C 1
ATOM 5277 O O . THR B 1 61 ? -28.33670 49.47215 38.95799 1.000 16.41348 61 THR B O 1
ATOM 5288 N N . ILE B 1 62 ? -28.04746 51.59325 39.66533 1.000 15.08977 62 ILE B N 1
ATOM 5289 C CA . ILE B 1 62 ? -27.71727 51.22221 41.03688 1.000 14.70569 62 ILE B CA 1
ATOM 5290 C C . ILE B 1 62 ? -28.92614 51.45428 41.93958 1.000 15.71411 62 ILE B C 1
ATOM 5291 O O . ILE B 1 62 ? -29.11696 50.74187 42.92747 1.000 16.00521 62 ILE B O 1
ATOM 5307 N N . ARG B 1 63 ? -29.74779 52.45008 41.61154 1.000 16.70519 63 ARG B N 1
ATOM 5308 C CA . ARG B 1 63 ? -30.85278 52.83438 42.48450 1.000 18.70704 63 ARG B CA 1
ATOM 5309 C C . ARG B 1 63 ? -31.75706 51.67609 42.89241 1.000 18.65248 63 ARG B C 1
ATOM 5310 O O . ARG B 1 63 ? -32.22465 51.67573 44.04470 1.000 18.79745 63 ARG B O 1
ATOM 5331 N N . PRO B 1 64 ? -32.05484 50.69104 42.03962 1.000 19.14537 64 PRO B N 1
ATOM 5332 C CA . PRO B 1 64 ? -32.92275 49.58573 42.48372 1.000 19.70765 64 PRO B CA 1
ATOM 5333 C C . PRO B 1 64 ? -32.36611 48.79421 43.65688 1.000 18.67418 64 PRO B C 1
ATOM 5334 O O . PRO B 1 64 ? -33.13591 48.09210 44.32928 1.000 19.44300 64 PRO B O 1
ATOM 5345 N N . LEU B 1 65 ? -31.06090 48.88318 43.92438 1.000 16.49655 65 LEU B N 1
ATOM 5346 C CA . LEU B 1 65 ? -30.45005 48.18130 45.04462 1.000 15.49793 65 LEU B CA 1
ATOM 5347 C C . LEU B 1 65 ? -30.57371 48.94366 46.35179 1.000 15.82517 65 LEU B C 1
ATOM 5348 O O . LEU B 1 65 ? -30.29417 48.37609 47.41511 1.000 16.10780 65 LEU B O 1
ATOM 5364 N N . LEU B 1 66 ? -30.93171 50.22163 46.29128 1.000 16.84297 66 LEU B N 1
ATOM 5365 C CA . LEU B 1 66 ? -30.95345 51.05950 47.48277 1.000 18.19501 66 LEU B CA 1
ATOM 5366 C C . LEU B 1 66 ? -32.06114 50.58770 48.41632 1.000 18.90526 66 LEU B C 1
ATOM 5367 O O . LEU B 1 66 ? -33.20274 50.39216 47.98975 1.000 20.79472 66 LEU B O 1
ATOM 5383 N N . GLY B 1 67 ? -31.72520 50.39593 49.69037 1.000 19.22158 67 GLY B N 1
ATOM 5384 C CA . GLY B 1 67 ? -32.64013 49.82938 50.65436 1.000 19.73098 67 GLY B CA 1
ATOM 5385 C C . GLY B 1 67 ? -32.58361 48.32032 50.74581 1.000 20.10988 67 GLY B C 1
ATOM 5386 O O . GLY B 1 67 ? -33.25667 47.73727 51.60405 1.000 21.45963 67 GLY B O 1
ATOM 5390 N N . GLY B 1 68 ? -31.81455 47.67273 49.87582 1.000 18.67586 68 GLY B N 1
ATOM 5391 C CA . GLY B 1 68 ? -31.56350 46.24818 49.94803 1.000 18.16447 68 GLY B CA 1
ATOM 5392 C C . GLY B 1 68 ? -30.07129 46.00510 50.03717 1.000 16.83357 68 GLY B C 1
ATOM 5393 O O . GLY B 1 68 ? -29.46476 46.23522 51.08691 1.000 17.45203 68 GLY B O 1
ATOM 5397 N N . LEU B 1 69 ? -29.44792 45.57707 48.93910 1.000 15.46372 69 LEU B N 1
ATOM 5398 C CA . LEU B 1 69 ? -28.00166 45.36903 48.96550 1.000 14.64416 69 LEU B CA 1
ATOM 5399 C C . LEU B 1 69 ? -27.25268 46.64960 49.30565 1.000 13.90307 69 LEU B C 1
ATOM 5400 O O . LEU B 1 69 ? -26.27688 46.61659 50.06396 1.000 13.79612 69 LEU B O 1
ATOM 5416 N N . VAL B 1 70 ? -27.67715 47.77844 48.74400 1.000 13.79630 70 VAL B N 1
ATOM 5417 C CA . VAL B 1 70 ? -26.97179 49.05220 48.89222 1.000 13.31822 70 VAL B CA 1
ATOM 5418 C C . VAL B 1 70 ? -27.67709 49.90346 49.93991 1.000 13.56305 70 VAL B C 1
ATOM 5419 O O . VAL B 1 70 ? -28.90132 50.08372 49.89704 1.000 15.18631 70 VAL B O 1
ATOM 5432 N N . ASP B 1 71 ? -26.90473 50.43937 50.88282 1.000 13.60941 71 ASP B N 1
ATOM 5433 C CA . ASP B 1 71 ? -27.46551 51.24382 51.96022 1.000 13.96511 71 ASP B CA 1
ATOM 5434 C C . ASP B 1 71 ? -27.41181 52.73532 51.69557 1.000 14.52037 71 ASP B C 1
ATOM 5435 O O . ASP B 1 71 ? -28.29610 53.45416 52.16730 1.000 15.63391 71 ASP B O 1
ATOM 5444 N N . GLU B 1 72 ? -26.41158 53.20762 50.95011 1.000 14.23831 72 GLU B N 1
ATOM 5445 C CA . GLU B 1 72 ? -26.25593 54.61065 50.59592 1.000 15.37083 72 GLU B CA 1
ATOM 5446 C C . GLU B 1 72 ? -25.80010 54.70922 49.15324 1.000 13.27764 72 GLU B C 1
ATOM 5447 O O . GLU B 1 72 ? -24.94057 53.93396 48.73198 1.000 12.46342 72 GLU B O 1
ATOM 5459 N N . LEU B 1 73 ? -26.33662 55.68573 48.42022 1.000 13.36947 73 LEU B N 1
ATOM 5460 C CA . LEU B 1 73 ? -25.97353 55.93104 47.02569 1.000 13.05036 73 LEU B CA 1
ATOM 5461 C C . LEU B 1 73 ? -25.72174 57.42382 46.86852 1.000 12.91182 73 LEU B C 1
ATOM 5462 O O . LEU B 1 73 ? -26.66102 58.22432 46.91284 1.000 14.35179 73 LEU B O 1
ATOM 5478 N N . ILE B 1 74 ? -24.45862 57.78890 46.66953 1.000 12.68587 74 ILE B N 1
ATOM 5479 C CA . ILE B 1 74 ? -24.00826 59.17246 46.71262 1.000 12.19273 74 ILE B CA 1
ATOM 5480 C C . ILE B 1 74 ? -23.24256 59.50870 45.44488 1.000 11.48677 74 ILE B C 1
ATOM 5481 O O . ILE B 1 74 ? -22.41135 58.72474 44.97644 1.000 12.64921 74 ILE B O 1
ATOM 5497 N N . VAL B 1 75 ? -23.51081 60.68762 44.89442 1.000 12.07383 75 VAL B N 1
ATOM 5498 C CA . VAL B 1 75 ? -22.63786 61.30513 43.90263 1.000 12.25367 75 VAL B CA 1
ATOM 5499 C C . VAL B 1 75 ? -21.83485 62.38628 44.61474 1.000 12.47738 75 VAL B C 1
ATOM 5500 O O . VAL B 1 75 ? -22.41331 63.27969 45.24505 1.000 13.96585 75 VAL B O 1
ATOM 5513 N N . LEU B 1 76 ? -20.50227 62.28535 44.55015 1.000 12.36405 76 LEU B N 1
ATOM 5514 C CA . LEU B 1 76 ? -19.59713 63.24676 45.18459 1.000 12.59189 76 LEU B CA 1
ATOM 5515 C C . LEU B 1 76 ? -19.21153 64.21637 44.07758 1.000 12.61785 76 LEU B C 1
ATOM 5516 O O . LEU B 1 76 ? -18.38097 63.89704 43.22418 1.000 12.61682 76 LEU B O 1
ATOM 5532 N N . ASP B 1 77 ? -19.87486 65.36927 44.05632 1.000 13.55881 77 ASP B N 1
ATOM 5533 C CA . ASP B 1 77 ? -19.65690 66.34414 42.99999 1.000 14.52536 77 ASP B CA 1
ATOM 5534 C C . ASP B 1 77 ? -18.45141 67.22299 43.30750 1.000 14.54231 77 ASP B C 1
ATOM 5535 O O . ASP B 1 77 ? -18.28464 67.69947 44.43369 1.000 15.80969 77 ASP B O 1
ATOM 5544 N N . SER B 1 78 ? -17.60908 67.43402 42.29248 1.000 15.31070 78 SER B N 1
ATOM 5545 C CA . SER B 1 78 ? -16.34365 68.14830 42.42348 1.000 17.86008 78 SER B CA 1
ATOM 5546 C C . SER B 1 78 ? -16.41358 69.60341 41.95510 1.000 19.05022 78 SER B C 1
ATOM 5547 O O . SER B 1 78 ? -15.36794 70.20685 41.68503 1.000 22.13678 78 SER B O 1
ATOM 5555 N N . GLY B 1 79 ? -17.60720 70.18640 41.86919 1.000 18.31514 79 GLY B N 1
ATOM 5556 C CA . GLY B 1 79 ? -17.74606 71.57186 41.44736 1.000 19.14695 79 GLY B CA 1
ATOM 5557 C C . GLY B 1 79 ? -18.28058 71.72424 40.03853 1.000 19.34295 79 GLY B C 1
ATOM 5558 O O . GLY B 1 79 ? -17.87708 72.63142 39.30368 1.000 20.37722 79 GLY B O 1
ATOM 5562 N N . SER B 1 80 ? -19.20552 70.84699 39.65961 1.000 18.74033 80 SER B N 1
ATOM 5563 C CA . SER B 1 80 ? -19.77154 70.88343 38.32274 1.000 19.48405 80 SER B CA 1
ATOM 5564 C C . SER B 1 80 ? -20.51770 72.18663 38.08581 1.000 21.02653 80 SER B C 1
ATOM 5565 O O . SER B 1 80 ? -21.16165 72.73476 38.98408 1.000 21.63359 80 SER B O 1
ATOM 5573 N N . THR B 1 81 ? -20.44221 72.66400 36.84643 1.000 21.83656 81 THR B N 1
ATOM 5574 C CA . THR B 1 81 ? -21.21216 73.81080 36.39101 1.000 23.68119 81 THR B CA 1
ATOM 5575 C C . THR B 1 81 ? -22.28482 73.42168 35.38451 1.000 23.53319 81 THR B C 1
ATOM 5576 O O . THR B 1 81 ? -23.06216 74.28354 34.96418 1.000 24.99205 81 THR B O 1
ATOM 5587 N N . ASP B 1 82 ? -22.34623 72.15498 34.98651 1.000 22.79207 82 ASP B N 1
ATOM 5588 C CA . ASP B 1 82 ? -23.40447 71.65817 34.11805 1.000 22.44263 82 ASP B CA 1
ATOM 5589 C C . ASP B 1 82 ? -24.55348 71.15406 34.99434 1.000 22.63382 82 ASP B C 1
ATOM 5590 O O . ASP B 1 82 ? -24.66678 71.53533 36.16194 1.000 22.99574 82 ASP B O 1
ATOM 5599 N N . ASP B 1 83 ? -25.42294 70.30039 34.45185 1.000 22.50428 83 ASP B N 1
ATOM 5600 C CA . ASP B 1 83 ? -26.57997 69.80443 35.18977 1.000 23.11913 83 ASP B CA 1
ATOM 5601 C C . ASP B 1 83 ? -26.31474 68.47527 35.88973 1.000 21.69548 83 ASP B C 1
ATOM 5602 O O . ASP B 1 83 ? -27.25648 67.72146 36.15794 1.000 21.76081 83 ASP B O 1
ATOM 5611 N N . THR B 1 84 ? -25.05505 68.18069 36.21474 1.000 20.25945 84 THR B N 1
ATOM 5612 C CA . THR B 1 84 ? -24.72632 66.92457 36.89060 1.000 19.11102 84 THR B CA 1
ATOM 5613 C C . THR B 1 84 ? -25.56297 66.72711 38.15377 1.000 18.80751 84 THR B C 1
ATOM 5614 O O . THR B 1 84 ? -26.13567 65.65433 38.37405 1.000 18.76595 84 THR B O 1
ATOM 5625 N N . GLU B 1 85 ? -25.62867 67.74548 39.01171 1.000 19.67931 85 GLU B N 1
ATOM 5626 C CA . GLU B 1 85 ? -26.26996 67.55454 40.30976 1.000 20.83230 85 GLU B CA 1
ATOM 5627 C C . GLU B 1 85 ? -27.76069 67.25560 40.16296 1.000 19.78221 85 GLU B C 1
ATOM 5628 O O . GLU B 1 85 ? -28.27151 66.29110 40.74312 1.000 19.24886 85 GLU B O 1
ATOM 5640 N N . ILE B 1 86 ? -28.48805 68.08218 39.41422 1.000 20.35575 86 ILE B N 1
ATOM 5641 C CA . ILE B 1 86 ? -29.92946 67.88014 39.34206 1.000 21.43573 86 ILE B CA 1
ATOM 5642 C C . ILE B 1 86 ? -30.26067 66.54508 38.68634 1.000 20.85188 86 ILE B C 1
ATOM 5643 O O . ILE B 1 86 ? -31.19272 65.84735 39.10545 1.000 21.05272 86 ILE B O 1
ATOM 5659 N N . ARG B 1 87 ? -29.48829 66.14790 37.67196 1.000 20.38029 87 ARG B N 1
ATOM 5660 C CA . ARG B 1 87 ? -29.75663 64.87677 37.00703 1.000 20.36817 87 ARG B CA 1
ATOM 5661 C C . ARG B 1 87 ? -29.42388 63.68896 37.90524 1.000 19.30035 87 ARG B C 1
ATOM 5662 O O . ARG B 1 87 ? -30.13900 62.67942 37.90240 1.000 19.77964 87 ARG B O 1
ATOM 5683 N N . ALA B 1 88 ? -28.33670 63.77887 38.66876 1.000 17.93195 88 ALA B N 1
ATOM 5684 C CA . ALA B 1 88 ? -28.02240 62.72097 39.61977 1.000 17.61873 88 ALA B CA 1
ATOM 5685 C C . ALA B 1 88 ? -29.11484 62.58794 40.67494 1.000 18.53327 88 ALA B C 1
ATOM 5686 O O . ALA B 1 88 ? -29.50586 61.47151 41.03151 1.000 18.34287 88 ALA B O 1
ATOM 5693 N N . MET B 1 89 ? -29.60751 63.71338 41.20053 1.000 20.53632 89 MET B N 1
ATOM 5694 C CA . MET B 1 89 ? -30.66210 63.65904 42.20879 1.000 23.31995 89 MET B CA 1
ATOM 5695 C C . MET B 1 89 ? -31.94232 63.06882 41.63549 1.000 23.72424 89 MET B C 1
ATOM 5696 O O . MET B 1 89 ? -32.60995 62.25619 42.28650 1.000 23.72487 89 MET B O 1
ATOM 5710 N N . ALA B 1 90 ? -32.30381 63.47422 40.41832 1.000 23.79530 90 ALA B N 1
ATOM 5711 C CA . ALA B 1 90 ? -33.51011 62.94989 39.78912 1.000 24.84619 90 ALA B CA 1
ATOM 5712 C C . ALA B 1 90 ? -33.43913 61.43823 39.60901 1.000 24.53610 90 ALA B C 1
ATOM 5713 O O . ALA B 1 90 ? -34.47214 60.75999 39.63624 1.000 25.41533 90 ALA B O 1
ATOM 5720 N N . ALA B 1 91 ? -32.23966 60.89246 39.40840 1.000 23.03217 91 ALA B N 1
ATOM 5721 C CA . ALA B 1 91 ? -32.06693 59.45487 39.23784 1.000 22.81534 91 ALA B CA 1
ATOM 5722 C C . ALA B 1 91 ? -32.03060 58.69699 40.56141 1.000 22.30997 91 ALA B C 1
ATOM 5723 O O . ALA B 1 91 ? -32.04851 57.46155 40.55054 1.000 23.30517 91 ALA B O 1
ATOM 5730 N N . GLY B 1 92 ? -31.97284 59.39477 41.69400 1.000 21.40193 92 GLY B N 1
ATOM 5731 C CA . GLY B 1 92 ? -32.10245 58.76792 42.99434 1.000 20.74971 92 GLY B CA 1
ATOM 5732 C C . GLY B 1 92 ? -30.87841 58.80341 43.88203 1.000 19.76271 92 GLY B C 1
ATOM 5733 O O . GLY B 1 92 ? -30.88386 58.15556 44.93473 1.000 20.63626 92 GLY B O 1
ATOM 5737 N N . ALA B 1 93 ? -29.83530 59.52459 43.49904 1.000 18.01894 93 ALA B N 1
ATOM 5738 C CA . ALA B 1 93 ? -28.65424 59.65679 44.33586 1.000 16.95300 93 ALA B CA 1
ATOM 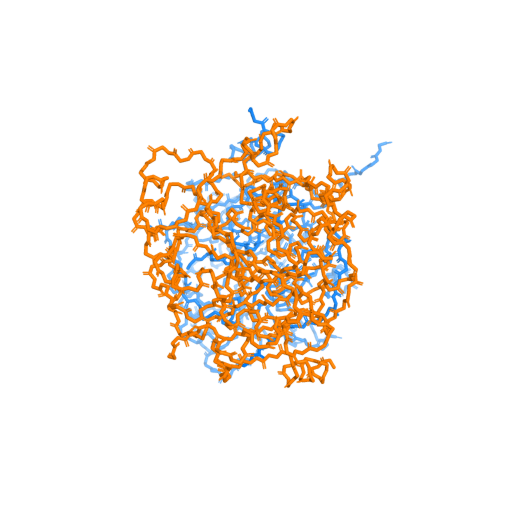5739 C C . ALA B 1 93 ? -28.76434 60.88136 45.23149 1.000 16.74042 93 ALA B C 1
ATOM 5740 O O . ALA B 1 93 ? -29.44235 61.86004 44.90900 1.000 18.09189 93 ALA B O 1
ATOM 5747 N N . ARG B 1 94 ? -28.08275 60.81136 46.36756 1.000 16.73632 94 ARG B N 1
ATOM 5748 C CA . ARG B 1 94 ? -27.81323 61.98501 47.18338 1.000 17.73026 94 ARG B CA 1
ATOM 5749 C C . ARG B 1 94 ? -26.53698 62.62751 46.65902 1.000 16.18765 94 ARG B C 1
ATOM 5750 O O . ARG B 1 94 ? -25.51685 61.95192 46.52530 1.000 17.40678 94 ARG B O 1
ATOM 5771 N N . VAL B 1 95 ? -26.58502 63.92303 46.35427 1.000 15.73365 95 VAL B N 1
ATOM 5772 C CA . VAL B 1 95 ? -25.43149 64.63394 45.81024 1.000 15.49902 95 VAL B CA 1
ATOM 5773 C C . VAL B 1 95 ? -24.76599 65.43288 46.92879 1.000 15.35580 95 VAL B C 1
ATOM 5774 O O . VAL B 1 95 ? -25.41692 66.25381 47.58660 1.000 17.55635 95 VAL B O 1
ATOM 5787 N N . ILE B 1 96 ? -23.47194 65.17566 47.13775 1.000 14.45269 96 ILE B N 1
ATOM 5788 C CA . ILE B 1 96 ? -22.66404 65.74072 48.22118 1.000 14.43086 96 ILE B CA 1
ATOM 5789 C C . ILE B 1 96 ? -21.48907 66.48017 47.58656 1.000 13.63112 96 ILE B C 1
ATOM 5790 O O . ILE B 1 96 ? -20.72755 65.88522 46.81565 1.000 14.72636 96 ILE B O 1
ATOM 5806 N N . SER B 1 97 ? -21.33290 67.76436 47.90473 1.000 12.90117 97 SER B N 1
ATOM 5807 C CA . SER B 1 97 ? -20.18017 68.50774 47.42007 1.000 12.52105 97 SER B CA 1
ATOM 5808 C C . SER B 1 97 ? -18.92973 68.16076 48.23059 1.000 11.27306 97 SER B C 1
ATOM 5809 O O . SER B 1 97 ? -18.99856 67.60956 49.32670 1.000 11.68228 97 SER B O 1
ATOM 5817 N N . ARG B 1 98 ? -17.76709 68.52861 47.68725 1.000 11.71030 98 ARG B N 1
ATOM 5818 C CA . ARG B 1 98 ? -16.52291 68.35692 48.43267 1.000 11.37439 98 ARG B CA 1
ATOM 5819 C C . ARG B 1 98 ? -16.56264 69.10728 49.75464 1.000 11.93373 98 ARG B C 1
ATOM 5820 O O . ARG B 1 98 ? -16.04259 68.62374 50.76916 1.000 11.99128 98 ARG B O 1
ATOM 5841 N N . GLU B 1 99 ? -17.15694 70.30355 49.75278 1.000 12.25898 99 GLU B N 1
ATOM 5842 C CA . GLU B 1 99 ? -17.21494 71.12298 50.95274 1.000 13.94207 99 GLU B CA 1
ATOM 5843 C C . GLU B 1 99 ? -18.06112 70.45018 52.02186 1.000 13.87332 99 GLU B C 1
ATOM 5844 O O . GLU B 1 99 ? -17.65410 70.35630 53.18770 1.000 16.21386 99 GLU B O 1
ATOM 5856 N N . VAL B 1 100 ? -19.24006 69.95913 51.64984 1.000 12.54321 100 VAL B N 1
ATOM 5857 C CA . VAL B 1 100 ? -20.08929 69.28730 52.62942 1.000 13.10097 100 VAL B CA 1
ATOM 5858 C C . VAL B 1 100 ? -19.41072 68.03450 53.16218 1.000 12.22598 100 VAL B C 1
ATOM 5859 O O . VAL B 1 100 ? -19.52705 67.70931 54.35004 1.000 13.31083 100 VAL B O 1
ATOM 5872 N N . ALA B 1 101 ? -18.67785 67.31932 52.31091 1.000 11.62082 101 ALA B N 1
ATOM 5873 C CA . ALA B 1 101 ? -18.07134 66.06971 52.75264 1.000 11.45345 101 ALA B CA 1
ATOM 5874 C C . ALA B 1 101 ? -17.05445 66.29102 53.86117 1.000 11.15375 101 ALA B C 1
ATOM 5875 O O . ALA B 1 101 ? -16.92652 65.45920 54.76000 1.000 12.14848 101 ALA B O 1
ATOM 5882 N N . LEU B 1 102 ? -16.30150 67.38659 53.79798 1.000 10.93369 102 LEU B N 1
ATOM 5883 C CA . LEU B 1 102 ? -15.17582 67.61265 54.70656 1.000 11.20335 102 LEU B CA 1
ATOM 5884 C C . LEU B 1 102 ? -14.96160 69.11550 54.82426 1.000 11.59316 102 LEU B C 1
ATOM 5885 O O . LEU B 1 102 ? -14.07873 69.69902 54.17999 1.000 12.71044 102 LEU B O 1
ATOM 5901 N N . PRO B 1 103 ? -15.80049 69.79141 55.61337 1.000 11.81527 103 PRO B N 1
ATOM 5902 C CA . PRO B 1 103 ? -15.95043 71.24287 55.43713 1.000 13.44687 103 PRO B CA 1
ATOM 5903 C C . PRO B 1 103 ? -14.76064 72.06758 55.88011 1.000 13.78877 103 PRO B C 1
ATOM 5904 O O . PRO B 1 103 ? -14.57112 73.17278 55.35903 1.000 16.16277 103 PRO B O 1
ATOM 5915 N N . GLU B 1 104 ? -13.98334 71.61319 56.85039 1.000 12.64101 104 GLU B N 1
ATOM 5916 C CA . GLU B 1 104 ? -12.92385 72.43503 57.41447 1.000 13.34859 104 GLU B CA 1
ATOM 5917 C C . GLU B 1 104 ? -11.58881 72.27504 56.68939 1.000 13.94730 104 GLU B C 1
ATOM 5918 O O . GLU B 1 104 ? -10.59678 72.89023 57.09192 1.000 15.92395 104 GLU B O 1
ATOM 5930 N N . VAL B 1 105 ? -11.53898 71.47220 55.63097 1.000 13.63143 105 VAL B N 1
ATOM 5931 C CA . VAL B 1 105 ? -10.33073 71.24202 54.84046 1.000 13.62852 105 VAL B CA 1
ATOM 5932 C C . VAL B 1 105 ? -10.56631 71.81462 53.44923 1.000 13.90693 105 VAL B C 1
ATOM 5933 O O . VAL B 1 105 ? -11.51568 71.41784 52.76809 1.000 13.11442 105 VAL B O 1
ATOM 5946 N N . ALA B 1 106 ? -9.70732 72.74014 53.02576 1.000 16.24950 106 ALA B N 1
ATOM 5947 C CA . ALA B 1 106 ? -9.87852 73.36226 51.71868 1.000 17.08941 106 ALA B CA 1
ATOM 5948 C C . ALA B 1 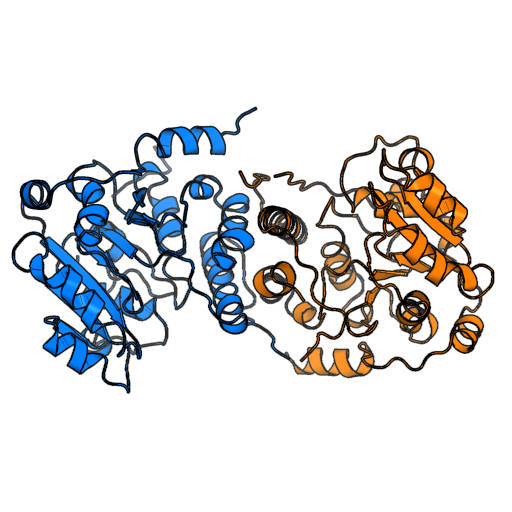106 ? -9.75591 72.30809 50.61890 1.000 16.24764 106 ALA B C 1
ATOM 5949 O O . ALA B 1 106 ? -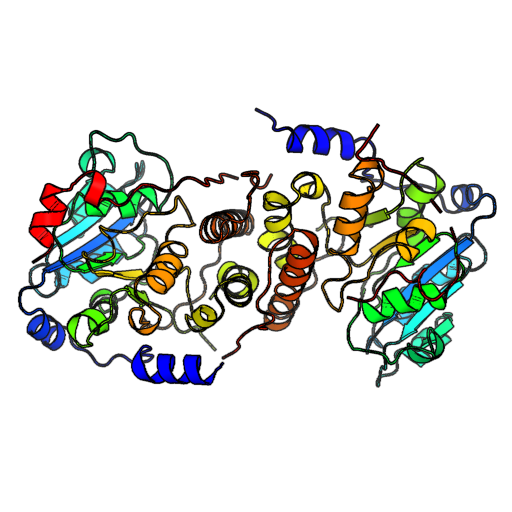8.82796 71.49353 50.64845 1.000 16.18114 106 ALA B O 1
ATOM 5956 N N . PRO B 1 107 ? -10.64354 72.30982 49.61898 1.000 16.78071 107 PRO B N 1
ATOM 5957 C CA . PRO B 1 107 ? -10.51251 71.33678 48.52808 1.000 16.76322 107 PRO B CA 1
ATOM 5958 C C . PRO B 1 107 ? -9.30034 71.60106 47.65296 1.000 16.95937 107 PRO B C 1
ATOM 5959 O O . PRO B 1 107 ? -8.88070 72.73791 47.43503 1.000 18.42929 107 PRO B O 1
ATOM 5970 N N . GLN B 1 108 ? -8.76360 70.52149 47.11671 1.000 16.79337 108 GLN B N 1
ATOM 5971 C CA . GLN B 1 108 ? -7.74926 70.55256 46.08237 1.000 17.90827 108 GLN B CA 1
ATOM 5972 C C . GLN B 1 108 ? -8.26574 69.76839 44.88595 1.000 15.85157 108 GLN B C 1
ATOM 5973 O O . GLN B 1 108 ? -9.14111 68.91015 45.03575 1.000 15.40902 108 GLN B O 1
ATOM 5987 N N . PRO B 1 109 ? -7.76513 70.03901 43.68114 1.000 16.84829 109 PRO B N 1
ATOM 5988 C CA . PRO B 1 109 ? -8.35716 69.41936 42.48906 1.000 17.06313 109 PRO B CA 1
ATOM 5989 C C . PRO B 1 109 ? -8.00761 67.94353 42.37197 1.000 15.78519 109 PRO B C 1
ATOM 5990 O O . PRO B 1 109 ? -7.05680 67.44199 42.97920 1.000 15.81113 109 PRO B O 1
ATOM 6001 N N . GLY B 1 110 ? -8.80305 67.24221 41.57380 1.000 16.14058 110 GLY B N 1
ATOM 6002 C CA . GLY B 1 110 ? -8.46467 65.90293 41.14002 1.000 15.30865 110 GLY B CA 1
ATOM 6003 C C . GLY B 1 110 ? -9.37566 64.83729 41.74553 1.000 14.42536 110 GLY B C 1
ATOM 6004 O O . GLY B 1 110 ? -10.07649 65.04925 42.74879 1.000 14.40598 110 GLY B O 1
ATOM 6008 N N A LYS B 1 111 ? -9.34315 63.65183 41.12234 0.570 14.90016 111 LYS B N 1
ATOM 6009 N N B LYS B 1 111 ? -9.33482 63.66695 41.10871 0.430 14.79588 111 LYS B N 1
ATOM 6010 C CA A LYS B 1 111 ? -10.26297 62.58547 41.50744 0.570 14.65512 111 LYS B CA 1
ATOM 6011 C CA B LYS B 1 111 ? -10.20729 62.56138 41.47227 0.430 14.43377 111 LYS B CA 1
ATOM 6012 C C A LYS B 1 111 ? -9.90921 61.98756 42.86762 0.570 12.56045 111 LYS B C 1
ATOM 6013 C C B LYS B 1 111 ? -9.89865 62.04434 42.87099 0.430 12.90812 111 LYS B C 1
ATOM 6014 O O A LYS B 1 111 ? -10.80575 61.62416 43.64122 0.570 12.36619 111 LYS B O 1
ATOM 6015 O O B LYS B 1 111 ? -10.81039 61.80803 43.67370 0.430 13.09601 111 LYS B O 1
ATOM 6052 N N . GLY B 1 112 ? -8.61659 61.84390 43.17591 1.000 12.27186 112 GLY B N 1
ATOM 6053 C CA . GLY B 1 112 ? -8.25501 61.26579 44.46413 1.000 11.60465 112 GLY B CA 1
ATOM 6054 C C . GLY B 1 112 ? -8.85773 62.03273 45.62817 1.000 10.73068 112 GLY B C 1
ATOM 6055 O O . GLY B 1 112 ? -9.31144 61.44054 46.60737 1.000 10.83136 112 GLY B O 1
ATOM 6060 N N . GLU B 1 113 ? -8.89518 63.35944 45.51553 1.000 10.82529 113 GLU B N 1
ATOM 6061 C CA . GLU B 1 113 ? -9.48270 64.20027 46.55250 1.000 10.56269 113 GLU B CA 1
ATOM 6062 C C . GLU B 1 113 ? -10.93050 63.82043 46.82054 1.000 10.03700 113 GLU B C 1
ATOM 6063 O O . GLU B 1 113 ? -11.38026 63.79859 47.97166 1.000 10.27396 113 GLU B O 1
ATOM 6075 N N . VAL B 1 114 ? -11.68550 63.59229 45.75325 1.000 10.60540 114 VAL B N 1
ATOM 6076 C CA . VAL B 1 114 ? -13.10875 63.31940 45.85151 1.000 11.05768 114 VAL B CA 1
ATOM 6077 C C . VAL B 1 114 ? -13.35082 61.97906 46.53770 1.000 10.23365 114 VAL B C 1
ATOM 6078 O O . VAL B 1 114 ? -14.21486 61.85175 47.41536 1.000 10.58978 114 VAL B O 1
ATOM 6091 N N . LEU B 1 115 ? -12.60798 60.94630 46.12743 1.000 10.31903 115 LEU B N 1
ATOM 6092 C CA . LEU B 1 115 ? -12.80518 59.63557 46.74598 1.000 9.54118 115 LEU B CA 1
ATOM 6093 C C . LEU B 1 115 ? -12.40895 59.67605 48.21382 1.000 9.12530 115 LEU B C 1
ATOM 6094 O O . LEU B 1 115 ? -13.09478 59.11079 49.07115 1.000 9.59887 115 LEU B O 1
ATOM 6110 N N . TRP B 1 116 ? -11.31550 60.36676 48.52781 1.000 9.03050 116 TRP B N 1
ATOM 6111 C CA . TRP B 1 116 ? -10.89267 60.50596 49.91485 1.000 8.78222 116 TRP B CA 1
ATOM 6112 C C . TRP B 1 116 ? -11.96597 61.20672 50.74981 1.000 8.65057 116 TRP B C 1
ATOM 6113 O O . TRP B 1 116 ? -12.37615 60.71358 51.80770 1.000 9.31682 116 TRP B O 1
ATOM 6134 N N . ARG B 1 117 ? -12.45475 62.35395 50.26947 1.000 8.95846 117 ARG B N 1
ATOM 6135 C CA . ARG B 1 117 ? -13.47561 63.08888 51.00782 1.000 8.98294 117 ARG B CA 1
ATOM 6136 C C . ARG B 1 117 ? -14.72840 62.26158 51.23538 1.000 8.88908 117 ARG B C 1
ATOM 6137 O O . ARG B 1 117 ? -15.39284 62.41883 52.26535 1.000 9.30792 117 ARG B O 1
ATOM 6158 N N . SER B 1 118 ? -15.08214 61.39127 50.28626 1.000 9.28149 118 SER B N 1
ATOM 6159 C CA . SER B 1 118 ? -16.29891 60.60397 50.43661 1.000 9.74117 118 SER B CA 1
ATOM 6160 C C . SER B 1 118 ? -16.24373 59.70711 51.65842 1.000 9.60895 118 SER B C 1
ATOM 6161 O O . SER B 1 118 ? -17.29744 59.34693 52.18946 1.000 10.36502 118 SER B O 1
ATOM 6169 N N . LEU B 1 119 ? -15.04501 59.36498 52.13663 1.000 9.53070 119 LEU B N 1
ATOM 6170 C CA . LEU B 1 119 ? -14.94287 58.54311 53.34005 1.000 10.14005 119 LEU B CA 1
ATOM 6171 C C . LEU B 1 119 ? -15.53605 59.22920 54.56343 1.000 10.88771 119 LEU B C 1
ATOM 6172 O O . LEU B 1 119 ? -16.01292 58.55066 55.48723 1.000 12.55718 119 LEU B O 1
ATOM 6188 N N . ALA B 1 120 ? -15.50170 60.56370 54.59938 1.000 9.94199 120 ALA B N 1
ATOM 6189 C CA . ALA B 1 120 ? -16.07003 61.33966 55.70185 1.000 10.35547 120 ALA B CA 1
ATOM 6190 C C . ALA B 1 120 ? -17.57184 61.55784 55.56162 1.000 10.60730 120 ALA B C 1
ATOM 6191 O O . ALA B 1 120 ? -18.21431 62.05012 56.50170 1.000 12.18798 120 ALA B O 1
ATOM 6198 N N . ALA B 1 121 ? -18.13947 61.21882 54.41310 1.000 10.63130 121 ALA B N 1
ATOM 6199 C CA . ALA B 1 121 ? -19.53427 61.47834 54.10155 1.000 11.65521 121 ALA B CA 1
ATOM 6200 C C . ALA B 1 121 ? -20.33677 60.20305 53.92829 1.000 12.54244 121 ALA B C 1
ATOM 6201 O O . ALA B 1 121 ? -21.45965 60.25922 53.40589 1.000 15.79396 121 ALA B O 1
ATOM 6208 N N . THR B 1 122 ? -19.77675 59.06164 54.31001 1.000 11.03102 122 THR B N 1
ATOM 6209 C CA . THR B 1 122 ? -20.40860 57.76437 54.16772 1.000 11.44857 122 THR B CA 1
ATOM 6210 C C . THR B 1 122 ? -20.29772 57.00855 55.47927 1.000 11.10080 122 THR B C 1
ATOM 6211 O O . THR B 1 122 ? -19.46703 57.31801 56.33783 1.000 11.57767 122 THR B O 1
ATOM 6222 N N . THR B 1 123 ? -21.14096 55.98620 55.60606 1.000 12.06166 123 THR B N 1
ATOM 6223 C CA . THR B 1 123 ? -21.15089 55.14393 56.79449 1.000 13.77734 123 THR B CA 1
ATOM 6224 C C . THR B 1 123 ? -20.90127 53.66725 56.51049 1.000 12.68884 123 THR B C 1
ATOM 6225 O O . THR B 1 123 ? -20.87843 52.86315 57.45110 1.000 15.11832 123 THR B O 1
ATOM 6236 N N . GLY B 1 124 ? -20.69994 53.27822 55.25777 1.000 12.00920 124 GLY B N 1
ATOM 6237 C CA . GLY B 1 124 ? -20.63934 51.86724 54.94518 1.000 12.49048 124 GLY B CA 1
ATOM 6238 C C . GLY B 1 124 ? -19.39174 51.18945 55.47914 1.000 12.18804 124 GLY B C 1
ATOM 6239 O O . GLY B 1 124 ? -18.30779 51.76744 55.53922 1.000 12.50542 124 GLY B O 1
ATOM 6243 N N . ASP B 1 125 ? -19.56111 49.91853 55.85454 1.000 11.66096 125 ASP B N 1
ATOM 6244 C CA . ASP B 1 125 ? -18.43882 49.02079 56.10443 1.000 11.61167 125 ASP B CA 1
ATOM 6245 C C . ASP B 1 125 ? -17.70159 48.65922 54.83216 1.000 11.27740 125 ASP B C 1
ATOM 6246 O O . ASP B 1 125 ? -16.55087 48.20804 54.88602 1.000 11.41534 125 ASP B O 1
ATOM 6255 N N . ILE B 1 126 ? -18.37907 48.79517 53.70292 1.000 10.47578 126 ILE B N 1
ATOM 6256 C CA . ILE B 1 126 ? -17.83629 48.59210 52.36859 1.000 10.51022 126 ILE B CA 1
ATOM 6257 C C . ILE B 1 126 ? -18.17805 49.83472 51.56158 1.000 10.05756 126 ILE B C 1
ATOM 6258 O O . ILE B 1 126 ? -19.31484 50.32178 51.63119 1.000 10.97134 126 ILE B O 1
ATOM 6274 N N . ILE B 1 127 ? -17.19302 50.36941 50.83830 1.000 9.59739 127 ILE B N 1
ATOM 6275 C CA . ILE B 1 127 ? -17.39282 51.50432 49.94973 1.000 9.86033 127 ILE B CA 1
ATOM 6276 C C . ILE B 1 127 ? -17.07246 51.04967 48.53269 1.000 9.24920 127 ILE B C 1
ATOM 6277 O O . ILE B 1 127 ? -16.01136 50.46374 48.28348 1.000 9.93541 127 ILE B O 1
ATOM 6293 N N . VAL B 1 128 ? -17.99776 51.31064 47.61838 1.000 9.25510 128 VAL B N 1
ATOM 6294 C CA . VAL B 1 128 ? -17.87191 50.93996 46.21562 1.000 9.31872 128 VAL B CA 1
ATOM 6295 C C . VAL B 1 128 ? -17.78053 52.21499 45.40086 1.000 9.43952 128 VAL B C 1
ATOM 6296 O O . VAL B 1 128 ? -18.65523 53.08026 45.51286 1.000 10.80753 128 VAL B O 1
ATOM 6309 N N . PHE B 1 129 ? -16.73370 52.32689 44.59248 1.000 9.03471 129 PHE B N 1
ATOM 6310 C CA . PHE B 1 129 ? -16.53554 53.45688 43.70186 1.000 9.29871 129 PHE B CA 1
ATOM 6311 C C . PHE B 1 129 ? -16.88076 53.02969 42.27848 1.000 9.90030 129 PHE B C 1
ATOM 6312 O O . PHE B 1 129 ? -16.45508 51.95806 41.82459 1.000 9.97758 129 PHE B O 1
ATOM 6329 N N . ILE B 1 130 ? -17.67085 53.85785 41.59425 1.000 10.25479 130 ILE B N 1
ATOM 6330 C CA A ILE B 1 130 ? -18.08218 53.64065 40.20719 0.690 11.12467 130 ILE B CA 1
ATOM 6331 C CA B ILE B 1 130 ? -18.02824 53.63578 40.20038 0.310 10.87890 130 ILE B CA 1
ATOM 6332 C C . ILE B 1 130 ? -17.93017 54.97220 39.47963 1.000 11.07295 130 ILE B C 1
ATOM 6333 O O . ILE B 1 130 ? -18.45589 55.98430 39.94926 1.000 11.70451 130 ILE B O 1
ATOM 6364 N N . ASP B 1 131 ? -17.25695 54.98666 38.32945 1.000 11.24190 131 ASP B N 1
ATOM 6365 C CA . ASP B 1 131 ? -17.12806 56.23502 37.57905 1.000 12.43853 131 ASP B CA 1
ATOM 6366 C C . ASP B 1 131 ? -18.48554 56.70090 37.04320 1.000 12.96232 131 ASP B C 1
ATOM 6367 O O . ASP B 1 131 ? -19.35787 55.90464 36.69212 1.000 13.18861 131 ASP B O 1
ATOM 6376 N N A SER B 1 132 ? -18.65345 58.01664 36.97257 0.700 13.96368 132 SER B N 1
ATOM 6377 N N B SER B 1 132 ? -18.65762 58.02323 36.98620 0.300 13.88817 132 SER B N 1
ATOM 6378 C CA A SER B 1 132 ? -19.90527 58.60929 36.52265 0.700 14.35646 132 SER B CA 1
ATOM 6379 C CA B SER B 1 132 ? -19.90080 58.62473 36.51797 0.300 14.47280 132 SER B CA 1
ATOM 6380 C C A SER B 1 132 ? -19.91826 58.93644 35.03663 0.700 14.84698 132 SER B C 1
ATOM 6381 C C B SER B 1 132 ? -19.95000 58.81793 35.01083 0.300 15.11246 132 SER B C 1
ATOM 6382 O O A SER B 1 132 ? -20.93663 59.43432 34.54374 0.700 15.78225 132 SER B O 1
ATOM 6383 O O B SER B 1 132 ? -21.02750 59.10687 34.47824 0.300 15.46786 132 SER B O 1
ATOM 6398 N N . ASP B 1 133 ? -18.82143 58.67412 34.31958 1.000 15.83970 133 ASP B N 1
ATOM 6399 C CA . ASP B 1 133 ? -18.73732 58.91698 32.88704 1.000 17.37853 133 ASP B CA 1
ATOM 6400 C C . ASP B 1 133 ? -18.96098 57.65736 32.05755 1.000 18.25372 133 ASP B C 1
ATOM 6401 O O . ASP B 1 133 ? -18.71934 57.67578 30.84883 1.000 19.98096 133 ASP B O 1
ATOM 6411 N N . LEU B 1 134 ? -19.42404 56.57127 32.67516 1.000 18.46060 134 LEU B N 1
ATOM 6412 C CA . LEU B 1 134 ? -19.61478 55.31970 31.95742 1.000 19.97798 134 LEU B CA 1
ATOM 6413 C C . LEU B 1 134 ? -20.79167 55.44421 31.00783 1.000 22.31662 134 LEU B C 1
ATOM 6414 O O . LEU B 1 134 ? -21.88045 55.87683 31.39927 1.000 22.54398 134 LEU B O 1
ATOM 6430 N N . ILE B 1 135 ? -20.56564 55.05194 29.75462 1.000 25.35616 135 ILE B N 1
ATOM 6431 C CA . ILE B 1 135 ? -21.60006 55.15246 28.73365 1.000 28.72090 135 ILE B CA 1
ATOM 6432 C C . ILE B 1 135 ? -22.59027 54.00845 28.84455 1.000 29.92613 135 ILE B C 1
ATOM 6433 O O . ILE B 1 135 ? -23.77307 54.17402 28.52574 1.000 31.19062 135 ILE B O 1
ATOM 6449 N N . ASP B 1 136 ? -22.13075 52.83162 29.25447 1.000 29.24979 136 ASP B N 1
ATOM 6450 C CA . ASP B 1 136 ? -22.93657 51.61372 29.23691 1.000 30.33666 136 ASP B CA 1
ATOM 6451 C C . ASP B 1 136 ? -22.84489 50.91945 30.58776 1.000 27.40351 136 ASP B C 1
ATOM 6452 O O . ASP B 1 136 ? -22.28761 49.81949 30.70399 1.000 28.02470 136 ASP B O 1
ATOM 6461 N N . PRO B 1 137 ? -23.40237 51.52649 31.62951 1.000 24.02271 137 PRO B N 1
ATOM 6462 C CA . PRO B 1 137 ? -23.40580 50.87698 32.94117 1.000 22.59969 137 PRO B CA 1
ATOM 6463 C C . PRO B 1 137 ? -24.35393 49.69117 32.96853 1.000 20.85814 137 PRO B C 1
ATOM 6464 O O . PRO B 1 137 ? -25.35918 49.65231 32.26238 1.000 21.59373 137 PRO B O 1
ATOM 6475 N N . ASP B 1 138 ? -24.03284 48.72890 33.81145 1.000 19.28753 138 ASP B N 1
ATOM 6476 C CA A ASP B 1 138 ? -24.82651 47.52831 33.96800 0.750 18.18426 138 ASP B CA 1
ATOM 6477 C CA B ASP B 1 138 ? -24.81630 47.51571 33.97002 0.250 18.43393 138 ASP B CA 1
ATOM 6478 C C . ASP B 1 138 ? -25.22570 47.36730 35.43025 1.000 16.84087 138 ASP B C 1
ATOM 6479 O O . ASP B 1 138 ? -24.39794 47.57390 36.31975 1.000 15.59888 138 ASP B O 1
ATOM 6495 N N . PRO B 1 139 ? -26.47795 46.99617 35.71298 1.000 16.12149 139 PRO B N 1
ATOM 6496 C CA . PRO B 1 139 ? -26.92330 46.90547 37.11436 1.000 16.10431 139 PRO B CA 1
ATOM 6497 C C . PRO B 1 139 ? -26.18331 45.89740 37.97775 1.000 14.54109 139 PRO B C 1
ATOM 6498 O O . PRO B 1 139 ? -26.30476 45.98229 39.20454 1.000 14.53038 139 PRO B O 1
ATOM 6509 N N . MET B 1 140 ? -25.44015 44.94446 37.41694 1.000 14.19782 140 MET B N 1
ATOM 6510 C CA . MET B 1 140 ? -24.73608 43.98365 38.25687 1.000 13.79364 140 MET B CA 1
ATOM 6511 C C . MET B 1 140 ? -23.32352 44.42634 38.62420 1.000 12.01551 140 MET B C 1
ATOM 6512 O O . MET B 1 140 ? -22.61173 43.65927 39.27511 1.000 12.22313 140 MET B O 1
ATOM 6526 N N . PHE B 1 141 ? -22.92338 45.66291 38.30677 1.000 12.06581 141 PHE B N 1
ATOM 6527 C CA . PHE B 1 141 ? -21.59264 46.12138 38.70828 1.000 12.05127 141 PHE B CA 1
ATOM 6528 C C . PHE B 1 141 ? -21.39574 46.05549 40.22441 1.000 11.30266 141 PHE B C 1
ATOM 6529 O O . PHE B 1 141 ? -20.40760 45.49302 40.70678 1.000 11.11015 141 PHE B O 1
ATOM 6546 N N . VAL B 1 142 ? -22.28389 46.68848 40.99553 1.000 11.95232 142 VAL B N 1
ATOM 6547 C CA . VAL B 1 142 ? -22.09726 46.71455 42.44731 1.000 12.09052 142 VAL B CA 1
ATOM 6548 C C . VAL B 1 142 ? -22.14695 45.30769 43.02417 1.000 11.32127 142 VAL B C 1
ATOM 6549 O O . VAL B 1 142 ? -21.24185 44.94405 43.79239 1.000 11.37345 142 VAL B O 1
ATOM 6562 N N . PRO B 1 143 ? -23.12287 44.46282 42.67754 1.000 12.57954 143 PRO B N 1
ATOM 6563 C CA . PRO B 1 143 ? -23.09110 43.06924 43.15743 1.000 12.32774 143 PRO B CA 1
ATOM 6564 C C . PRO B 1 143 ? -21.77239 42.35356 42.87798 1.000 11.52168 143 PRO B C 1
ATOM 6565 O O . PRO B 1 143 ? -21.21823 41.68871 43.75917 1.000 12.29131 143 PRO B O 1
ATOM 6576 N N . LYS B 1 144 ? -21.24792 42.47650 41.65754 1.000 10.88837 144 LYS B N 1
ATOM 6577 C CA . LYS B 1 144 ? -20.01891 41.76585 41.32261 1.000 10.85202 144 LYS B CA 1
ATOM 6578 C C . LYS B 1 144 ? -18.83573 42.29257 42.12349 1.000 10.05120 144 LYS B C 1
ATOM 6579 O O . LYS B 1 144 ? -17.97705 41.50735 42.54716 1.000 11.40070 144 LYS B O 1
ATOM 6598 N N . LEU B 1 145 ? -18.77193 43.61110 42.33918 1.000 10.23856 145 LEU B N 1
ATOM 6599 C CA . LEU B 1 145 ? -17.66421 44.18600 43.09519 1.000 10.26786 145 LEU B CA 1
ATOM 6600 C C . LEU B 1 145 ? -17.68228 43.78025 44.56048 1.000 9.85336 145 LEU B C 1
ATOM 6601 O O . LEU B 1 145 ? -16.61759 43.65839 45.17086 1.000 10.47709 145 LEU B O 1
ATOM 6617 N N . VAL B 1 146 ? -18.86631 43.60144 45.15841 1.000 10.73988 146 VAL B N 1
ATOM 6618 C CA . VAL B 1 146 ? -18.91175 43.28360 46.58348 1.000 10.91245 146 VAL B CA 1
ATOM 6619 C C . VAL B 1 146 ? -18.87596 41.78940 46.85260 1.000 11.13998 146 VAL B C 1
ATOM 6620 O O . VAL B 1 146 ? -18.63686 41.39280 47.99987 1.000 12.00962 146 VAL B O 1
ATOM 6633 N N . GLY B 1 147 ? -19.08503 40.95024 45.84171 1.000 11.59911 147 GLY B N 1
ATOM 6634 C CA . GLY B 1 147 ? -19.10190 39.51889 46.03567 1.000 11.84084 147 GLY B CA 1
ATOM 6635 C C . GLY B 1 147 ? -17.92003 38.97362 46.82464 1.000 11.94483 147 GLY B C 1
ATOM 6636 O O . GLY B 1 147 ? -18.10045 38.25833 47.81250 1.000 13.45256 147 GLY B O 1
ATOM 6640 N N . PRO B 1 148 ? -16.68299 39.29528 46.42362 1.000 10.99309 148 PRO B N 1
ATOM 6641 C CA . PRO B 1 148 ? -15.53240 38.73016 47.14972 1.000 11.32367 148 PRO B CA 1
ATOM 6642 C C . PRO B 1 148 ? -15.40332 39.27644 48.55769 1.000 12.11846 148 PRO B C 1
ATOM 6643 O O . PRO B 1 148 ? -14.87474 38.59301 49.44325 1.000 13.29067 148 PRO B O 1
ATOM 6654 N N . LEU B 1 149 ? -15.85949 40.50633 48.79299 1.000 12.41779 149 LEU B N 1
ATOM 6655 C CA . LEU B 1 149 ? -15.82595 41.06774 50.13792 1.000 13.01315 149 LEU B CA 1
ATOM 6656 C C . LEU B 1 149 ? -16.80931 40.35973 51.05413 1.000 14.12252 149 LEU B C 1
ATOM 6657 O O . LEU B 1 149 ? -16.52088 40.14815 52.23666 1.000 15.65045 149 LEU B O 1
ATOM 6673 N N . LEU B 1 150 ? -17.98483 40.01034 50.53591 1.000 14.53799 150 LEU B N 1
ATOM 6674 C CA . LEU B 1 150 ? -19.03139 39.42962 51.36355 1.000 16.09502 150 LEU B CA 1
ATOM 6675 C C . LEU B 1 150 ? -18.91889 37.92246 51.50485 1.000 18.89279 150 LEU B C 1
ATOM 6676 O O . LEU B 1 150 ? -19.28562 37.38906 52.55614 1.000 21.09024 150 LEU B O 1
ATOM 6692 N N . LEU B 1 151 ? -18.43407 37.22713 50.47153 1.000 20.19528 151 LEU B N 1
ATOM 6693 C CA . LEU B 1 151 ? -18.48168 35.77087 50.39939 1.000 23.64974 151 LEU B CA 1
ATOM 6694 C C . LEU B 1 151 ? -17.13152 35.09451 50.56761 1.000 26.65197 151 LEU B C 1
ATOM 6695 O O . LEU B 1 151 ? -17.09081 33.93769 50.98651 1.000 28.82196 151 LEU B O 1
ATOM 6711 N N . SER B 1 152 ? -16.03488 35.76211 50.23919 1.000 26.84310 152 SER B N 1
ATOM 6712 C CA . SER B 1 152 ? -14.71869 35.22317 50.53384 1.000 28.01672 152 SER B CA 1
ATOM 6713 C C . SER B 1 152 ? -14.26039 35.74464 51.88794 1.000 28.47200 152 SER B C 1
ATOM 6714 O O . SER B 1 152 ? -14.89841 36.60752 52.49703 1.000 29.56923 152 SER B O 1
ATOM 6722 N N . GLU B 1 153 ? -13.14448 35.20278 52.36582 1.000 27.95011 153 GLU B N 1
ATOM 6723 C CA . GLU B 1 153 ? -12.51224 35.66930 53.58797 1.000 27.90246 153 GLU B CA 1
ATOM 6724 C C . GLU B 1 153 ? -11.19548 36.34429 53.24022 1.000 23.66598 153 GLU B C 1
ATOM 6725 O O . GLU B 1 153 ? -10.48573 35.90857 52.32536 1.000 24.06476 153 GLU B O 1
ATOM 6737 N N . GLY B 1 154 ? -10.88912 37.42864 53.94897 1.000 20.17758 154 GLY B N 1
ATOM 6738 C CA . GLY B 1 154 ? -9.59674 38.06172 53.82972 1.000 17.03520 154 GLY B CA 1
ATOM 6739 C C . GLY B 1 154 ? -9.43828 39.03482 52.68496 1.000 13.84938 154 GLY B C 1
ATOM 6740 O O . GLY B 1 154 ? -8.33910 39.56117 52.51247 1.000 13.65440 154 GLY B O 1
ATOM 6744 N N . VAL B 1 155 ? -10.49326 39.30518 51.90156 1.000 12.56278 155 VAL B N 1
ATOM 6745 C CA . VAL B 1 155 ? -10.39422 40.25119 50.79428 1.000 11.57295 155 VAL B CA 1
ATOM 6746 C C . VAL B 1 155 ? -10.79672 41.62877 51.28887 1.000 11.06687 155 VAL B C 1
ATOM 6747 O O . VAL B 1 155 ? -11.81057 41.78235 51.97486 1.000 12.98674 155 VAL B O 1
ATOM 6760 N N . HIS B 1 156 ? -10.01091 42.63675 50.90321 1.000 10.47977 156 HIS B N 1
ATOM 6761 C CA . HIS B 1 156 ? -10.25521 44.02611 51.27049 1.000 10.28449 156 HIS B CA 1
ATOM 6762 C C . HIS B 1 156 ? -10.41249 44.97376 50.09405 1.000 10.02872 156 HIS B C 1
ATOM 6763 O O . HIS B 1 156 ? -10.91344 46.08731 50.29620 1.000 10.39895 156 HIS B O 1
ATOM 6777 N N . LEU B 1 157 ? -9.98761 44.58388 48.88999 1.000 9.59726 157 LEU B N 1
ATOM 6778 C CA . LEU B 1 157 ? -10.04546 45.44791 47.71717 1.000 9.05268 157 LEU B CA 1
ATOM 6779 C C . LEU B 1 157 ? -10.41476 44.58308 46.52656 1.000 8.93749 157 LEU B C 1
ATOM 6780 O O . LEU B 1 157 ? -9.73476 43.58425 46.25913 1.000 10.39866 157 LEU B O 1
ATOM 6796 N N . VAL B 1 158 ? -11.48385 44.95675 45.82366 1.000 8.87385 158 VAL B N 1
ATOM 6797 C CA . VAL B 1 158 ? -11.94245 44.23716 44.63387 1.000 8.71714 158 VAL B CA 1
ATOM 6798 C C . VAL B 1 158 ? -11.88009 45.17863 43.43814 1.000 8.64969 158 VAL B C 1
ATOM 6799 O O . VAL B 1 158 ? -12.54042 46.22453 43.43689 1.000 9.56921 158 VAL B O 1
ATOM 6812 N N . LYS B 1 159 ? -11.11318 44.79311 42.41830 1.000 8.56978 159 LYS B N 1
ATOM 6813 C CA . LYS B 1 159 ? -10.93145 45.58350 41.20508 1.000 8.87955 159 LYS B CA 1
ATOM 6814 C C . LYS B 1 159 ? -11.83229 45.02334 40.10150 1.000 9.77233 159 LYS B C 1
ATOM 6815 O O . LYS B 1 159 ? -11.71505 43.85089 39.72416 1.000 10.63194 159 LYS B O 1
ATOM 6834 N N . GLY B 1 160 ? -12.72538 45.85772 39.57305 1.000 9.59508 160 GLY B N 1
ATOM 6835 C CA . GLY B 1 160 ? -13.57404 45.45390 38.46655 1.000 10.11580 160 GLY B CA 1
ATOM 6836 C C . GLY B 1 160 ? -12.86020 45.66887 37.14859 1.000 10.43406 160 GLY B C 1
ATOM 6837 O O . GLY B 1 160 ? -12.39127 46.77474 36.86215 1.000 11.34139 160 GLY B O 1
ATOM 6841 N N . PHE B 1 161 ? -12.77187 44.60673 36.34864 1.000 10.53772 161 PHE B N 1
ATOM 6842 C CA . PHE B 1 161 ? -12.18226 44.70258 35.02786 1.000 10.97042 161 PHE B CA 1
ATOM 6843 C C . PHE B 1 161 ? -13.22634 44.39489 33.96716 1.000 11.79026 161 PHE B C 1
ATOM 6844 O O . PHE B 1 161 ? -14.27797 43.81653 34.24632 1.000 12.50959 161 PHE B O 1
ATOM 6861 N N . TYR B 1 162 ? -12.91928 44.78190 32.73534 1.000 12.60992 162 TYR B N 1
ATOM 6862 C CA . TYR B 1 162 ? -13.78514 44.51252 31.59856 1.000 13.16496 162 TYR B CA 1
ATOM 6863 C C . TYR B 1 162 ? -13.07324 43.57681 30.64257 1.000 14.66258 162 TYR B C 1
ATOM 6864 O O . TYR B 1 162 ? -11.92216 43.81779 30.26703 1.000 15.88981 162 TYR B O 1
ATOM 6882 N N . ARG B 1 163 ? -13.76648 42.52295 30.24244 1.000 17.48653 163 ARG B N 1
ATOM 6883 C CA . ARG B 1 163 ? -13.29738 41.71995 29.13001 1.000 22.18540 163 ARG B CA 1
ATOM 6884 C C . ARG B 1 163 ? -13.29319 42.60125 27.88933 1.000 24.40534 163 ARG B C 1
ATOM 6885 O O . ARG B 1 163 ? -14.14729 43.47902 27.73622 1.000 23.76860 163 ARG B O 1
ATOM 6906 N N . ARG B 1 164 ? -12.30445 42.40018 27.02390 1.000 28.73769 164 ARG B N 1
ATOM 6907 C CA . ARG B 1 164 ? -12.23079 43.21117 25.82401 1.000 32.44159 164 ARG B CA 1
ATOM 6908 C C . ARG B 1 164 ? -12.62991 42.38637 24.60575 1.000 36.07194 164 ARG B C 1
ATOM 6909 O O . ARG B 1 164 ? -12.31858 41.19130 24.54016 1.000 36.24221 164 ARG B O 1
ATOM 6930 N N . PRO B 1 165 ? -13.32769 42.97947 23.63735 1.000 39.32956 165 PRO B N 1
ATOM 6931 C CA . PRO B 1 165 ? -13.70794 42.21881 22.44256 1.000 41.30164 165 PRO B CA 1
ATOM 6932 C C . PRO B 1 165 ? -12.49800 41.58739 21.76975 1.000 43.17482 165 PRO B C 1
ATOM 6933 O O . PRO B 1 165 ? -11.37509 42.09112 21.85419 1.000 43.64486 165 PRO B O 1
ATOM 6944 N N . LEU B 1 166 ? -12.74460 40.47133 21.09317 1.000 44.38325 166 LEU B N 1
ATOM 6945 C CA . LEU B 1 166 ? -11.69090 39.74247 20.39850 1.000 45.40770 166 LEU B CA 1
ATOM 6946 C C . LEU B 1 166 ? -11.51605 40.27900 18.98393 1.000 45.88748 166 LEU B C 1
ATOM 6947 O O . LEU B 1 166 ? -10.46299 40.81765 18.64486 1.000 46.20818 166 LEU B O 1
ATOM 6951 N N . GLY B 1 177 ? -6.17342 46.19698 29.32657 1.000 40.04117 177 GLY B N 1
ATOM 6952 C CA . GLY B 1 177 ? -6.40024 47.61501 29.53947 1.000 38.81529 177 GLY B CA 1
ATOM 6953 C C . GLY B 1 177 ? -5.89513 48.45863 28.38564 1.000 36.79778 177 GLY B C 1
ATOM 6954 O O . GLY B 1 177 ? -5.33397 47.93843 27.41946 1.000 37.88537 177 GLY B O 1
ATOM 6957 N N . GLY B 1 178 ? -6.09961 49.76961 28.48208 1.000 32.96635 178 GLY B N 1
ATOM 6958 C CA . GLY B 1 178 ? -5.72053 50.67127 27.41456 1.000 28.31287 178 GLY B CA 1
ATOM 6959 C C . GLY B 1 178 ? -4.22802 50.91063 27.31560 1.000 24.00019 178 GLY B C 1
ATOM 6960 O O . GLY B 1 178 ? -3.42487 50.16098 27.88345 1.000 23.12416 178 GLY B O 1
ATOM 6964 N N . ARG B 1 179 ? -3.84574 51.97579 26.60887 1.000 22.16220 179 ARG B N 1
ATOM 6965 C CA . ARG B 1 179 ? -2.42961 52.25173 26.40349 1.000 20.66190 179 ARG B CA 1
ATOM 6966 C C . ARG B 1 179 ? -1.71924 52.61606 27.70152 1.000 16.15259 179 ARG B C 1
ATOM 6967 O O . ARG B 1 179 ? -0.57126 52.21232 27.90513 1.000 15.14256 179 ARG B O 1
ATOM 6988 N N . VAL B 1 180 ? -2.34311 53.40888 28.57732 1.000 14.76833 180 VAL B N 1
ATOM 6989 C CA . VAL B 1 180 ? -1.65605 53.73095 29.82616 1.000 14.04773 180 VAL B CA 1
ATOM 6990 C C . VAL B 1 180 ? -1.48679 52.47248 30.66504 1.000 12.68328 180 VAL B C 1
ATOM 6991 O O . VAL B 1 180 ? -0.43914 52.25091 31.27395 1.000 12.61663 180 VAL B O 1
ATOM 7004 N N . THR B 1 181 ? -2.49207 51.60358 30.67165 1.000 13.03829 181 THR B N 1
ATOM 7005 C CA . THR B 1 181 ? -2.38923 50.38044 31.45776 1.000 12.75511 181 THR B CA 1
ATOM 7006 C C . THR B 1 181 ? -1.27707 49.47997 30.92672 1.000 12.43929 181 THR B C 1
ATOM 7007 O O . THR B 1 181 ? -0.46758 48.95388 31.69763 1.000 12.50750 181 THR B O 1
ATOM 7018 N N . GLU B 1 182 ? -1.23287 49.26647 29.60634 1.000 13.37148 182 GLU B N 1
ATOM 7019 C CA . GLU B 1 182 ? -0.32014 48.26296 29.06926 1.000 13.72098 182 GLU B CA 1
ATOM 7020 C C . GLU B 1 182 ? 1.08588 48.79635 28.84325 1.000 12.69211 182 GLU B C 1
ATOM 7021 O O . GLU B 1 182 ? 2.04455 48.01779 28.87374 1.000 13.68564 182 GLU B O 1
ATOM 7033 N N . LEU B 1 183 ? 1.24321 50.10050 28.61568 1.000 12.21347 183 LEU B N 1
ATOM 7034 C CA . LEU B 1 183 ? 2.56855 50.65403 28.38848 1.000 12.00510 183 LEU B CA 1
ATOM 7035 C C . LEU B 1 183 ? 3.17444 51.28385 29.62987 1.000 11.52305 183 LEU B C 1
ATOM 7036 O O . LEU B 1 183 ? 4.40150 51.40250 29.69697 1.000 12.21298 183 LEU B O 1
ATOM 7052 N N . VAL B 1 184 ? 2.35921 51.72738 30.58865 1.000 11.01824 184 VAL B N 1
ATOM 7053 C CA . VAL B 1 184 ? 2.85094 52.45183 31.75488 1.000 10.55502 184 VAL B CA 1
ATOM 7054 C C . VAL B 1 184 ? 2.64598 51.64767 33.03775 1.000 10.30533 184 VAL B C 1
ATOM 7055 O O . VAL B 1 184 ? 3.60982 51.24209 33.68602 1.000 10.54137 184 VAL B O 1
ATOM 7068 N N . ALA B 1 185 ? 1.39168 51.40127 33.41509 1.000 10.80914 185 ALA B N 1
ATOM 7069 C CA . ALA B 1 185 ? 1.13653 50.80822 34.72390 1.000 11.15755 185 ALA B CA 1
ATOM 7070 C C . ALA B 1 185 ? 1.69215 49.38936 34.84410 1.000 11.04919 185 ALA B C 1
ATOM 7071 O O . ALA B 1 185 ? 2.41234 49.07397 35.79692 1.000 11.38326 185 ALA B O 1
ATOM 7078 N N A ARG B 1 186 ? 1.32570 48.49571 33.92012 0.550 10.99950 186 ARG B N 1
ATOM 7079 N N B ARG B 1 186 ? 1.39048 48.53404 33.88746 0.450 11.48284 186 ARG B N 1
ATOM 7080 C CA A ARG B 1 186 ? 1.79238 47.11426 34.04748 0.550 11.48077 186 ARG B CA 1
ATOM 7081 C CA B ARG B 1 186 ? 1.77565 47.13492 34.02564 0.450 12.11787 186 ARG B CA 1
ATOM 7082 C C A ARG B 1 186 ? 3.30534 47.01305 33.96233 0.550 10.96500 186 ARG B C 1
ATOM 7083 C C B ARG B 1 186 ? 3.28937 46.93730 33.90101 0.450 11.52621 186 ARG B C 1
ATOM 7084 O O A ARG B 1 186 ? 3.90496 46.34851 34.82590 0.550 10.99721 186 ARG B O 1
ATOM 7085 O O B ARG B 1 186 ? 3.85924 46.14207 34.65964 0.450 11.84756 186 ARG B O 1
ATOM 7126 N N . PRO B 1 187 ? 3.98291 47.63539 32.98968 1.000 11.11365 187 PRO B N 1
ATOM 7127 C CA . PRO B 1 187 ? 5.45721 47.53221 32.97002 1.000 11.26746 187 PRO B CA 1
ATOM 7128 C C . PRO B 1 187 ? 6.12108 48.12046 34.21177 1.000 10.67992 187 PRO B C 1
ATOM 7129 O O . PRO B 1 187 ? 7.12490 47.58527 34.69458 1.000 11.09472 187 PRO B O 1
ATOM 7140 N N . LEU B 1 188 ? 5.59323 49.21929 34.75476 1.000 9.94100 188 LEU B N 1
ATOM 7141 C CA . LEU B 1 188 ? 6.18027 49.77896 35.97142 1.000 10.00212 188 LEU B CA 1
ATOM 7142 C C . LEU B 1 188 ? 5.96745 48.84822 37.15794 1.000 9.74024 188 LEU B C 1
ATOM 7143 O O . LEU B 1 188 ? 6.85907 48.68914 38.00358 1.000 10.53532 188 LEU B O 1
ATOM 7159 N N . LEU B 1 189 ? 4.78896 48.23517 37.25247 1.000 10.08391 189 LEU B N 1
ATOM 7160 C CA . LEU B 1 189 ? 4.57356 47.25682 38.31176 1.000 10.06479 189 LEU B CA 1
ATOM 7161 C C . LEU B 1 189 ? 5.48935 46.04897 38.13554 1.000 10.36981 189 LEU B C 1
ATOM 7162 O O . LEU B 1 189 ? 6.01096 45.52107 39.11797 1.000 10.74682 189 LEU B O 1
ATOM 7178 N N . ALA B 1 190 ? 5.72332 45.61379 36.89460 1.000 10.87488 190 ALA B N 1
ATOM 7179 C CA . ALA B 1 190 ? 6.66745 44.52224 36.68222 1.000 11.61274 190 ALA B CA 1
ATOM 7180 C C . ALA B 1 190 ? 8.02559 44.85679 37.28727 1.000 12.20503 190 ALA B C 1
ATOM 7181 O O . ALA B 1 190 ? 8.67893 43.99597 37.89554 1.000 14.35188 190 ALA B O 1
ATOM 7188 N N . ALA B 1 191 ? 8.46212 46.10897 37.12496 1.000 11.40091 191 ALA B N 1
ATOM 7189 C CA . ALA B 1 191 ? 9.75959 46.54521 37.62308 1.000 12.65380 191 ALA B CA 1
ATOM 7190 C C . ALA B 1 191 ? 9.78606 46.69968 39.14258 1.000 12.67739 191 ALA B C 1
ATOM 7191 O O . ALA B 1 191 ? 10.80069 46.36905 39.77475 1.000 15.43581 191 ALA B O 1
ATOM 7198 N N . LEU B 1 192 ? 8.70052 47.21292 39.75608 1.000 10.89560 192 LEU B N 1
ATOM 7199 C CA . LEU B 1 192 ? 8.74209 47.70809 41.13317 1.000 11.18634 192 LEU B CA 1
ATOM 7200 C C . LEU B 1 192 ? 7.80683 47.01486 42.12220 1.000 10.98926 192 LEU B C 1
ATOM 7201 O O . LEU B 1 192 ? 7.98406 47.19477 43.34005 1.000 12.10342 192 LEU B O 1
ATOM 7217 N N . ARG B 1 193 ? 6.78795 46.30008 41.65502 1.000 10.15997 193 ARG B N 1
ATOM 7218 C CA . ARG B 1 193 ? 5.93290 45.47232 42.51566 1.000 10.31364 193 ARG B CA 1
ATOM 7219 C C . ARG B 1 193 ? 5.51865 44.26127 41.70263 1.000 9.68232 193 ARG B C 1
ATOM 7220 O O . ARG B 1 193 ? 4.35737 44.13438 41.30253 1.000 10.72351 193 ARG B O 1
ATOM 7241 N N . PRO B 1 194 ? 6.45509 43.36394 41.40390 1.000 10.01168 194 PRO B N 1
ATOM 7242 C CA . PRO B 1 194 ? 6.21563 42.41587 40.30627 1.000 11.64997 194 PRO B CA 1
ATOM 7243 C C . PRO B 1 194 ? 4.99266 41.52908 40.46572 1.000 11.53382 194 PRO B C 1
ATOM 7244 O O . PRO B 1 194 ? 4.37529 41.18471 39.44960 1.000 12.95397 194 PRO B O 1
ATOM 7255 N N . GLU B 1 195 ? 4.60410 41.13473 41.67819 1.000 10.67754 195 GLU B N 1
ATOM 7256 C CA . GLU B 1 195 ? 3.42121 40.28785 41.79581 1.000 11.28522 195 GLU B CA 1
ATOM 7257 C C . GLU B 1 195 ? 2.17139 40.97170 41.26278 1.000 11.33008 195 GLU B C 1
ATOM 7258 O O . GLU B 1 195 ? 1.24019 40.28973 40.82373 1.000 12.71447 195 GLU B O 1
ATOM 7270 N N . LEU B 1 196 ? 2.10848 42.30180 41.32339 1.000 10.71484 196 LEU B N 1
ATOM 7271 C CA . LEU B 1 196 ? 0.88840 43.01141 40.96345 1.000 10.61421 196 LEU B CA 1
ATOM 7272 C C . LEU B 1 196 ? 0.61362 43.05482 39.47349 1.000 11.24021 196 LEU B C 1
ATOM 7273 O O . LEU B 1 196 ? -0.44466 43.55927 39.07280 1.000 11.65998 196 LEU B O 1
ATOM 7289 N N . THR B 1 197 ? 1.49622 42.53765 38.62841 1.000 11.09710 197 THR B N 1
ATOM 7290 C CA . THR B 1 197 ? 1.12763 42.44765 37.22294 1.000 11.92055 197 THR B CA 1
ATOM 7291 C C . THR B 1 197 ? -0.01999 41.46598 36.99035 1.000 12.83669 197 THR B C 1
ATOM 7292 O O . THR B 1 197 ? -0.55957 41.42947 35.88378 1.000 14.39249 197 THR B O 1
ATOM 7303 N N . CYS B 1 198 ? -0.40130 40.66315 37.99491 1.000 12.63567 198 CYS B N 1
ATOM 7304 C CA . CYS B 1 198 ? -1.55012 39.76874 37.88035 1.000 13.15530 198 CYS B CA 1
ATOM 7305 C C . CYS B 1 198 ? -2.86945 40.52494 37.78184 1.000 11.53070 198 CYS B C 1
ATOM 7306 O O . CYS B 1 198 ? -3.87315 39.94767 37.35718 1.000 12.55890 198 CYS B O 1
ATOM 7314 N N . VAL B 1 199 ? -2.90763 41.77660 38.22859 1.000 10.76739 199 VAL B N 1
ATOM 7315 C CA . VAL B 1 199 ? -4.13090 42.57481 38.19420 1.000 10.73673 199 VAL B CA 1
ATOM 7316 C C . VAL B 1 199 ? -4.32276 43.07736 36.76705 1.000 10.57908 199 VAL B C 1
ATOM 7317 O O . VAL B 1 199 ? -3.47020 43.78116 36.21511 1.000 11.48609 199 VAL B O 1
ATOM 7330 N N . LEU B 1 200 ? -5.45072 42.72708 36.15916 1.000 10.48391 200 LEU B N 1
ATOM 7331 C CA . LEU B 1 200 ? -5.61566 43.00240 34.73145 1.000 11.49427 200 LEU B CA 1
ATOM 7332 C C . LEU B 1 200 ? -5.71572 44.49102 34.44318 1.000 11.64073 200 LEU B C 1
ATOM 7333 O O . LEU B 1 200 ? -5.11859 44.98335 33.47468 1.000 13.17956 200 LEU B O 1
ATOM 7349 N N . GLN B 1 201 ? -6.49917 45.21159 35.23119 1.000 10.64967 201 GLN B N 1
ATOM 7350 C CA . GLN B 1 201 ? -6.80649 46.61807 34.96308 1.000 10.67225 201 GLN B CA 1
ATOM 7351 C C . GLN B 1 201 ? -6.56676 47.42809 36.23175 1.000 9.69722 201 GLN B C 1
ATOM 7352 O O . GLN B 1 201 ? -7.50918 47.88672 36.89855 1.000 10.54300 201 GLN B O 1
ATOM 7366 N N . PRO B 1 202 ? -5.29042 47.62629 36.59531 1.000 9.86443 202 PRO B N 1
ATOM 7367 C CA . PRO B 1 202 ? -4.97420 48.30747 37.86495 1.000 10.34527 202 PRO B CA 1
ATOM 7368 C C . PRO B 1 202 ? -5.49266 49.73339 37.96091 1.000 9.85207 202 PRO B C 1
ATOM 7369 O O . PRO B 1 202 ? -5.69346 50.22215 39.07639 1.000 11.13403 202 PRO B O 1
ATOM 7380 N N . LEU B 1 203 ? -5.69713 50.40807 36.83965 1.000 10.03514 203 LEU B N 1
ATOM 7381 C CA . LEU B 1 203 ? -6.12687 51.79904 36.82441 1.000 10.57273 203 LEU B CA 1
ATOM 7382 C C . LEU B 1 203 ? -7.64154 51.94254 36.77850 1.000 10.89566 203 LEU B C 1
ATOM 7383 O O . LEU B 1 203 ? -8.13685 53.06684 36.73603 1.000 11.83034 203 LEU B O 1
ATOM 7399 N N . GLY B 1 204 ? -8.38366 50.83836 36.80211 1.000 10.30600 204 GLY B N 1
ATOM 7400 C CA . GLY B 1 204 ? -9.82895 50.91204 36.66808 1.000 10.90294 204 GLY B CA 1
ATOM 7401 C C . GLY B 1 204 ? -10.48791 51.71389 37.77741 1.000 10.07015 204 GLY B C 1
ATOM 7402 O O . GLY B 1 204 ? -10.05778 51.70704 38.93768 1.000 10.64216 204 GLY B O 1
ATOM 7406 N N . GLY B 1 205 ? -11.57320 52.39642 37.40741 1.000 10.22524 205 GLY B N 1
ATOM 7407 C CA . GLY B 1 205 ? -12.33940 53.22582 38.31149 1.000 10.55266 205 GLY B CA 1
ATOM 7408 C C . GLY B 1 205 ? -13.47101 52.55374 39.04100 1.000 10.25882 205 GLY B C 1
ATOM 7409 O O . GLY B 1 205 ? -14.09771 53.18372 39.89792 1.000 11.10284 205 GLY B O 1
ATOM 7413 N N . GLU B 1 206 ? -13.76176 51.28598 38.73344 1.000 9.74430 206 GLU B N 1
ATOM 7414 C CA . GLU B 1 206 ? -14.80054 50.52491 39.42269 1.000 9.74711 206 GLU B CA 1
ATOM 7415 C C . GLU B 1 206 ? -14.12353 49.55219 40.38204 1.000 9.47498 206 GLU B C 1
ATOM 7416 O O . GLU B 1 206 ? -13.43547 48.61684 39.95298 1.000 9.70741 206 GLU B O 1
ATOM 7428 N N . TYR B 1 207 ? -14.27948 49.80050 41.67564 1.000 9.10130 207 TYR B N 1
ATOM 7429 C CA . TYR B 1 207 ? -13.64268 48.95620 42.67571 1.000 9.27029 207 TYR B CA 1
ATOM 7430 C C . TYR B 1 207 ? -14.32663 49.17542 44.01240 1.000 9.24022 207 TYR B C 1
ATOM 7431 O O . TYR B 1 207 ? -14.99608 50.18350 44.22740 1.000 10.71821 207 TYR B O 1
ATOM 7449 N N . ALA B 1 208 ? -14.17499 48.20499 44.90696 1.000 9.96569 208 ALA B N 1
ATOM 7450 C CA . ALA B 1 208 ? -14.76961 48.26652 46.23051 1.000 9.61499 208 ALA B CA 1
ATOM 7451 C C . ALA B 1 208 ? -13.71369 47.94476 47.27358 1.000 9.41449 208 ALA B C 1
ATOM 7452 O O . ALA B 1 208 ? -12.83203 47.10951 47.05132 1.000 10.13530 208 ALA B O 1
ATOM 7459 N N . GLY B 1 209 ? -13.83013 48.58236 48.43601 1.000 9.30095 209 GLY B N 1
ATOM 7460 C CA . GLY B 1 209 ? -12.89945 48.33671 49.51338 1.000 9.81605 209 GLY B CA 1
ATOM 7461 C C . GLY B 1 209 ? -13.60664 48.30304 50.85348 1.000 9.71822 209 GLY B C 1
ATOM 7462 O O . GLY B 1 209 ? -14.68807 48.86576 51.02511 1.000 10.21153 209 GLY B O 1
ATOM 7466 N N . THR B 1 210 ? -12.95745 47.66269 51.81701 1.000 9.60058 210 THR B N 1
ATOM 7467 C CA . THR B 1 210 ? -13.45730 47.72494 53.17695 1.000 10.01552 210 THR B CA 1
ATOM 7468 C C . THR B 1 210 ? -13.14463 49.07900 53.81095 1.000 9.94036 210 THR B C 1
ATOM 7469 O O . THR B 1 210 ? -12.16670 49.75374 53.47093 1.000 10.09037 210 THR B O 1
ATOM 7480 N N . ARG B 1 211 ? -14.00682 49.46680 54.74188 1.000 10.50896 211 ARG B N 1
ATOM 7481 C CA . ARG B 1 211 ? -13.76518 50.65198 55.54151 1.000 10.74127 211 ARG B CA 1
ATOM 7482 C C . ARG B 1 211 ? -12.44723 50.53557 56.29431 1.000 11.11828 211 ARG B C 1
ATOM 7483 O O . ARG B 1 211 ? -11.69217 51.50727 56.38664 1.000 11.77478 211 ARG B O 1
ATOM 7504 N N . GLU B 1 212 ? -12.14901 49.34249 56.82402 1.000 11.53460 212 GLU B N 1
ATOM 7505 C CA . GLU B 1 212 ? -10.90015 49.11194 57.54464 1.000 13.26070 212 GLU B CA 1
ATOM 7506 C C . GLU B 1 212 ? -9.69577 49.52153 56.70840 1.000 12.18286 212 GLU B C 1
ATOM 7507 O O . GLU B 1 212 ? -8.77730 50.19215 57.19214 1.000 13.76803 212 GLU B O 1
ATOM 7519 N N . LEU B 1 213 ? -9.65958 49.08084 55.46474 1.000 11.47680 213 LEU B N 1
ATOM 7520 C CA . LEU B 1 213 ? -8.57748 49.47042 54.57633 1.000 10.63320 213 LEU B CA 1
ATOM 7521 C C . LEU B 1 213 ? -8.63733 50.96726 54.25734 1.000 9.68815 213 LEU B C 1
ATOM 7522 O O . LEU B 1 213 ? -7.66263 51.71027 54.44178 1.000 10.07048 213 LEU B O 1
ATOM 7538 N N . LEU B 1 214 ? -9.76768 51.42318 53.72641 1.000 9.51456 214 LEU B N 1
ATOM 7539 C CA . LEU B 1 214 ? -9.79157 52.73165 53.08521 1.000 9.37205 214 LEU B CA 1
ATOM 7540 C C . LEU B 1 214 ? -9.60361 53.87010 54.07588 1.000 9.35666 214 LEU B C 1
ATOM 7541 O O . LEU B 1 214 ? -9.02048 54.89719 53.71855 1.000 9.75981 214 LEU B O 1
ATOM 7557 N N . MET B 1 215 ? -10.07217 53.71041 55.31852 1.000 10.17521 215 MET B N 1
ATOM 7558 C CA A MET B 1 215 ? -9.94044 54.75695 56.32275 0.530 10.99663 215 MET B CA 1
ATOM 7559 C CA B MET B 1 215 ? -9.92251 54.76756 56.31859 0.470 11.58966 215 MET B CA 1
ATOM 7560 C C . MET B 1 215 ? -8.50273 54.89783 56.82018 1.000 11.30127 215 MET B C 1
ATOM 7561 O O . MET B 1 215 ? -8.17683 55.89949 57.46222 1.000 12.54459 215 MET B O 1
ATOM 7586 N N . SER B 1 216 ? -7.64786 53.91200 56.55195 1.000 10.44956 216 SER B N 1
ATOM 7587 C CA . SER B 1 216 ? -6.33738 53.82365 57.18019 1.000 10.75332 216 SER B CA 1
ATOM 7588 C C . SER B 1 216 ? -5.17978 54.10599 56.24254 1.000 10.52029 216 SER B C 1
ATOM 7589 O O . SER B 1 216 ? -4.03415 54.10096 56.70000 1.000 11.81067 216 SER B O 1
ATOM 7597 N N . VAL B 1 217 ? -5.43957 54.33849 54.95741 1.000 10.30774 217 VAL B N 1
ATOM 7598 C CA . VAL B 1 217 ? -4.36927 54.57210 53.98635 1.000 10.50299 217 VAL B CA 1
ATOM 7599 C C . VAL B 1 217 ? -4.39023 56.01556 53.50407 1.000 10.17495 217 VAL B C 1
ATOM 7600 O O . VAL B 1 217 ? -5.45948 56.63402 53.38462 1.000 10.10143 217 VAL B O 1
ATOM 7613 N N . PRO B 1 218 ? -3.23100 56.57448 53.16732 1.000 10.68348 218 PRO B N 1
ATOM 7614 C CA . PRO B 1 218 ? -3.22843 57.86497 52.47757 1.000 10.97740 218 PRO B CA 1
ATOM 7615 C C . PRO B 1 218 ? -3.87389 57.69921 51.11482 1.000 10.64205 218 PRO B C 1
ATOM 7616 O O . PRO B 1 218 ? -3.93925 56.60012 50.57115 1.000 11.90174 218 PRO B O 1
ATOM 7627 N N . PHE B 1 219 ? -4.37215 58.80080 50.56311 1.000 9.83323 219 PHE B N 1
ATOM 7628 C CA . PHE B 1 219 ? -4.94854 58.81807 49.22079 1.000 9.66473 219 PHE B CA 1
ATOM 7629 C C . PHE B 1 219 ? -4.09567 59.69334 48.31458 1.000 9.96743 219 PHE B C 1
ATOM 7630 O O . PHE B 1 219 ? -3.87655 60.88455 48.59801 1.000 11.03888 219 PHE B O 1
ATOM 7647 N N . ALA B 1 220 ? -3.63260 59.10979 47.22559 1.000 9.63972 220 ALA B N 1
ATOM 7648 C CA . ALA B 1 220 ? -2.86967 59.84686 46.24569 1.000 10.70788 220 ALA B CA 1
ATOM 7649 C C . ALA B 1 220 ? -3.77597 60.81518 45.49203 1.000 11.39961 220 ALA B C 1
ATOM 7650 O O . ALA B 1 220 ? -4.98676 60.58986 45.36751 1.000 12.18181 220 ALA B O 1
ATOM 7657 N N . PRO B 1 221 ? -3.20578 61.89338 44.97049 1.000 12.54341 221 PRO B N 1
ATOM 7658 C CA . PRO B 1 221 ? -4.00004 62.90411 44.27280 1.000 14.05491 221 PRO B CA 1
ATOM 7659 C C . PRO B 1 221 ? -4.30447 62.52718 42.82818 1.000 14.04809 221 PRO B C 1
ATOM 7660 O O . PRO B 1 221 ? -3.61250 61.73217 42.18491 1.000 14.16140 221 PRO B O 1
ATOM 7671 N N . GLY B 1 222 ? -5.37138 63.13377 42.32073 1.000 15.48763 222 GLY B N 1
ATOM 7672 C CA . GLY B 1 222 ? -5.63255 63.12084 40.89462 1.000 15.27586 222 GLY B CA 1
ATOM 7673 C C . GLY B 1 222 ? -5.75892 61.72545 40.33083 1.000 13.80662 222 GLY B C 1
ATOM 7674 O O . GLY B 1 222 ? -6.44239 60.86195 40.88685 1.000 15.31441 222 GLY B O 1
ATOM 7678 N N . TYR B 1 223 ? -5.10470 61.51662 39.17958 1.000 12.11088 223 TYR B N 1
ATOM 7679 C CA . TYR B 1 223 ? -5.11352 60.25553 38.45561 1.000 12.05856 223 TYR B CA 1
ATOM 7680 C C . TYR B 1 223 ? -4.25985 59.18675 39.11268 1.000 11.23855 223 TYR B C 1
ATOM 7681 O O . TYR B 1 223 ? -4.18476 58.07200 38.59338 1.000 13.96071 223 TYR B O 1
ATOM 7699 N N . GLY B 1 224 ? -3.60098 59.49065 40.22059 1.000 10.08798 224 GLY B N 1
ATOM 7700 C CA . GLY B 1 224 ? -2.84109 58.48356 40.92621 1.000 10.11368 224 GLY B CA 1
ATOM 7701 C C . GLY B 1 224 ? -3.61952 57.65876 41.91762 1.000 9.56954 224 GLY B C 1
ATOM 7702 O O . GLY B 1 224 ? -3.07237 56.69697 42.46442 1.000 10.08514 224 GLY B O 1
ATOM 7706 N N . VAL B 1 225 ? -4.87502 58.00928 42.19321 1.000 9.41981 225 VAL B N 1
ATOM 7707 C CA . VAL B 1 225 ? -5.55452 57.41759 43.34231 1.000 9.37290 225 VAL B CA 1
ATOM 7708 C C . VAL B 1 225 ? -5.67145 55.90195 43.21545 1.000 8.63226 225 VAL B C 1
ATOM 7709 O O . VAL B 1 225 ? -5.45582 55.17952 44.19931 1.000 9.45746 225 VAL B O 1
ATOM 7722 N N . GLU B 1 226 ? -6.03417 55.38708 42.03761 1.000 9.13340 226 GLU B N 1
ATOM 7723 C CA A GLU B 1 226 ? -6.27113 53.94954 41.90517 0.460 9.70281 226 GLU B CA 1
ATOM 7724 C CA B GLU B 1 226 ? -6.27774 53.95215 41.91095 0.540 9.82999 226 GLU B CA 1
ATOM 7725 C C . GLU B 1 226 ? -5.00176 53.15322 42.15441 1.000 9.87822 226 GLU B C 1
ATOM 7726 O O . GLU B 1 226 ? -5.01276 52.15041 42.88293 1.000 10.60184 226 GLU B O 1
ATOM 7749 N N . ILE B 1 227 ? -3.90445 53.53937 41.50160 1.000 10.20360 227 ILE B N 1
ATOM 7750 C CA A ILE B 1 227 ? -2.66801 52.77645 41.63430 0.360 10.75891 227 ILE B CA 1
ATOM 7751 C CA B ILE B 1 227 ? -2.67922 52.75816 41.64211 0.640 11.19703 227 ILE B CA 1
ATOM 7752 C C . ILE B 1 227 ? -2.10511 52.90958 43.04025 1.000 10.10646 227 ILE B C 1
ATOM 7753 O O . ILE B 1 227 ? -1.52155 51.95984 43.57888 1.000 10.36482 227 ILE B O 1
ATOM 7783 N N . GLY B 1 228 ? -2.27317 54.08309 43.65633 1.000 9.87771 228 GLY B N 1
ATOM 7784 C CA . GLY B 1 228 ? -1.81545 54.25287 45.02044 1.000 9.19950 228 GLY B CA 1
ATOM 7785 C C . GLY B 1 228 ? -2.52546 53.31658 45.98072 1.000 8.62893 228 GLY B C 1
ATOM 7786 O O . GLY B 1 228 ? -1.89030 52.68543 46.83210 1.000 9.01008 228 GLY B O 1
ATOM 7790 N N . LEU B 1 229 ? -3.84764 53.19972 45.84239 1.000 8.42189 229 LEU B N 1
ATOM 7791 C CA . LEU B 1 229 ? -4.61372 52.29388 46.69319 1.000 8.37894 229 LEU B CA 1
ATOM 7792 C C . LEU B 1 229 ? -4.20720 50.85056 46.45256 1.000 8.15261 229 LEU B C 1
ATOM 7793 O O . LEU B 1 229 ? -4.09895 50.05849 47.38984 1.000 8.40106 229 LEU B O 1
ATOM 7809 N N . LEU B 1 230 ? -4.00878 50.47326 45.19932 1.000 8.78502 230 LEU B N 1
ATOM 7810 C CA . LEU B 1 230 ? -3.62619 49.10031 44.89704 1.000 8.71071 230 LEU B CA 1
ATOM 7811 C C . LEU B 1 230 ? -2.29516 48.75136 45.54690 1.000 8.40780 230 LEU B C 1
ATOM 7812 O O . LEU B 1 230 ? -2.14675 47.69020 46.16965 1.000 8.78991 230 LEU B O 1
ATOM 7828 N N . VAL B 1 231 ? -1.30212 49.62068 45.38746 1.000 8.66215 231 VAL B N 1
ATOM 7829 C CA . VAL B 1 231 ? 0.02111 49.35018 45.93051 1.000 8.71751 231 VAL B CA 1
ATOM 7830 C C . VAL B 1 231 ? 0.00570 49.35381 47.45707 1.000 8.61616 231 VAL B C 1
ATOM 7831 O O . VAL B 1 231 ? 0.63250 48.49927 48.09522 1.000 9.31204 231 VAL B O 1
ATOM 7844 N N . ASP B 1 232 ? -0.68552 50.31491 48.07048 1.000 8.51254 232 ASP B N 1
ATOM 7845 C CA . ASP B 1 232 ? -0.73203 50.34361 49.52966 1.000 8.95793 232 ASP B CA 1
ATOM 7846 C C . ASP B 1 232 ? -1.44476 49.11102 50.07737 1.000 8.38821 232 ASP B C 1
ATOM 7847 O O . ASP B 1 232 ? -1.04239 48.56574 51.11400 1.000 9.21123 232 ASP B O 1
ATOM 7856 N N . THR B 1 233 ? -2.51225 48.65984 49.41025 1.000 8.42521 233 THR B N 1
ATOM 7857 C CA . THR B 1 233 ? -3.20650 47.45819 49.86396 1.000 8.20143 233 THR B CA 1
ATOM 7858 C C . THR B 1 233 ? -2.29100 46.25273 49.76533 1.000 8.30748 233 THR B C 1
ATOM 7859 O O . THR B 1 233 ? -2.20765 45.43549 50.69153 1.000 8.84464 233 THR B O 1
ATOM 7870 N N . TYR B 1 234 ? -1.59868 46.12580 48.63444 1.000 8.10882 234 TYR B N 1
ATOM 7871 C CA . TYR B 1 234 ? -0.65804 45.03021 48.44846 1.000 8.55111 234 TYR B CA 1
ATOM 7872 C C . TYR B 1 234 ? 0.39223 45.02033 49.55436 1.000 8.59599 234 TYR B C 1
ATOM 7873 O O . TYR B 1 234 ? 0.65086 43.98534 50.18019 1.000 9.31509 234 TYR B O 1
ATOM 7891 N N . ASP B 1 235 ? 1.04070 46.16334 49.78101 1.000 8.67415 235 ASP B N 1
ATOM 7892 C CA . ASP B 1 235 ? 2.11506 46.19835 50.76188 1.000 9.15825 235 ASP B CA 1
ATOM 7893 C C . ASP B 1 235 ? 1.58806 45.85782 52.15768 1.000 9.10510 235 ASP B C 1
ATOM 7894 O O . ASP B 1 235 ? 2.15009 45.01138 52.87522 1.000 10.14834 235 ASP B O 1
ATOM 7903 N N . ARG B 1 236 ? 0.50400 46.51654 52.56647 1.000 9.50337 236 ARG B N 1
ATOM 7904 C CA . ARG B 1 236 ? 0.04365 46.42450 53.94841 1.000 10.16668 236 ARG B CA 1
ATOM 7905 C C . ARG B 1 236 ? -0.72483 45.14150 54.23468 1.000 10.54996 236 ARG B C 1
ATOM 7906 O O . ARG B 1 236 ? -0.54808 44.54768 55.30199 1.000 11.81440 236 ARG B O 1
ATOM 7927 N N . LEU B 1 237 ? -1.58938 44.71253 53.31719 1.000 10.29235 237 LEU B N 1
ATOM 7928 C CA . LEU B 1 237 ? -2.49300 43.60009 53.57435 1.000 10.56257 237 LEU B CA 1
ATOM 7929 C C . LEU B 1 237 ? -2.19518 42.36492 52.74062 1.000 10.34510 237 LEU B C 1
ATOM 7930 O O . LEU B 1 237 ? -2.63849 41.27701 53.12300 1.000 12.08582 237 LEU B O 1
ATOM 7946 N N . GLY B 1 238 ? -1.47934 42.50145 51.62970 1.000 10.18284 238 GLY B N 1
ATOM 7947 C CA . GLY B 1 238 ? -0.99810 41.37630 50.85892 1.000 10.27143 238 GLY B CA 1
ATOM 7948 C C . GLY B 1 238 ? -1.82970 41.07164 49.61689 1.000 9.49631 238 GLY B C 1
ATOM 7949 O O . GLY B 1 238 ? -2.93980 41.56930 49.40763 1.000 10.02425 238 GLY B O 1
ATOM 7953 N N . LEU B 1 239 ? -1.25074 40.21696 48.78121 1.000 9.67114 239 LEU B N 1
ATOM 7954 C CA . LEU B 1 239 ? -1.85451 39.88511 47.49985 1.000 10.42811 239 LEU B CA 1
ATOM 7955 C C . LEU B 1 239 ? -3.22747 39.25750 47.67466 1.000 10.51867 239 LEU B C 1
ATOM 7956 O O . LEU B 1 239 ? -4.15422 39.54198 46.90851 1.000 11.06655 239 LEU B O 1
ATOM 7972 N N . ASP B 1 240 ? -3.37849 38.39529 48.67062 1.000 10.76168 240 ASP B N 1
ATOM 7973 C CA . ASP B 1 240 ? -4.63976 37.70067 48.83545 1.000 12.58158 240 ASP B CA 1
ATOM 7974 C C . ASP B 1 240 ? -5.74415 38.58930 49.37508 1.000 11.10986 240 ASP B C 1
ATOM 7975 O O . ASP B 1 240 ? -6.90645 38.16597 49.37870 1.000 12.24337 240 ASP B O 1
ATOM 7984 N N . ALA B 1 241 ? -5.41704 39.80713 49.79170 1.000 10.28211 241 ALA B N 1
ATOM 7985 C CA . ALA B 1 241 ? -6.42185 40.78734 50.16176 1.000 10.39456 241 ALA B CA 1
ATOM 7986 C C . ALA B 1 241 ? -6.97531 41.53172 48.95141 1.000 9.74202 241 ALA B C 1
ATOM 7987 O O . ALA B 1 241 ? -7.88577 42.34915 49.11704 1.000 10.69781 241 ALA B O 1
ATOM 7994 N N . ILE B 1 242 ? -6.45798 41.27233 47.75418 1.000 9.61029 242 ILE B N 1
ATOM 7995 C CA . ILE B 1 242 ? -6.91068 41.90826 46.52418 1.000 9.77861 242 ILE B CA 1
ATOM 7996 C C . ILE B 1 242 ? -7.59579 40.85313 45.66763 1.000 9.34360 242 ILE B C 1
ATOM 7997 O O . ILE B 1 242 ? -7.08653 39.73970 45.53391 1.000 10.44359 242 ILE B O 1
ATOM 8013 N N . ALA B 1 243 ? -8.73594 41.20633 45.07596 1.000 9.20350 243 ALA B N 1
ATOM 8014 C CA . ALA B 1 243 ? -9.43530 40.33775 44.14698 1.000 9.22317 243 ALA B CA 1
ATOM 8015 C C . ALA B 1 243 ? -9.81871 41.13695 42.90706 1.000 8.99278 243 ALA B C 1
ATOM 8016 O O . ALA B 1 243 ? -9.74640 42.37076 42.89233 1.000 9.06731 243 ALA B O 1
ATOM 8023 N N . GLN B 1 244 ? -10.23478 40.44540 41.86047 1.000 8.96616 244 GLN B N 1
ATOM 8024 C CA . GLN B 1 244 ? -10.72654 41.11779 40.66645 1.000 9.42238 244 GLN B CA 1
ATOM 8025 C C . GLN B 1 244 ? -11.89388 40.33756 40.07644 1.000 9.50230 244 GLN B C 1
ATOM 8026 O O . GLN B 1 244 ? -11.95628 39.10396 40.17869 1.000 9.93773 244 GLN B O 1
ATOM 8040 N N A VAL B 1 245 ? -12.83247 41.07141 39.48706 0.640 9.24216 245 VAL B N 1
ATOM 8041 N N B VAL B 1 245 ? -12.79948 41.06228 39.42413 0.360 9.57251 245 VAL B N 1
ATOM 8042 C CA A VAL B 1 245 ? -14.04450 40.49407 38.90992 0.640 9.30703 245 VAL B CA 1
ATOM 8043 C CA B VAL B 1 245 ? -14.04840 40.49606 38.92190 0.360 9.75188 245 VAL B CA 1
ATOM 8044 C C A VAL B 1 245 ? -14.30678 41.11398 37.54159 0.640 9.92237 245 VAL B C 1
ATOM 8045 C C B VAL B 1 245 ? -14.38562 41.12559 37.57341 0.360 10.05401 245 VAL B C 1
ATOM 8046 O O A VAL B 1 245 ? -14.12113 42.32204 37.34766 0.640 10.86484 245 VAL B O 1
ATOM 8047 O O B VAL B 1 245 ? -14.31902 42.35110 37.42150 0.360 10.42990 245 VAL B O 1
ATOM 8072 N N . ASN B 1 246 ? -14.77857 40.29298 36.60464 1.000 10.10294 246 ASN B N 1
ATOM 8073 C CA . ASN B 1 246 ? -15.16654 40.77161 35.28347 1.000 11.06582 246 ASN B CA 1
ATOM 8074 C C . ASN B 1 246 ? -16.56229 41.37157 35.33933 1.000 11.34802 246 ASN B C 1
ATOM 8075 O O . ASN B 1 246 ? -17.52585 40.67965 35.68678 1.000 12.96752 246 ASN B O 1
ATOM 8087 N N . LEU B 1 247 ? -16.67176 42.64266 34.98429 1.000 12.08328 247 LEU B N 1
ATOM 8088 C CA . LEU B 1 247 ? -17.94075 43.35782 34.97687 1.000 12.85137 247 LEU B CA 1
ATOM 8089 C C . LEU B 1 247 ? -18.68018 43.23061 33.65998 1.000 15.14217 247 LEU B C 1
ATOM 8090 O O . LEU B 1 247 ? -19.84431 43.63026 33.58057 1.000 17.22655 247 LEU B O 1
ATOM 8106 N N . GLY B 1 248 ? -18.03740 42.68973 32.63864 1.000 15.34491 248 GLY B N 1
ATOM 8107 C CA . GLY B 1 248 ? -18.63931 42.50008 31.34202 1.000 16.76929 248 GLY B CA 1
ATOM 8108 C C . GLY B 1 248 ? -17.74732 43.02800 30.24831 1.000 16.77202 248 GLY B C 1
ATOM 8109 O O . GLY B 1 248 ? -16.69152 43.60487 30.48527 1.000 16.75791 248 GLY B O 1
ATOM 8113 N N . VAL B 1 249 ? -18.18061 42.81191 29.02267 1.000 19.60718 249 VAL B N 1
ATOM 8114 C CA . VAL B 1 249 ? -17.37114 43.21823 27.88625 1.000 22.50364 249 VAL B CA 1
ATOM 8115 C C . VAL B 1 249 ? -17.60625 44.69777 27.63638 1.000 24.78524 249 VAL B C 1
ATOM 8116 O O . VAL B 1 249 ? -18.75229 45.15200 27.54154 1.000 26.09036 249 VAL B O 1
ATOM 8129 N N . ARG B 1 250 ? -16.52142 45.45357 27.53246 1.000 26.28852 250 ARG B N 1
ATOM 8130 C CA . ARG B 1 250 ? -16.60643 46.87460 27.24642 1.000 28.87077 250 ARG B CA 1
ATOM 8131 C C . ARG B 1 250 ? -15.46470 47.25956 26.32149 1.000 30.67853 250 ARG B C 1
ATOM 8132 O O . ARG B 1 250 ? -14.32305 46.83160 26.52064 1.000 29.90581 250 ARG B O 1
ATOM 8136 N N . ALA B 1 251 ? -15.78638 48.05648 25.30484 1.000 33.70509 251 ALA B N 1
ATOM 8137 C CA . ALA B 1 251 ? -14.76519 48.55939 24.40124 1.000 36.65169 251 ALA B CA 1
ATOM 8138 C C . ALA B 1 251 ? -13.85713 49.54147 25.12866 1.000 39.56167 251 ALA B C 1
ATOM 8139 O O . ALA B 1 251 ? -14.25954 50.20433 26.08736 1.000 39.15762 251 ALA B O 1
ATOM 8146 N N . HIS B 1 252 ? -12.61523 49.62829 24.66395 1.000 43.11770 252 HIS B N 1
ATOM 8147 C CA . HIS B 1 252 ? -11.70500 50.63804 25.18226 1.000 46.37996 252 HIS B CA 1
ATOM 8148 C C . HIS B 1 252 ? -12.23713 52.02639 24.85616 1.000 48.17012 252 HIS B C 1
ATOM 8149 O O . HIS B 1 252 ? -12.60928 52.30954 23.71324 1.000 48.33460 252 HIS B O 1
ATOM 8163 N N . ARG B 1 253 ? -12.29379 52.88602 25.86880 1.000 49.59861 253 ARG B N 1
ATOM 8164 C CA . ARG B 1 253 ? -12.63322 54.28179 25.63750 1.000 50.97483 253 ARG B CA 1
ATOM 8165 C C . ARG B 1 253 ? -11.46732 54.97821 24.94930 1.000 51.97871 253 ARG B C 1
ATOM 8166 O O . ARG B 1 253 ? -10.30056 54.70880 25.24664 1.000 52.11903 253 ARG B O 1
ATOM 8170 N N . ASN B 1 254 ? -11.78423 55.87011 24.01674 1.000 52.71072 254 ASN B N 1
ATOM 8171 C CA . ASN B 1 254 ? -10.77470 56.60190 23.26386 1.000 53.34789 254 ASN B CA 1
ATOM 8172 C C . ASN B 1 254 ? -10.63049 57.99660 23.85919 1.000 51.65874 254 ASN B C 1
ATOM 8173 O O . ASN B 1 254 ? -11.58227 58.78501 23.84394 1.000 52.08463 254 ASN B O 1
ATOM 8184 N N . ARG B 1 255 ? -9.44257 58.29551 24.37926 1.000 49.33793 255 ARG B N 1
ATOM 8185 C CA . ARG B 1 255 ? -9.15488 59.57725 24.99646 1.000 47.12054 255 ARG B CA 1
ATOM 8186 C C . ARG B 1 255 ? -8.02227 60.27248 24.25161 1.000 42.44105 255 ARG B C 1
ATOM 8187 O O . ARG B 1 255 ? -7.15968 59.60558 23.67288 1.000 41.96876 255 ARG B O 1
ATOM 8208 N N . PRO B 1 256 ? -7.98916 61.60669 24.25387 1.000 38.74644 256 PRO B N 1
ATOM 8209 C CA . PRO B 1 256 ? -6.89342 62.31111 23.57680 1.000 35.94613 256 PRO B CA 1
ATOM 8210 C C . PRO B 1 256 ? -5.54698 61.94094 24.18268 1.000 31.87923 256 PRO B C 1
ATOM 8211 O O . PRO B 1 256 ? -5.42078 61.73850 25.39480 1.000 29.22976 256 PRO B O 1
ATOM 8222 N N . LEU B 1 257 ? -4.52580 61.86429 23.32567 1.000 30.95170 257 LEU B N 1
ATOM 8223 C CA . LEU B 1 257 ? -3.19567 61.49158 23.79683 1.000 30.22806 257 LEU B CA 1
ATOM 8224 C C . LEU B 1 257 ? -2.70408 62.42136 24.89887 1.000 28.45273 257 LEU B C 1
ATOM 8225 O O . LEU B 1 257 ? -1.99051 61.97883 25.80472 1.000 26.75841 257 LEU B O 1
ATOM 8241 N N . THR B 1 258 ? -3.06577 63.70558 24.85226 1.000 28.69815 258 THR B N 1
ATOM 8242 C CA . THR B 1 258 ? -2.58137 64.62322 25.88212 1.000 29.28766 258 THR B CA 1
ATOM 8243 C C . THR B 1 258 ? -3.13775 64.25682 27.25332 1.000 26.53460 258 THR B C 1
ATOM 8244 O O . THR B 1 258 ? -2.43093 64.36516 28.26428 1.000 25.66197 258 THR B O 1
ATOM 8255 N N . ASP B 1 259 ? -4.40357 63.82976 27.30490 1.000 25.09349 259 ASP B N 1
ATOM 8256 C CA . ASP B 1 259 ? -4.99552 63.36721 28.55547 1.000 23.76501 259 ASP B CA 1
ATOM 8257 C C . ASP B 1 259 ? -4.32524 62.09096 29.03121 1.000 19.25263 259 ASP B C 1
ATOM 8258 O O . ASP B 1 259 ? -4.04467 61.93622 30.22663 1.000 18.52558 259 ASP B O 1
ATOM 8267 N N . LEU B 1 260 ? -4.07966 61.15638 28.10959 1.000 16.95915 260 LEU B N 1
ATOM 8268 C CA . LEU B 1 260 ? -3.40767 59.92444 28.48262 1.000 14.95749 260 LEU B CA 1
ATOM 8269 C C . LEU B 1 260 ? -2.01731 60.21366 29.01212 1.000 13.90668 260 LEU B C 1
ATOM 8270 O O . LEU B 1 260 ? -1.57892 59.58327 29.97636 1.000 12.76009 260 LEU B O 1
ATOM 8286 N N . ALA B 1 261 ? -1.30524 61.16684 28.40423 1.000 13.98229 261 ALA B N 1
ATOM 8287 C CA . ALA B 1 261 ? 0.04629 61.47049 28.86617 1.000 14.56283 261 ALA B CA 1
ATOM 8288 C C . ALA B 1 261 ? 0.01689 62.09650 30.25526 1.000 14.25967 261 ALA B C 1
ATOM 8289 O O . ALA B 1 261 ? 0.86268 61.79150 31.10216 1.000 13.51532 261 ALA B O 1
ATOM 8296 N N . ALA B 1 262 ? -0.95583 62.96600 30.51171 1.000 15.44867 262 ALA B N 1
ATOM 8297 C CA . ALA B 1 262 ? -1.08195 63.54804 31.84147 1.000 16.05710 262 ALA B CA 1
ATOM 8298 C C . ALA B 1 262 ? -1.41102 62.47854 32.87756 1.000 14.85534 262 ALA B C 1
ATOM 8299 O O . ALA B 1 262 ? -0.87380 62.49387 33.99294 1.000 15.29039 262 ALA B O 1
ATOM 8306 N N A MET B 1 263 ? -2.30323 61.54708 32.53132 0.560 14.57718 263 MET B N 1
ATOM 8307 N N B MET B 1 263 ? -2.28628 61.53808 32.52375 0.440 14.00516 263 MET B N 1
ATOM 8308 C CA A MET B 1 263 ? -2.590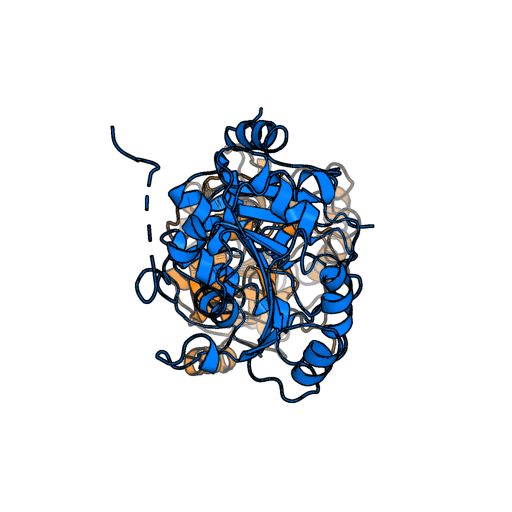00 60.42183 33.41664 0.560 14.32305 263 MET B CA 1
ATOM 8309 C CA B MET B 1 263 ? -2.59191 60.42444 33.41585 0.440 13.22181 263 MET B CA 1
ATOM 8310 C C A MET B 1 263 ? -1.32586 59.62909 33.70107 0.560 11.93633 263 MET B C 1
ATOM 8311 C C B MET B 1 263 ? -1.34598 59.59812 33.69527 0.440 11.42826 263 MET B C 1
ATOM 8312 O O A MET B 1 263 ? -1.01495 59.31427 34.85713 0.560 12.27185 263 MET B O 1
ATOM 8313 O O B MET B 1 263 ? -1.07099 59.22424 34.84249 0.440 11.62633 263 MET B O 1
ATOM 8340 N N . SER B 1 264 ? -0.59323 59.28382 32.64278 1.000 10.58769 264 SER B N 1
ATOM 8341 C CA A SER B 1 264 ? 0.64598 58.53683 32.80181 0.620 10.01465 264 SER B CA 1
ATOM 8342 C CA B SER B 1 264 ? 0.64223 58.52768 32.80180 0.380 10.30258 264 SER B CA 1
ATOM 8343 C C . SER B 1 264 ? 1.59440 59.23266 33.76355 1.000 9.72571 264 SER B C 1
ATOM 8344 O O . SER B 1 264 ? 2.18691 58.60132 34.64902 1.000 9.82886 264 SER B O 1
ATOM 8359 N N . ARG B 1 265 ? 1.7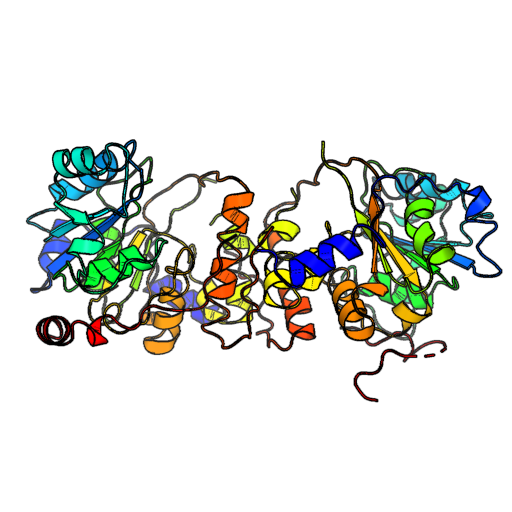7434 60.53652 33.58335 1.000 10.08433 265 ARG B N 1
ATOM 8360 C CA . ARG B 1 265 ? 2.71712 61.27599 34.40674 1.000 10.15459 265 ARG B CA 1
ATOM 8361 C C . ARG B 1 265 ? 2.34710 61.19652 35.88111 1.000 9.71466 265 ARG B C 1
ATOM 8362 O O . ARG B 1 265 ? 3.23395 61.09708 36.74198 1.000 9.96334 265 ARG B O 1
ATOM 8383 N N . GLN B 1 266 ? 1.04598 61.24456 36.19279 1.000 9.65310 266 GLN B N 1
ATOM 8384 C CA . GLN B 1 266 ? 0.60012 61.15991 37.58007 1.000 10.54460 266 GLN B CA 1
ATOM 8385 C C . GLN B 1 266 ? 0.68080 59.73622 38.12205 1.000 9.71520 266 GLN B C 1
ATOM 8386 O O . GLN B 1 266 ? 1.00598 59.54223 39.29214 1.000 10.61103 266 GLN B O 1
ATOM 8400 N N . VAL B 1 267 ? 0.40546 58.72657 37.29328 1.000 9.62123 267 VAL B N 1
ATOM 8401 C CA . VAL B 1 267 ? 0.62180 57.33763 37.70319 1.000 9.59188 267 VAL B CA 1
ATOM 8402 C C . VAL B 1 267 ? 2.08225 57.12207 38.09025 1.000 9.25608 267 VAL B C 1
ATOM 8403 O O . VAL B 1 267 ? 2.39257 56.51931 39.12582 1.000 9.35707 267 VAL B O 1
ATOM 8416 N N . ILE B 1 268 ? 2.99491 57.63828 37.27141 1.000 9.33963 268 ILE B N 1
ATOM 8417 C CA . ILE B 1 268 ? 4.42390 57.58540 37.56904 1.000 9.47458 268 ILE B CA 1
ATOM 8418 C C . ILE B 1 268 ? 4.71802 58.26858 38.89866 1.000 8.87092 268 ILE B C 1
ATOM 8419 O O . ILE B 1 268 ? 5.42937 57.72508 39.75077 1.000 9.30794 268 ILE B O 1
ATOM 8435 N N . ALA B 1 269 ? 4.22293 59.49522 39.07662 1.000 9.19577 269 ALA B N 1
ATOM 8436 C CA . ALA B 1 269 ? 4.50033 60.22382 40.31253 1.000 9.60384 269 ALA B CA 1
ATOM 8437 C C . ALA B 1 269 ? 4.02524 59.43630 41.52617 1.000 9.15293 269 ALA B C 1
ATOM 8438 O O . ALA B 1 269 ? 4.72543 59.35726 42.54416 1.000 9.80482 269 ALA B O 1
ATOM 8445 N N . THR B 1 270 ? 2.81999 58.87323 41.45402 1.000 8.91329 270 THR B N 1
ATOM 8446 C CA . THR B 1 270 ? 2.28897 58.14981 42.60441 1.000 9.27514 270 THR B CA 1
ATOM 8447 C C . THR B 1 270 ? 3.06620 56.86469 42.87676 1.000 8.99215 270 THR B C 1
ATOM 8448 O O . THR B 1 270 ? 3.38065 56.55221 44.03019 1.000 9.83122 270 THR B O 1
ATOM 8459 N N A LEU B 1 271 ? 3.40445 56.11006 41.83573 0.580 9.02915 271 LEU B N 1
ATOM 8460 N N B LEU B 1 271 ? 3.37284 56.09153 41.83243 0.420 9.05286 271 LEU B N 1
ATOM 8461 C CA A LEU B 1 271 ? 4.19869 54.91445 42.07513 0.580 9.31211 271 LEU B CA 1
ATOM 8462 C CA B LEU B 1 271 ? 4.21105 54.91419 42.03124 0.420 9.42328 271 LEU B CA 1
ATOM 8463 C C A LEU B 1 271 ? 5.57990 55.27242 42.61464 0.580 9.23524 271 LEU B C 1
ATOM 8464 C C B LEU B 1 271 ? 5.54927 55.30634 42.64361 0.420 9.10826 271 LEU B C 1
ATOM 8465 O O A LEU B 1 271 ? 6.10561 54.59328 43.50438 0.580 9.63625 271 LEU B O 1
ATOM 8466 O O B LEU B 1 271 ? 6.00743 54.69727 43.61682 0.420 9.29929 271 LEU B O 1
ATOM 8497 N N . PHE B 1 272 ? 6.18855 56.33407 42.08914 1.000 8.86980 272 PHE B N 1
ATOM 8498 C CA . PHE B 1 272 ? 7.46908 56.77793 42.62654 1.000 9.21098 272 PHE B CA 1
ATOM 8499 C C . PHE B 1 272 ? 7.34633 57.18320 44.09134 1.000 9.52747 272 PHE B C 1
ATOM 8500 O O . PHE B 1 272 ? 8.22410 56.86327 44.89412 1.000 10.09778 272 PHE B O 1
ATOM 8518 N N A SER B 1 273 ? 6.24119 57.83983 44.46473 0.300 9.46871 273 SER B N 1
ATOM 8519 N N B SER B 1 273 ? 6.26942 57.87381 44.45809 0.700 9.44814 273 SER B N 1
ATOM 8520 C CA A SER B 1 273 ? 6.03420 58.23094 45.85733 0.300 10.16936 273 SER B CA 1
ATOM 8521 C CA B SER B 1 273 ? 6.06408 58.21611 45.85807 0.700 11.31643 273 SER B CA 1
ATOM 8522 C C A SER B 1 273 ? 5.90054 57.01996 46.77016 0.300 10.14520 273 SER B C 1
ATOM 8523 C C B SER B 1 273 ? 6.03894 56.96126 46.71838 0.700 10.87283 273 SER B C 1
ATOM 8524 O O A SER B 1 273 ? 6.31074 57.07201 47.93621 0.300 10.18326 273 SER B O 1
ATOM 8525 O O B SER B 1 273 ? 6.69414 56.89734 47.76532 0.700 11.88331 273 SER B O 1
ATOM 8540 N N . ARG B 1 274 ? 5.31578 55.93528 46.26892 1.000 10.58739 274 ARG B N 1
ATOM 8541 C CA . ARG B 1 274 ? 5.19170 54.69984 47.03517 1.000 11.40588 274 ARG B CA 1
ATOM 8542 C C . ARG B 1 274 ? 6.47954 53.87635 47.07016 1.000 11.56745 274 ARG B C 1
ATOM 8543 O O . ARG B 1 274 ? 6.60548 52.96177 47.89811 1.000 14.04897 274 ARG B O 1
ATOM 8565 N N . CYS B 1 275 ? 7.43906 54.18701 46.21789 1.000 10.59103 275 CYS B N 1
ATOM 8566 C CA . CYS B 1 275 ? 8.72618 53.51913 46.22955 1.000 10.80952 275 CYS B CA 1
ATOM 8567 C C . CYS B 1 275 ? 9.85122 54.37135 46.78783 1.000 10.97669 275 CYS B C 1
ATOM 8568 O O . CYS B 1 275 ? 10.96538 53.86352 46.94187 1.000 12.97841 275 CYS B O 1
ATOM 8576 N N . GLY B 1 276 ? 9.59911 55.64343 47.08596 1.000 11.24405 276 GLY B N 1
ATOM 8577 C CA . GLY B 1 276 ? 10.66374 56.53531 47.51164 1.000 11.58707 276 GLY B CA 1
ATOM 8578 C C . GLY B 1 276 ? 11.59893 56.97695 46.40738 1.000 12.09769 276 GLY B C 1
ATOM 8579 O O . GLY B 1 276 ? 12.74069 57.35301 46.69107 1.000 14.26419 276 GLY B O 1
ATOM 8583 N N . VAL B 1 277 ? 11.16386 56.94389 45.15632 1.000 11.48488 277 VAL B N 1
ATOM 8584 C CA . VAL B 1 277 ? 11.97699 57.46108 44.05115 1.000 10.95789 277 VAL B CA 1
ATOM 8585 C C . VAL B 1 277 ? 11.81023 58.97367 44.00821 1.000 11.54967 277 VAL B C 1
ATOM 8586 O O . VAL B 1 277 ? 10.66959 59.44830 43.94080 1.000 12.95937 277 VAL B O 1
ATOM 8599 N N A PRO B 1 278 ? 12.89615 59.74526 44.06251 0.590 12.15030 278 PRO B N 1
ATOM 8600 N N B PRO B 1 278 ? 12.90202 59.78130 43.99302 0.410 11.68849 278 PRO B N 1
ATOM 8601 C CA A PRO B 1 278 ? 12.76615 61.19397 43.89035 0.590 13.60085 278 PRO B CA 1
ATOM 8602 C CA B PRO B 1 278 ? 12.73907 61.25368 44.03432 0.410 12.71658 278 PRO B CA 1
ATOM 8603 C C A PRO B 1 278 ? 12.09488 61.45828 42.55867 0.590 12.82343 278 PRO B C 1
ATOM 8604 C C B PRO B 1 278 ? 12.28860 61.97701 42.75543 0.410 12.70814 278 PRO B C 1
ATOM 8605 O O A PRO B 1 278 ? 12.53387 60.98462 41.51622 0.590 12.41422 278 PRO B O 1
ATOM 8606 O O B PRO B 1 278 ? 13.10170 62.51277 41.99927 0.410 11.83607 278 PRO B O 1
ATOM 8627 N N . ASP B 1 279 ? 10.97756 62.13860 42.60962 1.000 14.39892 279 ASP B N 1
ATOM 8628 C CA . ASP B 1 279 ? 10.32696 62.64171 41.41154 1.000 13.29864 279 ASP B CA 1
ATOM 8629 C C . ASP B 1 279 ? 10.43716 64.16011 41.42359 1.000 13.01118 279 ASP B C 1
ATOM 8630 O O . ASP B 1 279 ? 10.18042 64.79756 42.44675 1.000 14.29103 279 ASP B O 1
ATOM 8640 N N . SER B 1 280 ? 10.84244 64.73691 40.29460 1.000 12.20685 280 SER B N 1
ATOM 8641 C CA . SER B 1 280 ? 11.07903 66.17299 40.19810 1.000 13.14890 280 SER B CA 1
ATOM 8642 C C . SER B 1 280 ? 9.82181 67.00313 40.40634 1.000 13.82703 280 SER B C 1
ATOM 8643 O O . SER B 1 280 ? 9.93650 68.21205 40.65657 1.000 15.38885 280 SER B O 1
ATOM 8651 N N . GLY B 1 281 ? 8.64020 66.41266 40.24649 1.000 13.54005 281 GLY B N 1
ATOM 8652 C CA . GLY B 1 281 ? 7.40756 67.16674 40.22012 1.000 15.00810 281 GLY B CA 1
ATOM 8653 C C . GLY B 1 281 ? 7.15002 67.91664 38.93124 1.000 14.42363 281 GLY B C 1
ATOM 8654 O O . GLY B 1 281 ? 6.12880 68.61100 38.83309 1.000 17.91123 281 GLY B O 1
ATOM 8658 N N . VAL B 1 282 ? 8.04749 67.83174 37.95474 1.000 13.27185 282 VAL B N 1
ATOM 8659 C CA . VAL B 1 282 ? 7.89872 68.56746 36.70163 1.000 13.11282 282 VAL B CA 1
ATOM 8660 C C . VAL B 1 282 ? 6.87990 67.84933 35.83268 1.000 13.22587 282 VAL B C 1
ATOM 8661 O O . VAL B 1 282 ? 6.99271 66.64386 35.59263 1.000 13.02667 282 VAL B O 1
ATOM 8674 N N . GLY B 1 283 ? 5.86729 68.58473 35.37487 1.000 15.89445 283 GLY B N 1
ATOM 8675 C CA . GLY B 1 283 ? 4.83942 68.03217 34.52496 1.000 17.04869 283 GLY B CA 1
ATOM 8676 C C . GLY B 1 283 ? 5.25702 68.06401 33.07160 1.000 18.45592 283 GLY B C 1
ATOM 8677 O O . GLY B 1 283 ? 6.39861 68.37416 32.72396 1.000 20.52567 283 GLY B O 1
ATOM 8681 N N . LEU B 1 284 ? 4.29832 67.75111 32.20778 1.000 19.91199 284 LEU B N 1
ATOM 8682 C CA . LEU B 1 284 ? 4.51470 67.73007 30.76785 1.000 22.47318 284 LEU B CA 1
ATOM 8683 C C . LEU B 1 284 ? 4.06169 69.04714 30.15772 1.000 26.50909 284 LEU B C 1
ATOM 8684 O O . LEU B 1 284 ? 3.01241 69.58353 30.52166 1.000 26.94212 284 LEU B O 1
ATOM 8700 N N . THR B 1 285 ? 4.84713 69.55493 29.21599 1.000 30.28948 285 THR B N 1
ATOM 8701 C CA . THR B 1 285 ? 4.50290 70.79641 28.53108 1.000 34.51723 285 THR B CA 1
ATOM 8702 C C . THR B 1 285 ? 3.50559 70.51908 27.41251 1.000 36.87344 285 THR B C 1
ATOM 8703 O O . THR B 1 285 ? 2.30327 70.41079 27.65287 1.000 38.65695 285 THR B O 1
ATOM 8714 N N . SER B 1 299 ? 1.40229 70.06656 32.54737 1.000 44.24060 299 SER B N 1
ATOM 8715 C CA . SER B 1 299 ? 0.42319 69.18545 33.17482 1.000 44.32335 299 SER B CA 1
ATOM 8716 C C . SER B 1 299 ? 0.60145 69.18303 34.68862 1.000 44.22087 299 SER B C 1
ATOM 8717 O O . SER B 1 299 ? 1.70801 69.36675 35.19245 1.000 43.80193 299 SER B O 1
ATOM 8724 N N . GLU B 1 300 ? -0.49788 68.97068 35.40890 1.000 44.18159 300 GLU B N 1
ATOM 8725 C CA . GLU B 1 300 ? -0.47289 68.98939 36.86472 1.000 43.58278 300 GLU B CA 1
ATOM 8726 C C . GLU B 1 300 ? 0.15484 67.70501 37.39204 1.000 41.81596 300 GLU B C 1
ATOM 8727 O O . GLU B 1 300 ? -0.20837 66.60491 36.96267 1.000 41.68986 300 GLU B O 1
ATOM 8731 N N . VAL B 1 301 ? 1.10163 67.85090 38.31956 1.000 39.58352 301 VAL B N 1
ATOM 8732 C CA . VAL B 1 301 ? 1.75060 66.72548 38.98388 1.000 37.10162 301 VAL B CA 1
ATOM 8733 C C . VAL B 1 301 ? 1.82494 67.04556 40.46777 1.000 34.88013 301 VAL B C 1
ATOM 8734 O O . VAL B 1 301 ? 2.46205 68.02767 40.86493 1.000 35.65121 301 VAL B O 1
ATOM 8747 N N . SER B 1 302 ? 1.18967 66.22201 41.28562 1.000 31.29018 302 SER B N 1
ATOM 8748 C CA . SER B 1 302 ? 1.29001 66.35996 42.72634 1.000 28.39238 302 SER B CA 1
ATOM 8749 C C . SER B 1 302 ? 1.93625 65.11629 43.31149 1.000 25.55831 302 SER B C 1
ATOM 8750 O O . SER B 1 302 ? 1.61020 63.98609 42.92883 1.000 23.45325 302 SER B O 1
ATOM 8758 N N . LEU B 1 303 ? 2.85448 65.34249 44.24107 1.000 25.86185 303 LEU B N 1
ATOM 8759 C CA . LEU B 1 303 ? 3.53164 64.28369 44.96337 1.000 26.50470 303 LEU B CA 1
ATOM 8760 C C . LEU B 1 303 ? 3.00538 64.13455 46.38130 1.000 26.82911 303 LEU B C 1
ATOM 8761 O O . LEU B 1 303 ? 3.52937 63.31084 47.13465 1.000 29.09811 303 LEU B O 1
ATOM 8777 N N . VAL B 1 304 ? 1.97236 64.89103 46.75138 1.000 24.53885 304 VAL B N 1
ATOM 8778 C CA . VAL B 1 304 ? 1.52247 65.00687 48.13746 1.000 23.80144 304 VAL B CA 1
ATOM 8779 C C . VAL B 1 304 ? 0.20684 64.24599 48.32329 1.000 20.77788 304 VAL B C 1
ATOM 8780 O O . VAL B 1 304 ? -0.80981 64.55638 47.69008 1.000 22.10917 304 VAL B O 1
ATOM 8793 N N . ASP B 1 305 ? 0.21962 63.26205 49.20745 1.000 18.20719 305 ASP B N 1
ATOM 8794 C CA . ASP B 1 305 ? -0.99033 62.52553 49.52080 1.000 15.93998 305 ASP B CA 1
ATOM 8795 C C . ASP B 1 305 ? -1.87515 63.33106 50.47006 1.000 14.23468 305 ASP B C 1
ATOM 8796 O O . ASP B 1 305 ? -1.41653 64.22981 51.17787 1.000 16.17691 305 ASP B O 1
ATOM 8805 N N . ARG B 1 306 ? -3.14417 62.96904 50.50830 1.000 10.99313 306 ARG B N 1
ATOM 8806 C CA . ARG B 1 306 ? -3.97002 63.26217 51.67075 1.000 10.75852 306 ARG B CA 1
ATOM 8807 C C . ARG B 1 306 ? -3.73356 62.18653 52.72812 1.000 10.88251 306 ARG B C 1
ATOM 8808 O O . ARG B 1 306 ? -3.52459 61.01480 52.38581 1.000 11.16906 306 ARG B O 1
ATOM 8829 N N . PRO B 1 307 ? -3.74003 62.55380 54.00740 1.000 11.01019 307 PRO B N 1
ATOM 8830 C CA . PRO B 1 307 ? -3.45163 61.57892 55.07128 1.000 11.22261 307 PRO B CA 1
ATOM 8831 C C . PRO B 1 307 ? -4.61802 60.62778 55.26210 1.000 10.24332 307 PRO B C 1
ATOM 8832 O O . PRO B 1 307 ? -5.74720 60.91685 54.84554 1.000 10.66376 307 PRO B O 1
ATOM 8843 N N . PRO B 1 308 ? -4.40045 59.49547 55.92252 1.000 10.44629 308 PRO B N 1
ATOM 8844 C CA . PRO B 1 308 ? -5.52184 58.59755 56.23031 1.000 9.99403 308 PRO B CA 1
ATOM 8845 C C . PRO B 1 308 ? -6.67386 59.36235 56.86303 1.000 9.30396 308 PRO B C 1
ATOM 8846 O O . PRO B 1 308 ? -6.48671 60.17660 57.77281 1.000 9.96904 308 PRO B O 1
ATOM 8857 N N . MET B 1 309 ? -7.88751 59.08153 56.39113 1.000 8.91749 309 MET B N 1
ATOM 8858 C CA . MET B 1 309 ? -9.04608 59.79985 56.90534 1.000 9.08802 309 MET B CA 1
ATOM 8859 C C . MET B 1 309 ? -9.25297 59.55485 58.39951 1.000 9.12237 309 MET B C 1
ATOM 8860 O O . MET B 1 309 ? -9.82110 60.40940 59.09186 1.000 9.60008 309 MET B O 1
ATOM 8874 N N . ASN B 1 310 ? -8.78038 58.42502 58.93117 1.000 9.37255 310 ASN B N 1
ATOM 8875 C CA . ASN B 1 310 ? -8.91932 58.21071 60.36473 1.000 10.42668 310 ASN B CA 1
ATOM 8876 C C . ASN B 1 310 ? -8.13074 59.21280 61.19447 1.000 10.18739 310 ASN B C 1
ATOM 8877 O O . ASN B 1 310 ? -8.41177 59.33807 62.38992 1.000 11.68252 310 ASN B O 1
ATOM 8888 N N . THR B 1 311 ? -7.20246 59.97006 60.60278 1.000 9.68560 311 THR B N 1
ATOM 8889 C CA . THR B 1 311 ? -6.51373 61.01232 61.35877 1.000 10.43837 311 THR B CA 1
ATOM 8890 C C . THR B 1 311 ? -7.37297 62.25493 61.54883 1.000 10.29397 311 THR B C 1
ATOM 8891 O O . THR B 1 311 ? -7.19693 62.96725 62.54244 1.000 11.64313 311 THR B O 1
ATOM 8902 N N . LEU B 1 312 ? -8.28611 62.53741 60.61918 1.000 9.64420 312 LEU B N 1
ATOM 8903 C CA . LEU B 1 312 ? -9.13613 63.71626 60.68898 1.000 10.13015 312 LEU B CA 1
ATOM 8904 C C . LEU B 1 312 ? -10.52668 63.41324 61.21908 1.000 9.79015 312 LEU B C 1
ATOM 8905 O O . LEU B 1 312 ? -11.22401 64.33473 61.68451 1.000 10.13382 312 LEU B O 1
ATOM 8921 N N . ARG B 1 313 ? -10.95280 62.15845 61.10758 1.000 9.92536 313 ARG B N 1
ATOM 8922 C CA . ARG B 1 313 ? -12.27009 61.69183 61.52438 1.000 9.59140 313 ARG B CA 1
ATOM 8923 C C . ARG B 1 313 ? -12.08442 60.46963 62.41550 1.000 9.75142 313 ARG B C 1
ATOM 8924 O O . ARG B 1 313 ? -12.61425 59.39088 62.15402 1.000 10.35089 313 ARG B O 1
ATOM 8945 N N . GLY B 1 314 ? -11.33362 60.66162 63.49922 1.000 10.29820 314 GLY B N 1
ATOM 8946 C CA . GLY B 1 314 ? -11.00886 59.54460 64.37246 1.000 11.08786 314 GLY B CA 1
ATOM 8947 C C . GLY B 1 314 ? -12.21725 58.91644 65.04151 1.000 10.72290 314 GLY B C 1
ATOM 8948 O O . GLY B 1 314 ? -12.27603 57.69582 65.20166 1.000 11.14603 314 GLY B O 1
ATOM 8952 N N . LYS B 1 315 ? -13.18758 59.73350 65.45817 1.000 9.95332 315 LYS B N 1
ATOM 8953 C CA . LYS B 1 315 ? -14.36713 59.18847 66.12413 1.000 10.43658 315 LYS B CA 1
ATOM 8954 C C . LYS B 1 315 ? -15.27006 58.45045 65.14712 1.000 10.66070 315 LYS B C 1
ATOM 8955 O O . LYS B 1 315 ? -15.76898 57.36806 65.47191 1.000 11.00234 315 LYS B O 1
ATOM 8974 N N . LEU B 1 316 ? -15.46373 58.99400 63.94320 1.000 10.20133 316 LEU B N 1
ATOM 8975 C CA . LEU B 1 316 ? -16.17976 58.25647 62.91547 1.000 9.89672 316 LEU B CA 1
ATOM 8976 C C . LEU B 1 316 ? -15.48144 56.92449 62.63518 1.000 10.30901 316 LEU B C 1
ATOM 8977 O O . LEU B 1 316 ? -16.12066 55.86975 62.53796 1.000 11.11894 316 LEU B O 1
ATOM 8993 N N . ALA B 1 317 ? -14.16404 56.96409 62.45862 1.000 10.62917 317 ALA B N 1
ATOM 8994 C CA . ALA B 1 317 ? -13.41078 55.75156 62.16730 1.000 11.43737 317 ALA B CA 1
ATOM 8995 C C . ALA B 1 317 ? -13.55334 54.72331 63.28149 1.000 11.58745 317 ALA B C 1
ATOM 8996 O O . ALA B 1 317 ? -13.74766 53.52599 63.01403 1.000 12.53000 317 ALA B O 1
ATOM 9003 N N . ALA B 1 318 ? -13.44911 55.16421 64.53307 1.000 11.95286 318 ALA B N 1
ATOM 9004 C CA . ALA B 1 318 ? -13.56879 54.24623 65.65811 1.000 12.51045 318 ALA B CA 1
ATOM 9005 C C . ALA B 1 318 ? -14.97015 53.64285 65.73266 1.000 12.04992 318 ALA B C 1
ATOM 9006 O O . ALA B 1 318 ? -15.12560 52.45954 66.05240 1.000 13.35443 318 ALA B O 1
ATOM 9013 N N . ALA B 1 319 ? -15.99796 54.43190 65.41928 1.000 11.94693 319 ALA B N 1
ATOM 9014 C CA . ALA B 1 319 ? -17.36974 53.94126 65.42672 1.000 12.83605 319 ALA B CA 1
ATOM 9015 C C . ALA B 1 319 ? -17.57980 52.83192 64.41029 1.000 13.90461 319 ALA B C 1
ATOM 9016 O O . ALA B 1 319 ? -18.49227 52.01665 64.56968 1.000 15.96745 319 ALA B O 1
ATOM 9023 N N . LEU B 1 320 ? -16.76046 52.79043 63.36890 1.000 14.12103 320 LEU B N 1
ATOM 9024 C CA . LEU B 1 320 ? -16.88883 51.83517 62.27713 1.000 16.45979 320 LEU B CA 1
ATOM 9025 C C . LEU B 1 320 ? -15.86701 50.70802 62.35637 1.000 18.60259 320 LEU B C 1
ATOM 9026 O O . LEU B 1 320 ? -15.79236 49.88393 61.43872 1.000 21.33144 320 LEU B O 1
ATOM 9042 N N . GLU B 1 321 ? -15.08710 50.63691 63.43563 1.000 20.93450 321 GLU B N 1
ATOM 9043 C CA . GLU B 1 321 ? -14.09712 49.56845 63.55721 1.000 27.81885 321 GLU B CA 1
ATOM 9044 C C . GLU B 1 321 ? -14.74511 48.23160 63.89580 1.000 34.51574 321 GLU B C 1
ATOM 9045 O O . GLU B 1 321 ? -14.22913 47.17986 63.49848 1.000 36.12919 321 GLU B O 1
ATOM 9057 N N . HIS B 1 322 ? -15.86753 48.25213 64.60876 1.000 39.46285 322 HIS B N 1
ATOM 9058 C CA . HIS B 1 322 ? -16.69655 47.06580 64.78171 1.000 44.62837 322 HIS B CA 1
ATOM 9059 C C . HIS B 1 322 ? -15.87474 45.86544 65.22961 1.000 46.00698 322 HIS B C 1
ATOM 9060 O O . HIS B 1 322 ? -15.56912 44.98672 64.42861 1.000 46.76863 322 HIS B O 1
#

Sequence (577 aa):
DLTATDLARHRWLTTDNSWTTRPTWTVAELEEAAKAGRTISVVLPALNEEETVGGVVETIRPLLGGLVDELIVLDSGSTDDTEIRAMAAGARVISREVALPEVAPQPGKKGEVLWRSLAATTGDIIVFIIDSSDLIDPDDPMFVPKLVGPLLLSEGVHLVKGFYRRPGGRVTELVARRPLLAALRPELTCVLQPLGGEYAGTRELLMSVPFAPGYGVEIIGLLVDTYDRLGLDAIAQVNLGVRAHRNRPLTDLAAMMSSRQVIATLFSRCGVPDSGVGLTQFDRPPMNNTLRGHHHHHHTDLARHRWLTDNSWTTRPTWTVAELEAAKAGRTISVVLPALNEEETVGGVVETIRPLLGGLVDELIVLDSGSTDDTEIRAMAAGARVISREVALPEVAPQPGKKGEVLWRSLAATTGDIIVFIIDSSDLIDPDDPMFVPKLVGPLLLSEGVHLVKGFYRRPLGGRVTELVARRPLLAALRPELTCVLQPLGGEYAGTRELLMMSVPFAPGYGVEEIIGLLVDTYDRLGLDAIAQVVNLGVRAHRNRPLTDLAAMMSSRQVIATLLFSSRCGVPPDSGVGLTSEVSLVDRPPMNTLRGKLAAALEH

Radius of gyration: 27.54 Å; Cα contacts (8 Å, |Δi|>4): 1266; chains: 2; bounding box: 75×51×70 Å

CATH classification: 3.90.550.10

Secondary structure (DSSP, 8-state):
---HHHHHHHHHHHHHEESS----HHHHHHH-TT--EEEEEEESS-TTTHHHHHHHHGGGBTTTBSEEEEEE---SSSHHHHHHHHTPEEEEHHHH-TTS---SSHHHHHHHHHHH---SEEEE--TT-SS--TTHHHHHHHHHHHSTT--EEEEEEE----HHIIIIIHHHHHHH-GGGGG-S-TT-S-EEEEHHHHTTS-B--GGGHHHHHHHHHHHHH-GGGEEEEEEEE-PPP---HHHHHHHHHHHHHHHHHHTT------------BPPGGGT-----S--/-HHHHHHHHHHHEESS----HHHHHHT-TT--EEEEEEESS-TTTHHHHHHHHGGGBTTTBSEEEEEE----SSHHHHHHHTTPEEEEHHHHSTTS---SSHHHHHHHHGGG---SEEEE--TT-SS--TTHHHHHHHHHHHSSS--EEEEEEE-----HHIIIIIHHHHHHHSGGGGG-S-TT-S-EEEEHHHHTTS-B--GGGHHHHHHHHHHHHH-GGGEEEEEEEE-PPPP--HHHHHHHHHHHHHHHHHHHT---------------PBPPGGGTSHHHHHHT--

Nearest PDB structures (foldseek):
  7qcp-assembly1_A  TM=1.003E+00  e=3.502E-65  Mycolicibacterium hassiacum DSM 44199
  7qi9-assembly1_A  TM=1.001E+00  e=1.279E-60  Mycolicibacterium hassiacum DSM 44199
  7qib-assembly1_A  TM=9.841E-01  e=9.244E-60  Mycolicibacterium hassiacum DSM 44199
  7qoq-assembly1_B  TM=9.693E-01  e=8.022E-55  Mycolicibacterium hassiacum DSM 44199
  7pvl-assembly1_B  TM=9.624E-01  e=6.664E-55  Mycolicibacterium hassiacum DSM 44199

Foldseek 3Di:
DDDPLRVLLVVLCVAFEAACLPDDLVVLLVLCVPFAEEEEEEDAAQQVFQLVQLLLAVVCDPTRHPAYEYEYADHPDCNQVSNVVSPHHYDYLCRLPVVDDDDDADLSSVQSVLSVDDGQKYKFDYRNDPDAHSCLVVSQCVCVRPPPQAFKEAEDEDECACCLVVVAVLVVCCVQPSSVNSPPRQQDRTMMGGSVLQLQAKAAGHSQRSNLSVLVCCVFRNSSHYHYYYRYYDHHDDDDVVVSQQSRQSNVVSVCVSRVHDDPPDGDDPCIGHRNVVPDDHDDPDD/DCVLLVVCCVPFEAAPDPDDLVNLLVLCVPFAEEEEEEDAAQQVFQLVQLLLAQVCDPTNHPAAEYEYADHPDCNQVSNVVSPHHYHYLCRLPPPDDDDDADLSSVQSVLSVDQGQKYKYDYRNDPDDHSCLVVQQCCCVRPPPLAFKEAEDADEVCADPLVVVFVLVVCCVPVNSVNSPPRQQDRTMMGGLVLQLAAWAAGHSQRSNLSVVVCCVPRRDNNYHYYHNYYDYHDDDDVVVSQQSRQQNVLSVCLVVVNDDPLDGPCYGHDNDTHGRNCVVVVVSSVVSPD

Organism: Mycolicibacterium hassiacum (strain DSM 44199 / CIP 105218 / JCM 12690 / 3849) (NCBI:txid1122247)

B-factor: mean 19.8, std 11.23, range [8.1, 154.5]

Solvent-accessible surface area: 23900 Å² total; per-residue (Å²): 188,126,65,85,13,28,112,27,48,123,158,12,64,90,75,16,23,63,74,193,4,102,38,75,38,74,76,0,68,87,23,22,94,75,81,48,0,0,0,0,0,12,5,89,69,48,52,161,26,0,12,32,0,0,90,24,5,104,102,17,65,80,28,0,0,64,16,2,0,0,0,3,13,48,14,130,45,68,0,59,111,102,0,107,91,8,32,14,118,36,24,35,36,89,108,4,0,96,99,31,81,48,65,117,29,57,0,2,3,1,2,0,0,3,22,20,7,106,1,61,2,0,0,2,1,23,4,51,35,144,117,25,58,70,63,10,0,1,37,0,0,0,0,11,14,81,30,179,48,10,42,1,0,5,2,2,27,103,87,130,65,24,11,5,17,50,0,1,0,30,0,1,1,0,3,21,53,29,56,0,22,4,0,60,31,0,26,19,8,5,2,0,0,22,50,135,7,1,12,43,0,31,2,1,37,17,88,0,0,12,0,0,3,0,0,9,1,40,48,94,39,16,15,112,3,0,0,1,0,19,5,25,105,30,76,82,77,107,105,77,52,106,50,22,15,46,33,0,19,47,1,0,26,3,0,0,77,33,22,77,9,106,50,49,68,45,42,63,21,92,135,95,44,62,35,0,78,90,71,79,115,207,94,140,150,167,247,104,89,77,40,16,125,161,2,58,92,89,13,22,61,80,207,21,120,27,74,41,74,77,0,73,91,22,24,92,74,80,48,0,0,0,0,0,12,5,93,70,46,50,140,19,0,13,34,0,0,108,26,5,100,109,20,55,75,26,0,0,60,43,6,3,0,0,15,13,47,26,130,45,70,0,86,102,93,0,84,92,14,26,8,150,23,5,39,38,90,100,4,0,97,116,30,78,49,102,117,31,45,1,7,4,0,0,0,0,0,19,25,4,75,0,18,2,0,0,0,1,31,4,75,33,148,122,25,56,75,55,11,1,0,41,0,0,0,0,7,12,67,34,161,51,12,34,1,0,5,2,13,30,123,67,84,155,20,29,107,7,11,33,0,1,1,15,4,1,1,0,4,25,34,44,57,0,0,0,1,46,16,0,30,18,7,5,2,0,0,22,7,126,3,0,6,40,0,23,2,1,26,15,98,0,0,12,2,1,3,0,0,10,0,42,77,136,76,24,22,77,4,0,0,1,0,13,5,26,80,33,79,91,95,151,84,82,72,108,50,31,10,26,39,0,0,8,2,0,0,3,2,0,48,37,42,66,17,116,20,54,26,31,19,21,144,65,96,28,44,73,112,49,43,55,31,0,56,87,74,57,37,182,47,10,55,69,25,138,163